Protein AF-U6D7S5-F1 (afdb_monomer)

Foldseek 3Di:
DDDDDDDDPVQPPQKDQVCPPVDPPRRDIGGHLDAQVVFAKDKDWDDDDPDIDMDIDGDGQFKDKDWDDLQADAQADQLVRQQVRQVVQQWGFAAPSRQQSHLVNVDFDQFWAAHPVQWTKTFHPQFDPSRCAPPNRDGGIHTPDRDDSRGTGITITMQGAQQFKKKKQDDPFFDFLVRLQVVQVVVQWGFHGPSNQQRVLSVPDADQFWAAHPSLWTWGFHDDDDVVGDVRDGGIDTDHPDPVRHHGDDSRDGGITMTTHHPPDDDPDDDDDDDDDDDDDRDDIPMDGDDDPPPDPPDPPDPPPPPPDVDPPDDDDDDDDDDDDDDDDDDDDDDDDDDDDDDDDDDDDDDDDDDDPPPVVVVVVVVVVVVVVVPDD

Mean predicted aligned error: 15.01 Å

Radius of gyration: 30.1 Å; Cα contacts (8 Å, |Δi|>4): 585; chains: 1; bounding box: 79×102×77 Å

Solvent-accessible surface area (backbone atoms only — not comparable to full-atom values): 23310 Å² total; per-residue (Å²): 137,78,94,78,89,84,74,59,79,96,46,58,93,28,59,45,48,81,46,54,84,86,34,89,84,52,79,57,75,46,77,48,88,73,31,60,72,71,38,45,77,49,72,52,76,49,77,60,95,91,48,74,50,73,52,76,47,81,44,77,60,74,50,45,72,44,82,50,76,89,19,84,46,75,46,72,23,26,53,69,52,32,45,52,52,19,46,76,25,62,25,37,49,21,43,68,66,52,52,49,25,38,33,78,48,68,43,63,44,91,56,60,16,38,30,64,80,53,28,35,35,31,27,35,69,75,57,47,90,100,53,38,77,81,42,85,61,48,61,47,70,31,66,72,45,74,58,68,58,79,48,59,25,30,22,29,24,29,17,55,71,46,77,24,33,47,34,44,48,44,56,93,84,40,27,27,55,67,52,32,45,48,57,19,46,78,68,73,23,41,45,22,33,59,22,44,52,50,16,38,30,75,74,60,41,63,41,95,53,59,16,38,31,63,87,52,42,32,34,28,27,27,58,78,47,34,86,92,39,58,81,63,41,58,48,75,44,70,55,49,74,38,96,84,66,20,35,47,57,62,61,80,48,66,32,27,22,31,25,29,33,59,68,88,59,80,78,90,67,82,86,83,86,86,94,85,80,80,90,73,88,74,45,71,78,54,71,48,67,51,70,76,84,68,78,77,80,82,68,82,84,71,86,68,82,71,76,84,64,89,69,82,82,75,80,82,82,81,78,79,87,76,88,80,91,80,83,93,84,86,88,85,84,87,82,90,78,91,79,90,80,84,84,84,86,80,84,83,89,81,87,84,83,91,90,84,83,66,79,72,66,59,62,68,57,63,59,63,64,64,67,66,67,76,79,76,130

pLDDT: mean 76.3, std 25.8, range [25.5, 98.81]

Structure (mmCIF, N/CA/C/O backbone):
data_AF-U6D7S5-F1
#
_entry.id   AF-U6D7S5-F1
#
loop_
_atom_site.group_PDB
_atom_site.id
_atom_site.type_symbol
_atom_site.label_atom_id
_atom_site.label_alt_id
_atom_site.label_comp_id
_atom_site.label_asym_id
_atom_site.label_entity_id
_atom_site.label_seq_id
_atom_site.pdbx_PDB_ins_code
_atom_site.Cartn_x
_atom_site.Cartn_y
_atom_site.Cartn_z
_atom_site.occupancy
_atom_site.B_iso_or_equiv
_atom_site.auth_seq_id
_atom_site.auth_comp_id
_atom_site.auth_asym_id
_atom_site.auth_atom_id
_atom_site.pdbx_PDB_model_num
ATOM 1 N N . ARG A 1 1 ? -27.436 -0.129 42.639 1.00 45.09 1 ARG A N 1
ATOM 2 C CA . ARG A 1 1 ? -26.173 -0.535 41.975 1.00 45.09 1 ARG A CA 1
ATOM 3 C C . ARG A 1 1 ? -26.475 -0.582 40.486 1.00 45.09 1 ARG A C 1
ATOM 5 O O . ARG A 1 1 ? -27.270 -1.420 40.097 1.00 45.09 1 ARG A O 1
ATOM 12 N N . GLY A 1 2 ? -26.004 0.400 39.717 1.00 57.62 2 GLY A N 1
ATOM 13 C CA . GLY A 1 2 ? -26.288 0.486 38.282 1.00 57.62 2 GLY A CA 1
ATOM 14 C C . GLY A 1 2 ? -25.325 -0.378 37.477 1.00 57.62 2 GLY A C 1
ATOM 15 O O . GLY A 1 2 ? -24.182 -0.565 37.899 1.00 57.62 2 GLY A O 1
ATOM 16 N N . LEU A 1 3 ? -25.795 -0.880 36.341 1.00 70.12 3 LEU A N 1
ATOM 17 C CA . LEU A 1 3 ? -24.955 -1.497 35.326 1.00 70.12 3 LEU A CA 1
ATOM 18 C C . LEU A 1 3 ? -24.009 -0.411 34.777 1.00 70.12 3 LEU A C 1
ATOM 20 O O . LEU A 1 3 ? -24.458 0.682 34.425 1.00 70.12 3 LEU A O 1
ATOM 24 N N . ARG A 1 4 ? -22.696 -0.650 34.805 1.00 79.88 4 ARG A N 1
ATOM 25 C CA . ARG A 1 4 ? -21.681 0.331 34.388 1.00 79.88 4 ARG A CA 1
ATOM 26 C C . ARG A 1 4 ? -20.712 -0.337 33.429 1.00 79.88 4 ARG A C 1
ATOM 28 O O . ARG A 1 4 ? -20.037 -1.281 33.820 1.00 79.88 4 ARG A O 1
ATOM 35 N N . VAL A 1 5 ? -20.605 0.213 32.225 1.00 86.50 5 VAL A N 1
ATOM 36 C CA . VAL A 1 5 ? -19.559 -0.136 31.260 1.00 86.50 5 VAL A CA 1
ATOM 37 C C . VAL A 1 5 ? -18.405 0.844 31.445 1.00 86.50 5 VAL A C 1
ATOM 39 O O . VAL A 1 5 ? -18.621 2.050 31.586 1.00 86.50 5 VAL A O 1
ATOM 42 N N . LYS A 1 6 ? -17.180 0.325 31.496 1.00 89.56 6 LYS A N 1
ATOM 43 C CA . LYS A 1 6 ? -15.955 1.126 31.502 1.00 89.56 6 LYS A CA 1
ATOM 44 C C . LYS A 1 6 ? -15.197 0.822 30.223 1.00 89.56 6 LYS A C 1
ATOM 46 O O . LYS A 1 6 ? -14.926 -0.338 29.944 1.00 89.56 6 LYS A O 1
ATOM 51 N N . VAL A 1 7 ? -14.859 1.866 29.481 1.00 91.62 7 VAL A N 1
ATOM 52 C CA . VAL A 1 7 ? -14.117 1.762 28.226 1.00 91.62 7 VAL A CA 1
ATOM 53 C C . VAL A 1 7 ? -12.774 2.446 28.423 1.00 91.62 7 VAL A C 1
ATOM 55 O O . VAL A 1 7 ? -12.724 3.557 28.956 1.00 91.62 7 VAL A O 1
ATOM 58 N N . SER A 1 8 ? -11.700 1.761 28.036 1.00 91.44 8 SER A N 1
ATOM 59 C CA . SER A 1 8 ? -10.361 2.350 28.010 1.00 91.44 8 SER A CA 1
ATOM 60 C C . SER A 1 8 ? -10.318 3.511 27.016 1.00 91.44 8 SER A C 1
ATOM 62 O O . SER A 1 8 ? -10.978 3.478 25.980 1.00 91.44 8 SER A O 1
ATOM 64 N N . GLU A 1 9 ? -9.530 4.534 27.322 1.00 90.69 9 GLU A N 1
ATOM 65 C CA . GLU A 1 9 ? -9.431 5.747 26.510 1.00 90.69 9 GLU A CA 1
ATOM 66 C C . GLU A 1 9 ? -9.043 5.457 25.052 1.00 90.69 9 GLU A C 1
ATOM 68 O O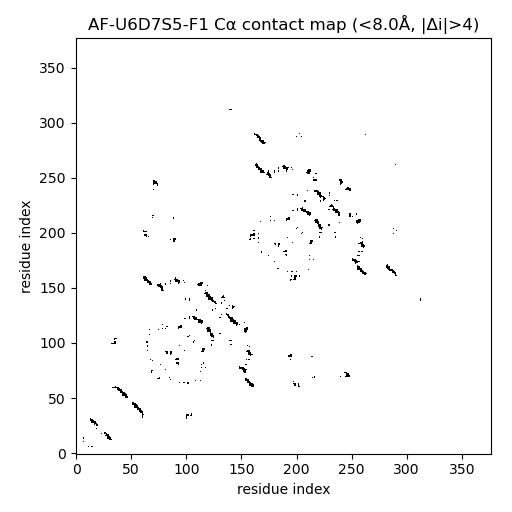 . GLU A 1 9 ? -9.662 6.000 24.141 1.00 90.69 9 GLU A O 1
ATOM 73 N N . ALA A 1 10 ? -8.128 4.509 24.821 1.00 87.75 10 ALA A N 1
ATOM 74 C CA . ALA A 1 10 ? -7.670 4.111 23.483 1.00 87.75 10 ALA A CA 1
ATOM 75 C C . ALA A 1 10 ? -8.775 3.526 22.573 1.00 87.75 10 ALA A C 1
ATOM 77 O O . ALA A 1 10 ? -8.649 3.514 21.346 1.00 87.75 10 ALA A O 1
ATOM 78 N N . TYR A 1 11 ? -9.867 3.045 23.170 1.00 90.19 11 TYR A N 1
ATOM 79 C CA . TYR A 1 11 ? -11.000 2.428 22.474 1.00 90.19 11 TYR A CA 1
ATOM 80 C C . TYR A 1 11 ? -12.278 3.259 22.584 1.00 90.19 11 TYR A C 1
ATOM 82 O O . TYR A 1 11 ? -13.340 2.852 22.113 1.00 90.19 11 TYR A O 1
ATOM 90 N N . ARG A 1 12 ? -12.204 4.431 23.221 1.00 90.19 12 ARG A N 1
ATOM 91 C CA . ARG A 1 12 ? -13.358 5.300 23.423 1.00 90.19 12 ARG A CA 1
ATOM 92 C C . ARG A 1 12 ? -14.001 5.634 22.074 1.00 90.19 12 ARG A C 1
ATOM 94 O O . ARG A 1 12 ? -13.301 5.963 21.127 1.00 90.19 12 ARG A O 1
ATOM 101 N N . PHE A 1 13 ? -15.330 5.535 22.015 1.00 89.81 13 PHE A N 1
ATOM 102 C CA . PHE A 1 13 ? -16.158 5.738 20.813 1.00 89.81 13 PHE A CA 1
ATOM 103 C C . PHE A 1 13 ? -15.993 4.706 19.688 1.00 89.81 13 PHE A C 1
ATOM 105 O O . PHE A 1 13 ? -16.801 4.716 18.771 1.00 89.81 13 PHE A O 1
ATOM 112 N N . ARG A 1 14 ? -15.034 3.780 19.798 1.00 92.81 14 ARG A N 1
ATOM 113 C CA . ARG A 1 14 ? -14.803 2.718 18.811 1.00 92.81 14 ARG A CA 1
ATOM 114 C C . ARG A 1 14 ? -15.331 1.357 19.236 1.00 92.81 14 ARG A C 1
ATOM 116 O O . ARG A 1 14 ? -15.353 0.442 18.431 1.00 92.81 14 ARG A O 1
ATOM 123 N N . VAL A 1 15 ? -15.720 1.188 20.500 1.00 92.25 15 VAL A N 1
ATOM 124 C CA . VAL A 1 15 ? -16.247 -0.088 20.998 1.00 92.25 15 VAL A CA 1
ATOM 125 C C . VAL A 1 15 ? -17.699 0.006 21.420 1.00 92.25 15 VAL A C 1
ATOM 127 O O . VAL A 1 15 ? -18.113 0.960 22.085 1.00 92.25 15 VAL A O 1
ATOM 130 N N . ALA A 1 16 ? -18.446 -1.039 21.094 1.00 90.62 16 ALA A N 1
ATOM 131 C CA . ALA A 1 16 ? -19.819 -1.237 21.517 1.00 90.62 16 ALA A CA 1
ATOM 132 C C . ALA A 1 16 ? -20.014 -2.660 22.051 1.00 90.62 16 ALA A C 1
ATOM 134 O O . ALA A 1 16 ? -19.323 -3.594 21.650 1.00 90.62 16 ALA A O 1
ATOM 135 N N . LEU A 1 17 ? -20.980 -2.812 22.957 1.00 90.12 17 LEU A N 1
ATOM 136 C CA . LEU A 1 17 ? -21.512 -4.104 23.387 1.00 90.12 17 LEU A CA 1
ATOM 137 C C . LEU A 1 17 ? -22.932 -4.207 22.816 1.00 90.12 17 LEU A C 1
ATOM 139 O O . LEU A 1 17 ? -23.859 -3.717 23.464 1.00 90.12 17 LEU A O 1
ATOM 143 N N . PRO A 1 18 ? -23.124 -4.760 21.602 1.00 89.88 18 PRO A N 1
ATOM 144 C CA . PRO A 1 18 ? -24.392 -4.654 20.874 1.00 89.88 18 PRO A CA 1
ATOM 145 C C . PRO A 1 18 ? -25.580 -5.256 21.630 1.00 89.88 18 PRO A C 1
ATOM 147 O O . PRO A 1 18 ? -26.695 -4.747 21.564 1.00 89.88 18 PRO A O 1
ATOM 150 N N . ALA A 1 19 ? -25.335 -6.319 22.398 1.00 88.19 19 ALA A N 1
ATOM 151 C CA . ALA A 1 19 ? -26.364 -6.994 23.176 1.00 88.19 19 ALA A CA 1
ATOM 152 C C . ALA A 1 19 ? -26.677 -6.304 24.517 1.00 88.19 19 ALA A C 1
ATOM 154 O O . ALA A 1 19 ? -27.662 -6.645 25.172 1.00 88.19 19 ALA A O 1
ATOM 155 N N . TYR A 1 20 ? -25.887 -5.317 24.945 1.00 84.88 20 TYR A N 1
ATOM 156 C CA . TYR A 1 20 ? -26.067 -4.636 26.224 1.00 84.88 20 TYR A CA 1
ATOM 157 C C . TYR A 1 20 ? -26.956 -3.383 26.078 1.00 84.88 20 TYR A C 1
ATOM 159 O O . TYR A 1 20 ? -26.748 -2.585 25.167 1.00 84.88 20 TYR A O 1
ATOM 167 N N . PRO A 1 21 ? -27.910 -3.121 26.999 1.00 88.12 21 PRO A N 1
ATOM 168 C CA . PRO A 1 21 ? -28.186 -3.848 28.242 1.00 88.12 21 PRO A CA 1
ATOM 169 C C . PRO A 1 21 ? -29.246 -4.956 28.107 1.00 88.12 21 PRO A C 1
ATOM 171 O O . PRO A 1 21 ? -29.700 -5.472 29.127 1.00 88.12 21 PRO A O 1
ATOM 174 N N . ALA A 1 22 ? -29.683 -5.294 26.889 1.00 88.00 22 ALA A N 1
ATOM 175 C CA . ALA A 1 22 ? -30.760 -6.261 26.651 1.00 88.00 22 ALA A CA 1
ATOM 176 C C . ALA A 1 22 ? -30.417 -7.684 27.140 1.00 88.00 22 ALA A C 1
ATOM 178 O O . ALA A 1 22 ? -31.287 -8.383 27.657 1.00 88.00 22 ALA A O 1
ATOM 179 N N . SER A 1 23 ? -29.150 -8.082 27.040 1.00 88.31 23 SER A N 1
ATOM 180 C CA . SER A 1 23 ? -28.585 -9.319 27.572 1.00 88.31 23 SER A CA 1
ATOM 181 C C . SER A 1 23 ? -27.327 -8.995 28.376 1.00 88.31 23 SER A C 1
ATOM 183 O O . SER A 1 23 ? -26.391 -8.387 27.868 1.00 88.31 23 SER A O 1
ATOM 185 N N . LEU A 1 24 ? -27.303 -9.384 29.654 1.00 82.94 24 LEU A N 1
ATOM 186 C CA . LEU A 1 24 ? -26.149 -9.162 30.542 1.00 82.94 24 LEU A CA 1
ATOM 187 C C . LEU A 1 24 ? -25.121 -10.297 30.492 1.00 82.94 24 LEU A C 1
ATOM 189 O O . LEU A 1 24 ? -24.039 -10.162 31.055 1.00 82.94 24 LEU A O 1
ATOM 193 N N . THR A 1 25 ? -25.478 -11.417 29.867 1.00 83.69 25 THR A N 1
ATOM 194 C CA . THR A 1 25 ? -24.612 -12.591 29.692 1.00 83.69 25 THR A CA 1
ATOM 195 C C . THR A 1 25 ? -23.973 -12.637 28.310 1.00 83.69 25 THR A C 1
ATOM 197 O O . THR A 1 25 ? -23.037 -13.400 28.104 1.00 83.69 25 THR A O 1
ATOM 200 N N . ASP A 1 26 ? -24.485 -11.848 27.366 1.00 86.62 26 ASP A N 1
ATOM 201 C CA . ASP A 1 26 ? -23.890 -11.683 26.047 1.00 86.62 26 ASP A CA 1
ATOM 202 C C . ASP A 1 26 ? -22.898 -10.516 26.091 1.00 86.62 26 ASP A C 1
ATOM 204 O O . ASP A 1 26 ? -23.278 -9.347 26.170 1.00 86.62 26 ASP A O 1
ATOM 208 N N . VAL A 1 27 ? -21.615 -10.868 26.103 1.00 84.81 27 VAL A N 1
ATOM 209 C CA . VAL A 1 27 ? -20.486 -9.933 26.181 1.00 84.81 27 VAL A CA 1
ATOM 210 C C . VAL A 1 27 ? -19.814 -9.730 24.822 1.00 84.81 27 VAL A C 1
ATOM 212 O O . VAL A 1 27 ? -18.635 -9.385 24.766 1.00 84.81 27 VAL A O 1
ATOM 215 N N . SER A 1 28 ? -20.554 -9.936 23.726 1.00 87.38 28 SER A N 1
ATOM 216 C CA . SER A 1 28 ? -20.062 -9.680 22.370 1.00 87.38 28 SER A CA 1
ATOM 217 C C . SER A 1 28 ? -19.567 -8.238 22.233 1.00 87.38 28 SER A C 1
ATOM 219 O O . SER A 1 28 ? -20.288 -7.288 22.548 1.00 87.38 28 SER A O 1
ATOM 221 N N . LEU A 1 29 ? -18.330 -8.082 21.760 1.00 89.00 29 LEU A N 1
ATOM 222 C CA . LEU A 1 29 ? -17.661 -6.799 21.564 1.00 89.00 29 LEU A CA 1
ATOM 223 C C . LEU A 1 29 ? -17.607 -6.478 20.069 1.00 89.00 29 LEU A C 1
ATOM 225 O O . LEU A 1 29 ? -17.068 -7.258 19.290 1.00 89.00 29 LEU A O 1
ATOM 229 N N . ALA A 1 30 ? -18.120 -5.314 19.683 1.00 91.19 30 ALA A N 1
ATOM 230 C CA . ALA A 1 30 ? -17.928 -4.757 18.350 1.00 91.19 30 ALA A CA 1
ATOM 231 C C . ALA A 1 30 ? -16.884 -3.639 18.420 1.00 91.19 30 ALA A C 1
ATOM 233 O O . ALA A 1 30 ? -17.024 -2.730 19.239 1.00 91.19 30 ALA A O 1
ATOM 234 N N . LEU A 1 31 ? -15.857 -3.710 17.571 1.00 91.69 31 LEU A N 1
ATOM 235 C CA . LEU A 1 31 ? -14.828 -2.683 17.407 1.00 91.69 31 LEU A CA 1
ATOM 236 C C . LEU A 1 31 ? -14.952 -2.070 16.003 1.00 91.69 31 LEU A C 1
ATOM 238 O O . LEU A 1 31 ? -14.870 -2.784 15.007 1.00 91.69 31 LEU A O 1
ATOM 242 N N . SER A 1 32 ? -15.163 -0.760 15.929 1.00 90.88 32 SER A N 1
ATOM 243 C CA . SER A 1 32 ? -15.224 0.035 14.701 1.00 90.88 32 SER A CA 1
ATOM 244 C C . SER A 1 32 ? -13.939 0.840 14.494 1.00 90.88 32 SER A C 1
ATOM 246 O O . SER A 1 32 ? -13.091 0.920 15.384 1.00 90.88 32 SER A O 1
ATOM 248 N N . GLU A 1 33 ? -13.798 1.459 13.315 1.00 89.12 33 GLU A N 1
ATOM 249 C CA . GLU A 1 33 ? -12.635 2.296 12.966 1.00 89.12 33 GLU A CA 1
ATOM 250 C C . GLU A 1 33 ? -11.307 1.574 13.251 1.00 89.12 33 GLU A C 1
ATOM 252 O O . GLU A 1 33 ? -10.449 2.068 13.997 1.00 89.12 33 GLU A O 1
ATOM 257 N N . LEU A 1 34 ? -11.192 0.360 12.703 1.00 91.06 34 LEU A N 1
ATOM 258 C CA . LEU A 1 34 ? -10.035 -0.507 12.886 1.00 91.06 34 LEU A CA 1
ATOM 259 C C . LEU A 1 34 ? -8.761 0.180 12.398 1.00 91.06 34 LEU A C 1
ATOM 261 O O . LEU A 1 34 ? -8.719 0.792 11.330 1.00 91.06 34 LEU A O 1
ATOM 265 N N . ARG A 1 35 ? -7.709 0.053 13.198 1.00 91.19 35 ARG A N 1
ATOM 266 C CA . ARG A 1 35 ? -6.363 0.558 12.926 1.00 91.19 35 ARG A CA 1
ATOM 267 C C . ARG A 1 35 ? -5.405 -0.627 12.846 1.00 91.19 35 ARG A C 1
ATOM 269 O O . ARG A 1 35 ? -5.629 -1.615 13.540 1.00 91.19 35 ARG A O 1
ATOM 276 N N . PRO A 1 36 ? -4.280 -0.522 12.118 1.00 88.94 36 PRO A N 1
ATOM 277 C CA . PRO A 1 36 ? -3.287 -1.602 12.066 1.00 88.94 36 PRO A CA 1
ATOM 278 C C . PRO A 1 36 ? -2.830 -2.077 13.460 1.00 88.94 36 PRO A C 1
ATOM 280 O O . PRO A 1 36 ? -2.701 -3.277 13.710 1.00 88.94 36 PRO A O 1
ATOM 283 N N . ASN A 1 37 ? -2.684 -1.131 14.396 1.00 89.81 37 ASN A N 1
ATOM 284 C CA . ASN A 1 37 ? -2.251 -1.375 15.777 1.00 89.81 37 ASN A CA 1
ATOM 285 C C . ASN A 1 37 ? -3.322 -2.014 16.678 1.00 89.81 37 ASN A C 1
ATOM 287 O O . ASN A 1 37 ? -3.017 -2.328 17.825 1.00 89.81 37 ASN A O 1
ATOM 291 N N . ASP A 1 38 ? -4.553 -2.213 16.192 1.00 92.62 38 ASP A N 1
ATOM 292 C CA . ASP A 1 38 ? -5.566 -2.992 16.911 1.00 92.62 38 ASP A CA 1
ATOM 293 C C . ASP A 1 38 ? -5.347 -4.512 16.728 1.00 92.62 38 ASP A C 1
ATOM 295 O O . ASP A 1 38 ? -6.056 -5.308 17.337 1.00 92.62 38 ASP A O 1
ATOM 299 N N . SER A 1 39 ? -4.368 -4.949 15.925 1.00 91.00 39 SER A N 1
ATOM 300 C CA . SER A 1 39 ? -3.982 -6.366 15.849 1.00 91.00 39 SER A CA 1
ATOM 301 C C . SER A 1 39 ? -3.323 -6.835 17.153 1.00 91.00 39 SER A C 1
ATOM 303 O O . SER A 1 39 ? -2.461 -6.149 17.701 1.00 91.00 39 SER A O 1
ATOM 305 N N . GLY A 1 40 ? -3.676 -8.025 17.636 1.00 91.75 40 GLY A N 1
ATOM 306 C CA . GLY A 1 40 ? -3.093 -8.610 18.841 1.00 91.75 40 GLY A CA 1
ATOM 307 C C . GLY A 1 40 ? -3.967 -9.683 19.485 1.00 91.75 40 GLY A C 1
ATOM 308 O O . GLY A 1 40 ? -4.943 -10.152 18.907 1.00 91.75 40 GLY A O 1
ATOM 309 N N . ILE A 1 41 ? -3.612 -10.069 20.711 1.00 93.25 41 ILE A N 1
ATOM 310 C CA . ILE A 1 41 ? -4.357 -11.065 21.488 1.00 93.25 41 ILE A CA 1
ATOM 311 C C . ILE A 1 41 ? -5.393 -10.352 22.360 1.00 93.25 41 ILE A C 1
ATOM 313 O O . ILE A 1 41 ? -5.044 -9.612 23.282 1.00 93.25 41 ILE A O 1
ATOM 317 N N . TYR A 1 42 ? -6.667 -10.622 22.099 1.00 92.12 42 TYR A N 1
ATOM 318 C CA . TYR A 1 42 ? -7.802 -10.118 22.859 1.00 92.12 42 TYR A CA 1
ATOM 319 C C . TYR A 1 42 ? -8.218 -11.154 23.891 1.00 92.12 42 TYR A C 1
ATOM 321 O O . TYR A 1 42 ? -8.598 -12.266 23.541 1.00 92.12 42 TYR A O 1
ATOM 329 N N . ARG A 1 43 ? -8.157 -10.790 25.175 1.00 93.25 43 ARG A N 1
ATOM 330 C CA . ARG A 1 43 ? -8.572 -11.654 26.285 1.00 93.25 43 ARG A CA 1
ATOM 331 C C . ARG A 1 43 ? -9.905 -11.181 26.851 1.00 93.25 43 ARG A C 1
ATOM 333 O O . ARG A 1 43 ? -10.022 -10.034 27.278 1.00 93.25 43 ARG A O 1
ATOM 340 N N . CYS A 1 44 ? -10.885 -12.074 26.887 1.00 90.75 44 CYS A N 1
ATOM 341 C CA . CYS A 1 44 ? -12.133 -11.879 27.611 1.00 90.75 44 CYS A CA 1
ATOM 342 C C . CYS A 1 44 ? -12.011 -12.533 28.990 1.00 90.75 44 CYS A C 1
ATOM 344 O O . CYS A 1 44 ? -11.661 -13.707 29.080 1.00 90.75 44 CYS A O 1
ATOM 346 N N . GLU A 1 45 ? -12.297 -11.789 30.058 1.00 91.75 45 GLU A N 1
ATOM 347 C CA . GLU A 1 45 ? -12.324 -12.292 31.435 1.00 91.75 45 GLU A CA 1
ATOM 348 C C . GLU A 1 45 ? -13.717 -12.062 32.024 1.00 91.75 45 GLU A C 1
ATOM 350 O O . GLU A 1 45 ? -14.242 -10.946 32.002 1.00 91.75 45 GLU A O 1
ATOM 355 N N . VAL A 1 46 ? -14.325 -13.124 32.550 1.00 89.38 46 VAL A N 1
ATOM 356 C CA . VAL A 1 46 ? -15.673 -13.115 33.118 1.00 89.38 46 VAL A CA 1
ATOM 357 C C . VAL A 1 46 ? -15.612 -13.650 34.541 1.00 89.38 46 VAL A C 1
ATOM 359 O O . VAL A 1 46 ? -15.110 -14.746 34.779 1.00 89.38 46 VAL A O 1
ATOM 362 N N . GLN A 1 47 ? -16.173 -12.886 35.476 1.00 88.19 47 GLN A N 1
ATOM 363 C CA . GLN A 1 47 ? -16.310 -13.275 36.875 1.00 88.19 47 GLN A CA 1
ATOM 364 C C . GLN A 1 47 ? -17.789 -13.407 37.241 1.00 88.19 47 GLN A C 1
ATOM 366 O O . GLN A 1 47 ? -18.561 -12.450 37.123 1.00 88.19 47 GLN A O 1
ATOM 371 N N . HIS A 1 48 ? -18.181 -14.582 37.731 1.00 83.62 48 HIS A N 1
ATOM 372 C CA . HIS A 1 48 ? -19.518 -14.846 38.247 1.00 83.62 48 HIS A CA 1
ATOM 373 C C . HIS A 1 48 ? -19.439 -15.389 39.679 1.00 83.62 48 HIS A C 1
ATOM 375 O O . HIS A 1 48 ? -19.164 -16.558 39.927 1.00 83.62 48 HIS A O 1
ATOM 381 N N . GLY A 1 49 ? -19.701 -14.518 40.658 1.00 86.62 49 GLY A N 1
ATOM 382 C CA . GLY A 1 49 ? -19.591 -14.878 42.072 1.00 86.62 49 GLY A CA 1
ATOM 383 C C . GLY A 1 49 ? -18.131 -15.035 42.499 1.00 86.62 49 GLY A C 1
ATOM 384 O O . GLY A 1 49 ? -17.447 -14.029 42.668 1.00 86.62 49 GLY A O 1
ATOM 385 N N . ILE A 1 50 ? -17.698 -16.279 42.715 1.00 89.31 50 ILE A N 1
ATOM 386 C CA . ILE A 1 50 ? -16.302 -16.652 43.022 1.00 89.31 50 ILE A CA 1
ATOM 387 C C . ILE A 1 50 ? -15.618 -17.373 41.854 1.00 89.31 50 ILE A C 1
ATOM 389 O O . ILE A 1 50 ? -14.439 -17.701 41.961 1.00 89.31 50 ILE A O 1
ATOM 393 N N . ASP A 1 51 ? -16.368 -17.653 40.788 1.00 90.56 51 ASP A N 1
ATOM 394 C CA . ASP A 1 51 ? -15.870 -18.363 39.621 1.00 90.56 51 ASP A CA 1
ATOM 395 C C . ASP A 1 51 ? -15.337 -17.350 38.607 1.00 90.56 51 ASP A C 1
ATOM 397 O O . ASP A 1 51 ? -16.049 -16.417 38.221 1.00 90.56 51 ASP A O 1
ATOM 401 N N . ASP A 1 52 ? -14.104 -17.573 38.159 1.00 90.44 52 ASP A N 1
ATOM 402 C CA . ASP A 1 52 ? -13.438 -16.786 37.128 1.00 90.44 52 ASP A CA 1
ATOM 403 C C . ASP A 1 52 ? -13.204 -17.674 35.899 1.00 90.44 52 ASP A C 1
ATOM 405 O O . ASP A 1 52 ? -12.753 -18.816 36.012 1.00 90.44 52 ASP A O 1
ATOM 409 N N . SER A 1 53 ? -13.504 -17.149 34.715 1.00 89.81 53 SER A N 1
ATOM 410 C CA . SER A 1 53 ? -13.230 -17.797 33.434 1.00 89.81 53 SER A CA 1
ATOM 411 C C . SER A 1 53 ? -12.619 -16.784 32.479 1.00 89.81 53 SER A C 1
ATOM 413 O O . SER A 1 53 ? -12.999 -15.614 32.480 1.00 89.81 53 SER A O 1
ATOM 415 N N . SER A 1 54 ? -11.689 -17.226 31.638 1.00 92.62 54 SER A N 1
ATOM 416 C CA . SER A 1 54 ? -11.101 -16.372 30.610 1.00 92.62 54 SER A CA 1
ATOM 417 C C . SER A 1 54 ? -10.883 -17.136 29.322 1.00 92.62 54 SER A C 1
ATOM 419 O O . SER A 1 54 ? -10.472 -18.294 29.375 1.00 92.62 54 SER A O 1
ATOM 421 N N . ASP A 1 55 ? -11.050 -16.454 28.202 1.00 92.06 55 ASP A N 1
ATOM 422 C CA . ASP A 1 55 ? -10.688 -16.959 26.883 1.00 92.06 55 ASP A CA 1
ATOM 423 C C . ASP A 1 55 ? -9.898 -15.895 26.116 1.00 92.06 55 ASP A C 1
ATOM 425 O O . ASP A 1 55 ? -9.956 -14.708 26.460 1.00 92.06 55 ASP A O 1
ATOM 429 N N . ALA A 1 56 ? -9.113 -16.305 25.123 1.00 92.75 56 ALA A N 1
ATOM 430 C CA . ALA A 1 56 ? -8.303 -15.395 24.328 1.00 92.75 56 ALA A CA 1
ATOM 431 C C . ALA A 1 56 ? -8.370 -15.729 22.838 1.00 92.75 56 ALA A C 1
ATOM 433 O O . ALA A 1 56 ? -8.244 -16.884 22.447 1.00 92.75 56 ALA A O 1
ATOM 434 N N . VAL A 1 57 ? -8.510 -14.690 22.019 1.00 91.38 57 VAL A N 1
ATOM 435 C CA . VAL A 1 57 ? -8.575 -14.777 20.560 1.00 91.38 57 VAL A CA 1
ATOM 436 C C . VAL A 1 57 ? -7.481 -13.900 19.968 1.00 91.38 57 VAL A C 1
ATOM 438 O O . VAL A 1 57 ? -7.289 -12.759 20.394 1.00 91.38 57 VAL A O 1
ATOM 441 N N . GLU A 1 58 ? -6.753 -14.426 18.991 1.00 90.25 58 GLU A N 1
ATOM 442 C CA . GLU A 1 58 ? -5.844 -13.630 18.174 1.00 90.25 58 GLU A CA 1
ATOM 443 C C . GLU A 1 58 ? -6.637 -12.914 17.077 1.00 90.25 58 GLU A C 1
ATOM 445 O O . GLU A 1 58 ? -7.382 -13.533 16.320 1.00 90.25 58 GLU A O 1
ATOM 450 N N . VAL A 1 59 ? -6.498 -11.592 17.014 1.00 89.44 59 VAL A N 1
ATOM 451 C CA . VAL A 1 59 ? -7.166 -10.737 16.034 1.00 89.44 59 VAL A CA 1
ATOM 452 C C . VAL A 1 59 ? -6.101 -10.071 15.181 1.00 89.44 59 VAL A C 1
ATOM 454 O O . VAL A 1 59 ? -5.218 -9.383 15.694 1.00 89.44 59 VAL A O 1
ATOM 457 N N . LYS A 1 60 ? -6.215 -10.229 13.865 1.00 87.50 60 LYS A N 1
ATOM 458 C CA . LYS A 1 60 ? -5.380 -9.542 12.883 1.00 87.50 60 LYS A CA 1
ATOM 459 C C . LYS A 1 60 ? -6.248 -8.574 12.091 1.00 87.50 60 LYS A C 1
ATOM 461 O O . LYS A 1 60 ? -7.190 -8.991 11.421 1.00 87.50 60 LYS A O 1
ATOM 466 N N . VAL A 1 61 ? -5.923 -7.285 12.156 1.00 89.88 61 VAL A N 1
ATOM 467 C CA . VAL A 1 61 ? -6.488 -6.296 11.235 1.00 89.88 61 VAL A CA 1
ATOM 468 C C . VAL A 1 61 ? -5.807 -6.498 9.891 1.00 89.88 61 VAL A C 1
ATOM 470 O O . VAL A 1 61 ? -4.581 -6.434 9.809 1.00 89.88 61 VAL A O 1
ATOM 473 N N . LYS A 1 62 ? -6.608 -6.799 8.869 1.00 88.06 62 LYS A N 1
ATOM 474 C CA . LYS A 1 62 ? -6.123 -7.087 7.523 1.00 88.06 62 LYS A CA 1
ATOM 475 C C . LYS A 1 62 ? -5.984 -5.815 6.695 1.00 88.06 62 LYS A C 1
ATOM 477 O O . LYS A 1 62 ? -6.829 -4.913 6.738 1.00 88.06 62 LYS A O 1
ATOM 482 N N . GLY A 1 63 ? -4.945 -5.812 5.878 1.00 92.44 63 GLY A N 1
ATOM 483 C CA . GLY A 1 63 ? -4.788 -4.911 4.761 1.00 92.44 63 GLY A CA 1
ATOM 484 C C . GLY A 1 63 ? -3.953 -3.681 5.067 1.00 92.44 63 GLY A C 1
ATOM 485 O O . GLY A 1 63 ? -3.877 -3.171 6.183 1.00 92.44 63 GLY A O 1
ATOM 486 N N . VAL A 1 64 ? -3.319 -3.187 4.013 1.00 95.69 64 VAL A N 1
ATOM 487 C CA . VAL A 1 64 ? -2.242 -2.208 4.082 1.00 95.69 64 VAL A CA 1
ATOM 488 C C . VAL A 1 64 ? -2.427 -1.130 3.027 1.00 95.69 64 VAL A C 1
ATOM 490 O O . VAL A 1 64 ? -2.676 -1.415 1.855 1.00 95.69 64 VAL A O 1
ATOM 493 N N . VAL A 1 65 ? -2.241 0.123 3.447 1.00 97.75 65 VAL A N 1
ATOM 494 C CA . VAL A 1 65 ? -2.100 1.271 2.547 1.00 97.75 65 VAL A CA 1
ATOM 495 C C . VAL A 1 65 ? -0.630 1.484 2.213 1.00 97.75 65 VAL A C 1
ATOM 497 O O . VAL A 1 65 ? 0.226 1.484 3.097 1.00 97.75 65 VAL A O 1
ATOM 500 N N . PHE A 1 66 ? -0.335 1.717 0.939 1.00 97.62 66 PHE A N 1
ATOM 501 C CA . PHE A 1 66 ? 1.003 2.056 0.479 1.00 97.62 66 PHE A CA 1
ATOM 502 C C . PHE A 1 66 ? 0.962 3.035 -0.693 1.00 97.62 66 PHE A C 1
ATOM 504 O O . PHE A 1 66 ? 0.075 2.980 -1.542 1.00 97.62 66 PHE A O 1
ATOM 511 N N . LEU A 1 67 ? 1.955 3.919 -0.760 1.00 97.31 67 LEU A N 1
ATOM 512 C CA . LEU A 1 67 ? 2.170 4.766 -1.926 1.00 97.31 67 LEU A CA 1
ATOM 513 C C . LEU A 1 67 ? 2.737 3.939 -3.090 1.00 97.31 67 LEU A C 1
ATOM 515 O O . LEU A 1 67 ? 3.726 3.218 -2.927 1.00 97.31 67 LEU A O 1
ATOM 519 N N . TYR A 1 68 ? 2.150 4.085 -4.272 1.00 96.88 68 TYR A N 1
ATOM 520 C CA . TYR A 1 68 ? 2.585 3.428 -5.494 1.00 96.88 68 TYR A CA 1
ATOM 521 C C . TYR A 1 68 ? 3.098 4.417 -6.547 1.00 96.88 68 TYR A C 1
ATOM 523 O O . TYR A 1 68 ? 2.544 5.498 -6.750 1.00 96.88 68 TYR A O 1
ATOM 531 N N . ARG A 1 69 ? 4.156 3.985 -7.245 1.00 93.56 69 ARG A N 1
ATOM 532 C CA . ARG A 1 69 ? 4.777 4.627 -8.408 1.00 93.56 69 ARG A CA 1
ATOM 533 C C . ARG A 1 69 ? 5.114 3.558 -9.440 1.00 93.56 69 ARG A C 1
ATOM 535 O O . ARG A 1 69 ? 5.607 2.498 -9.061 1.00 93.56 69 ARG A O 1
ATOM 542 N N . GLU A 1 70 ? 4.932 3.863 -10.723 1.00 85.88 70 GLU A N 1
ATOM 543 C CA . GLU A 1 70 ? 5.311 2.984 -11.849 1.00 85.88 70 GLU A CA 1
ATOM 544 C C . GLU A 1 70 ? 6.776 3.188 -12.292 1.00 85.88 70 GLU A C 1
ATOM 546 O O . GLU A 1 70 ? 7.262 2.554 -13.223 1.00 85.88 70 GLU A O 1
ATOM 551 N N . GLY A 1 71 ? 7.514 4.073 -11.615 1.00 81.50 71 GLY A N 1
ATOM 552 C CA . GLY A 1 71 ? 8.942 4.289 -11.845 1.00 81.50 71 GLY A CA 1
ATOM 553 C C . GLY A 1 71 ? 9.280 5.093 -13.107 1.00 81.50 71 GLY A C 1
ATOM 554 O O . GLY A 1 71 ? 10.436 5.466 -13.265 1.00 81.50 71 GLY A O 1
ATOM 555 N N . SER A 1 72 ? 8.317 5.409 -13.977 1.00 82.31 72 SER A N 1
ATOM 556 C CA . SER A 1 72 ? 8.524 6.252 -15.167 1.00 82.31 72 SER A CA 1
ATOM 557 C C . SER A 1 72 ? 8.864 7.701 -14.809 1.00 82.31 72 SER A C 1
ATOM 559 O O . SER A 1 72 ? 9.789 8.280 -15.371 1.00 82.31 72 SER A O 1
ATOM 561 N N . ALA A 1 73 ? 8.140 8.268 -13.849 1.00 84.31 73 ALA A N 1
ATOM 562 C CA . ALA A 1 73 ? 8.362 9.595 -13.298 1.00 84.31 73 ALA A CA 1
ATOM 563 C C . ALA A 1 73 ? 7.789 9.668 -11.877 1.00 84.31 73 ALA A C 1
ATOM 565 O O . ALA A 1 73 ? 7.046 8.787 -11.436 1.00 84.31 73 ALA A O 1
ATOM 566 N N . ARG A 1 74 ? 8.143 10.734 -11.160 1.00 89.31 74 ARG A N 1
ATOM 567 C CA . ARG A 1 74 ? 7.448 11.139 -9.938 1.00 89.31 74 ARG A CA 1
ATOM 568 C C . ARG A 1 74 ? 6.189 11.900 -10.340 1.00 89.31 74 ARG A C 1
ATOM 570 O O . ARG A 1 74 ? 6.286 12.722 -11.246 1.00 89.31 74 ARG A O 1
ATOM 577 N N . TYR A 1 75 ? 5.069 11.656 -9.656 1.00 89.62 75 TYR A N 1
ATOM 578 C CA . TYR A 1 75 ? 3.785 12.288 -9.962 1.00 89.62 75 TYR A CA 1
ATOM 579 C C . TYR A 1 75 ? 3.370 12.039 -11.416 1.00 89.62 75 TYR A C 1
ATOM 581 O O . TYR A 1 75 ? 3.412 12.928 -12.259 1.00 89.62 75 TYR A O 1
ATOM 589 N N . ALA A 1 76 ? 3.055 10.780 -11.719 1.00 92.56 76 ALA A N 1
ATOM 590 C CA . ALA A 1 76 ? 2.879 10.299 -13.090 1.00 92.56 76 ALA A CA 1
ATOM 591 C C . ALA A 1 76 ? 1.433 9.919 -13.445 1.00 92.56 76 ALA A C 1
ATOM 593 O O . ALA A 1 76 ? 1.173 9.547 -14.588 1.00 92.56 76 ALA A O 1
ATOM 594 N N . PHE A 1 77 ? 0.499 9.972 -12.492 1.00 96.94 77 PHE A N 1
ATOM 595 C CA . PHE A 1 77 ? -0.861 9.484 -12.694 1.00 96.94 77 PHE A CA 1
ATOM 596 C C . PHE A 1 77 ? -1.887 10.613 -12.636 1.00 96.94 77 PHE A C 1
ATOM 598 O O . PHE A 1 77 ? -1.950 11.335 -11.641 1.00 96.94 77 PHE A O 1
ATOM 605 N N . SER A 1 78 ? -2.741 10.686 -13.661 1.00 97.88 78 SER A N 1
ATOM 606 C CA . SER A 1 78 ? -4.062 11.314 -13.551 1.00 97.88 78 SER A CA 1
ATOM 607 C C . SER A 1 78 ? -4.960 10.490 -12.626 1.00 97.88 78 SER A C 1
ATOM 609 O O . SER A 1 78 ? -4.644 9.335 -12.327 1.00 97.88 78 SER A O 1
ATOM 611 N N . PHE A 1 79 ? -6.105 11.024 -12.199 1.00 98.38 79 PHE A N 1
ATOM 612 C CA . PHE A 1 79 ? -7.005 10.302 -11.293 1.00 98.38 79 PHE A CA 1
ATOM 613 C C . PHE A 1 79 ? -7.457 8.945 -11.863 1.00 98.38 79 PHE A C 1
ATOM 615 O O . PHE A 1 79 ? -7.393 7.918 -11.184 1.00 98.38 79 PHE A O 1
ATOM 622 N N . THR A 1 80 ? -7.839 8.912 -13.144 1.00 98.19 80 THR A N 1
ATOM 623 C CA . THR A 1 80 ? -8.219 7.660 -13.826 1.00 98.19 80 THR A CA 1
ATOM 624 C C . THR A 1 80 ? -7.021 6.715 -13.939 1.00 98.19 80 THR A C 1
ATOM 626 O O . THR A 1 80 ? -7.123 5.532 -13.609 1.00 98.19 80 THR A O 1
ATOM 629 N N . GLY A 1 81 ? -5.850 7.241 -14.323 1.00 97.88 81 GLY A N 1
ATOM 630 C CA . GLY A 1 81 ? -4.622 6.449 -14.408 1.00 97.88 81 GLY A CA 1
ATOM 631 C C . GLY A 1 81 ? -4.196 5.863 -13.058 1.00 97.88 81 GLY A C 1
ATOM 632 O O . GLY A 1 81 ? -3.693 4.743 -13.005 1.00 97.88 81 GLY A O 1
ATOM 633 N N . ALA A 1 82 ? -4.448 6.573 -11.957 1.00 98.12 82 ALA A N 1
ATOM 634 C CA . ALA A 1 82 ? -4.169 6.135 -10.594 1.00 98.12 82 ALA A CA 1
ATOM 635 C C . ALA A 1 82 ? -5.048 4.943 -10.178 1.00 98.12 82 ALA A C 1
ATOM 637 O O . ALA A 1 82 ? -4.545 3.969 -9.609 1.00 98.12 82 ALA A O 1
ATOM 638 N N . GLN A 1 83 ? -6.344 4.979 -10.506 1.00 98.25 83 GLN A N 1
ATOM 639 C CA . GLN A 1 83 ? -7.262 3.860 -10.267 1.00 98.25 83 GLN A CA 1
ATOM 640 C C . GLN A 1 83 ? -6.821 2.604 -11.030 1.00 98.25 83 GLN A C 1
ATOM 642 O O . GLN A 1 83 ? -6.718 1.520 -10.448 1.00 98.25 83 GLN A O 1
ATOM 647 N N . GLU A 1 84 ? -6.500 2.759 -12.316 1.00 97.75 84 GLU A N 1
ATOM 648 C CA . GLU A 1 84 ? -6.007 1.670 -13.161 1.00 97.75 84 GLU A CA 1
ATOM 649 C C . GLU A 1 84 ? -4.650 1.138 -12.683 1.00 97.75 84 GLU A C 1
ATOM 651 O O . GLU A 1 84 ? -4.417 -0.071 -12.697 1.00 97.75 84 GLU A O 1
ATOM 656 N N . ALA A 1 85 ? -3.752 2.015 -12.227 1.00 97.38 85 ALA A N 1
ATOM 657 C CA . ALA A 1 85 ? -2.449 1.633 -11.693 1.00 97.38 85 ALA A CA 1
ATOM 658 C C . ALA A 1 85 ? -2.580 0.727 -10.461 1.00 97.38 85 ALA A C 1
ATOM 660 O O . ALA A 1 85 ? -1.950 -0.331 -10.434 1.00 97.38 85 ALA A O 1
ATOM 661 N N . CYS A 1 86 ? -3.435 1.076 -9.488 1.00 98.19 86 CYS A N 1
ATOM 662 C CA . CYS A 1 86 ? -3.690 0.201 -8.340 1.00 98.19 86 CYS A CA 1
ATOM 663 C C . CYS A 1 86 ? -4.301 -1.142 -8.772 1.00 98.19 86 CYS A C 1
ATOM 665 O O . CYS A 1 86 ? -3.848 -2.191 -8.312 1.00 98.19 86 CYS A O 1
ATOM 667 N N . ALA A 1 87 ? -5.266 -1.133 -9.699 1.00 97.50 87 ALA A N 1
ATOM 668 C CA . ALA A 1 87 ? -5.893 -2.360 -10.194 1.00 97.50 87 ALA A CA 1
ATOM 669 C C . ALA A 1 87 ? -4.881 -3.303 -10.870 1.00 97.50 87 ALA A C 1
ATOM 671 O O . ALA A 1 87 ? -4.866 -4.504 -10.593 1.00 97.50 87 ALA A O 1
ATOM 672 N N . ARG A 1 88 ? -3.978 -2.766 -11.706 1.00 96.38 88 ARG A N 1
ATOM 673 C CA . ARG A 1 88 ? -2.937 -3.543 -12.409 1.00 96.38 88 ARG A CA 1
ATOM 674 C C . ARG A 1 88 ? -1.977 -4.265 -11.468 1.00 96.38 88 ARG A C 1
ATOM 676 O O . ARG A 1 88 ? -1.433 -5.302 -11.839 1.00 96.38 88 ARG A O 1
ATOM 683 N N . ILE A 1 89 ? -1.760 -3.735 -10.267 1.00 96.69 89 ILE A N 1
ATOM 684 C CA . ILE A 1 89 ? -0.871 -4.340 -9.274 1.00 96.69 89 ILE A CA 1
ATOM 685 C C . ILE A 1 89 ? -1.601 -5.206 -8.245 1.00 96.69 89 ILE A C 1
ATOM 687 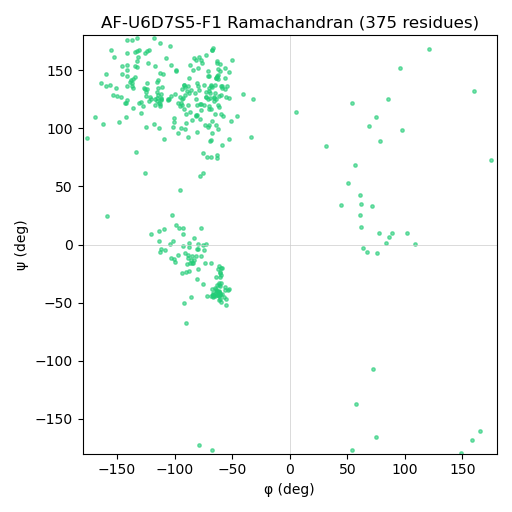O O . ILE A 1 89 ? -1.003 -5.530 -7.223 1.00 96.69 89 ILE A O 1
ATOM 691 N N . GLY A 1 90 ? -2.862 -5.577 -8.484 1.00 95.50 90 GLY A N 1
ATOM 692 C CA . GLY A 1 90 ? -3.628 -6.406 -7.551 1.00 95.50 90 GLY A CA 1
ATOM 693 C C . GLY A 1 90 ? -4.031 -5.662 -6.275 1.00 95.50 90 GLY A C 1
ATOM 694 O O . GLY A 1 90 ? -4.055 -6.253 -5.199 1.00 95.50 90 GLY A O 1
ATOM 695 N N . ALA A 1 91 ? -4.298 -4.361 -6.381 1.00 97.19 91 ALA A N 1
ATOM 696 C CA . ALA A 1 91 ? -4.756 -3.508 -5.291 1.00 97.19 91 ALA A CA 1
ATOM 697 C C . ALA A 1 91 ? -5.952 -2.650 -5.743 1.00 97.19 91 ALA A C 1
ATOM 699 O O . ALA A 1 91 ? -6.368 -2.674 -6.901 1.00 97.19 91 ALA A O 1
ATOM 700 N N . ARG A 1 92 ? -6.504 -1.851 -4.832 1.00 97.75 92 ARG A N 1
ATOM 701 C CA . ARG A 1 92 ? -7.500 -0.813 -5.146 1.00 97.75 92 ARG A CA 1
ATOM 702 C C . ARG A 1 92 ? -7.016 0.542 -4.658 1.00 97.75 92 ARG A C 1
ATOM 704 O O . ARG A 1 92 ? -6.201 0.593 -3.746 1.00 97.75 92 ARG A O 1
ATOM 711 N N . ILE A 1 93 ? -7.498 1.635 -5.241 1.00 98.44 93 ILE A N 1
ATOM 712 C CA . ILE A 1 93 ? -7.194 2.966 -4.704 1.00 98.44 93 ILE A CA 1
ATOM 713 C C . ILE A 1 93 ? -7.692 3.055 -3.250 1.00 98.44 93 ILE A C 1
ATOM 715 O O . ILE A 1 93 ? -8.781 2.568 -2.925 1.00 98.44 93 ILE A O 1
ATOM 719 N N . ALA A 1 94 ? -6.859 3.591 -2.362 1.00 98.56 94 ALA A N 1
ATOM 720 C CA . ALA A 1 94 ? -7.171 3.685 -0.943 1.00 98.56 94 ALA A CA 1
ATOM 721 C C . ALA A 1 94 ? -8.267 4.727 -0.700 1.00 98.56 94 ALA A C 1
ATOM 723 O O . ALA A 1 94 ? -8.320 5.763 -1.371 1.00 98.56 94 ALA A O 1
ATOM 724 N N . THR A 1 95 ? -9.127 4.468 0.283 1.00 98.19 95 THR A N 1
ATOM 725 C CA . THR A 1 95 ? -10.084 5.478 0.747 1.00 98.19 95 THR A CA 1
ATOM 726 C C . THR A 1 95 ? -9.418 6.458 1.717 1.00 98.19 95 THR A C 1
ATOM 728 O O . THR A 1 95 ? -8.401 6.118 2.338 1.00 98.19 95 THR A O 1
ATOM 731 N N . PRO A 1 96 ? -9.978 7.666 1.903 1.00 97.94 96 PRO A N 1
ATOM 732 C CA . PRO A 1 96 ? -9.514 8.593 2.933 1.00 97.94 96 PRO A CA 1
ATOM 733 C C . PRO A 1 96 ? -9.465 7.980 4.332 1.00 97.94 96 PRO A C 1
ATOM 735 O O . PRO A 1 96 ? -8.515 8.217 5.077 1.00 97.94 96 PRO A O 1
ATOM 738 N N . GLU A 1 97 ? -10.451 7.155 4.675 1.00 95.94 97 GLU A N 1
ATOM 739 C CA . GLU A 1 97 ? -10.550 6.485 5.971 1.00 95.94 97 GLU A CA 1
ATOM 740 C C . GLU A 1 97 ? -9.433 5.453 6.140 1.00 95.94 97 GLU A C 1
ATOM 742 O O . GLU A 1 97 ? -8.846 5.358 7.215 1.00 95.94 97 GLU A O 1
ATOM 747 N N . GLN A 1 98 ? -9.076 4.727 5.076 1.00 97.25 98 GLN A N 1
ATOM 748 C CA . GLN A 1 98 ? -7.960 3.776 5.095 1.00 97.25 98 GLN A CA 1
ATOM 749 C C . GLN A 1 98 ? -6.617 4.481 5.261 1.00 97.25 98 GLN A C 1
ATOM 751 O O . GLN A 1 98 ? -5.797 4.037 6.066 1.00 97.25 98 GLN A O 1
ATOM 756 N N . LEU A 1 99 ? -6.388 5.595 4.554 1.00 98.00 99 LEU A N 1
ATOM 757 C CA . LEU A 1 99 ? -5.169 6.385 4.743 1.00 98.00 99 LEU A CA 1
ATOM 758 C C . LEU A 1 99 ? -5.096 6.950 6.167 1.00 98.00 99 LEU A C 1
ATOM 760 O O . LEU A 1 99 ? -4.031 6.935 6.784 1.00 98.00 99 LEU A O 1
ATOM 764 N N . TYR A 1 100 ? -6.221 7.419 6.709 1.00 96.44 100 TYR A N 1
ATOM 765 C CA . TYR A 1 100 ? -6.285 7.933 8.073 1.00 96.44 100 TYR A CA 1
ATOM 766 C C . TYR A 1 100 ? -6.046 6.833 9.119 1.00 96.44 100 TYR A C 1
ATOM 768 O O . TYR A 1 100 ? -5.275 7.035 10.056 1.00 96.44 100 TYR A O 1
ATOM 776 N N . ALA A 1 101 ? -6.617 5.640 8.935 1.00 95.50 101 ALA A N 1
ATOM 777 C CA . ALA A 1 101 ? -6.351 4.481 9.785 1.00 95.50 101 ALA A CA 1
ATOM 778 C C . ALA A 1 101 ? -4.871 4.063 9.735 1.00 95.50 101 ALA A C 1
ATOM 780 O O . ALA A 1 101 ? -4.270 3.806 10.780 1.00 95.50 101 ALA A O 1
ATOM 781 N N . ALA A 1 102 ? -4.260 4.062 8.545 1.00 96.44 102 ALA A N 1
ATOM 782 C CA . ALA A 1 102 ? -2.832 3.805 8.378 1.00 96.44 102 ALA A CA 1
ATOM 783 C C . ALA A 1 102 ? -1.982 4.862 9.100 1.00 96.44 102 ALA A C 1
ATOM 785 O O . ALA A 1 102 ? -1.051 4.505 9.824 1.00 96.44 102 ALA A O 1
ATOM 786 N N . TYR A 1 103 ? -2.334 6.148 8.969 1.00 96.69 103 TYR A N 1
ATOM 787 C CA . TYR A 1 103 ? -1.703 7.235 9.717 1.00 96.69 103 TYR A CA 1
ATOM 788 C C . TYR A 1 103 ? -1.778 6.974 11.221 1.00 96.69 103 TYR A C 1
ATOM 790 O O . TYR A 1 103 ? -0.740 6.935 11.863 1.00 96.69 103 TYR A O 1
ATOM 798 N N . LEU A 1 104 ? -2.952 6.681 11.787 1.00 94.44 104 LEU A N 1
ATOM 799 C CA . LEU A 1 104 ? -3.089 6.357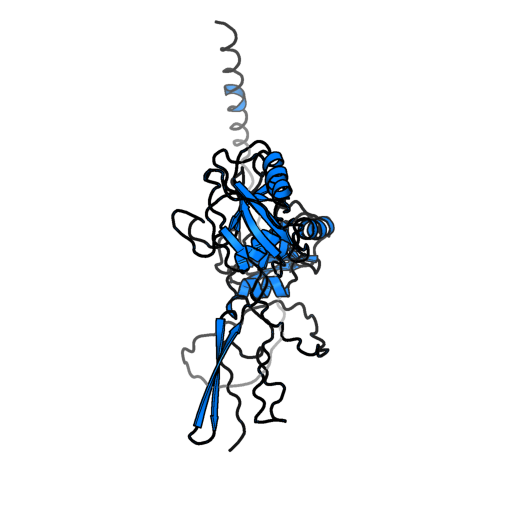 13.216 1.00 94.44 104 LEU A CA 1
ATOM 800 C C . LEU A 1 104 ? -2.281 5.116 13.642 1.00 94.44 104 LEU A C 1
ATOM 802 O O . LEU A 1 104 ? -1.932 4.985 14.815 1.00 94.44 104 LEU A O 1
ATOM 806 N N . GLY A 1 105 ? -1.965 4.224 12.700 1.00 91.94 105 GLY A N 1
ATOM 807 C CA . GLY A 1 105 ? -1.061 3.087 12.884 1.00 91.94 105 GLY A CA 1
ATOM 808 C C . GLY A 1 105 ? 0.433 3.439 12.888 1.00 91.94 105 GLY A C 1
ATOM 809 O O . GLY A 1 105 ? 1.247 2.590 13.236 1.00 91.94 105 GLY A O 1
ATOM 810 N N . GLY A 1 106 ? 0.812 4.670 12.536 1.00 93.38 106 GLY A N 1
ATOM 811 C CA . GLY A 1 106 ? 2.210 5.106 12.433 1.00 93.38 106 GLY A CA 1
ATOM 812 C C . GLY A 1 106 ? 2.699 5.341 11.002 1.00 93.38 106 GLY A C 1
ATOM 813 O O . GLY A 1 106 ? 3.862 5.692 10.820 1.00 93.38 106 GLY A O 1
ATOM 814 N N . TYR A 1 107 ? 1.849 5.154 9.986 1.00 94.88 107 TYR A N 1
ATOM 815 C CA . TYR A 1 107 ? 2.248 5.351 8.594 1.00 94.88 107 TYR A CA 1
ATOM 816 C C . TYR A 1 107 ? 2.527 6.827 8.295 1.00 94.88 107 TYR A C 1
ATOM 818 O O . TYR A 1 107 ? 1.760 7.719 8.661 1.00 94.88 107 TYR A O 1
ATOM 826 N N . GLU A 1 108 ? 3.628 7.070 7.593 1.00 94.06 108 GLU A N 1
ATOM 827 C CA . GLU A 1 108 ? 4.078 8.395 7.199 1.00 94.06 108 GLU A CA 1
ATOM 828 C C . GLU A 1 108 ? 4.665 8.342 5.790 1.00 94.06 108 GLU A C 1
ATOM 830 O O . GLU A 1 108 ? 5.455 7.451 5.469 1.00 94.06 108 GLU A O 1
ATOM 835 N N . GLN A 1 109 ? 4.312 9.329 4.968 1.00 94.50 109 GLN A N 1
ATOM 836 C CA . GLN A 1 109 ? 4.876 9.515 3.643 1.00 94.50 109 GLN A CA 1
ATOM 837 C C . GLN A 1 109 ? 4.797 10.991 3.231 1.00 94.50 109 GLN A C 1
ATOM 839 O O . GLN A 1 109 ? 3.731 11.593 3.283 1.00 94.50 109 GLN A O 1
ATOM 844 N N . CYS A 1 110 ? 5.914 11.575 2.789 1.00 94.25 110 CYS A N 1
ATOM 845 C CA . CYS A 1 110 ? 5.986 12.981 2.359 1.00 94.25 110 CYS A CA 1
ATOM 846 C C . CYS A 1 110 ? 5.815 13.125 0.843 1.00 94.25 110 CYS A C 1
ATOM 848 O O . CYS A 1 110 ? 6.586 13.790 0.157 1.00 94.25 110 CYS A O 1
ATOM 850 N N . ASP A 1 111 ? 4.806 12.448 0.310 1.00 94.88 111 ASP A N 1
ATOM 851 C CA . ASP A 1 111 ? 4.513 12.439 -1.113 1.00 94.88 111 ASP A CA 1
ATOM 852 C C . ASP A 1 111 ? 2.999 12.468 -1.316 1.00 94.88 111 ASP A C 1
ATOM 854 O O . ASP A 1 111 ? 2.272 11.621 -0.788 1.00 94.88 111 ASP A O 1
ATOM 858 N N . ALA A 1 112 ? 2.536 13.461 -2.071 1.00 96.38 112 ALA A N 1
ATOM 859 C CA . ALA A 1 112 ? 1.128 13.655 -2.378 1.00 96.38 112 ALA A CA 1
ATOM 860 C C . ALA A 1 112 ? 0.628 12.559 -3.330 1.00 96.38 112 ALA A C 1
ATOM 862 O O . ALA A 1 112 ? 1.259 12.282 -4.353 1.00 96.38 112 ALA A O 1
ATOM 863 N N . GLY A 1 113 ? -0.511 11.950 -3.001 1.00 97.88 113 GLY A N 1
ATOM 864 C CA . GLY A 1 113 ? -1.101 10.906 -3.829 1.00 97.88 113 GLY A CA 1
ATOM 865 C C . GLY A 1 113 ? -2.623 10.912 -3.826 1.00 97.88 113 GLY A C 1
ATOM 866 O O . GLY A 1 113 ? -3.254 11.353 -2.862 1.00 97.88 113 GLY A O 1
ATOM 867 N N . TRP A 1 114 ? -3.187 10.402 -4.919 1.00 98.69 114 TRP A N 1
ATOM 868 C CA . TRP A 1 114 ? -4.621 10.233 -5.124 1.00 98.69 114 TRP A CA 1
ATOM 869 C C . TRP A 1 114 ? -5.257 9.258 -4.127 1.00 98.69 114 TRP A C 1
ATOM 871 O O . TRP A 1 114 ? -4.667 8.229 -3.778 1.00 98.69 114 TRP A O 1
ATOM 881 N N . LEU A 1 115 ? -6.498 9.566 -3.747 1.00 98.81 115 LEU A N 1
ATOM 882 C CA . LEU A 1 115 ? -7.416 8.719 -2.982 1.00 98.81 115 LEU A CA 1
ATOM 883 C C . LEU A 1 115 ? -8.742 8.526 -3.722 1.00 98.81 115 LEU A C 1
ATOM 885 O O . LEU A 1 115 ? -9.051 9.242 -4.669 1.00 98.81 115 LEU A O 1
ATOM 889 N N . SER A 1 116 ? -9.548 7.560 -3.278 1.00 98.31 116 SER A N 1
ATOM 890 C CA . SER A 1 116 ? -10.783 7.142 -3.957 1.00 98.31 116 SER A CA 1
ATOM 891 C C . SER A 1 116 ? -11.844 8.239 -4.119 1.00 98.31 116 SER A C 1
ATOM 893 O O . SER A 1 116 ? -12.728 8.095 -4.958 1.00 98.31 116 SER A O 1
ATOM 895 N N . ASP A 1 117 ? -11.784 9.303 -3.315 1.00 97.75 117 ASP A N 1
ATOM 896 C CA . ASP A 1 117 ? -12.696 10.456 -3.337 1.00 97.75 117 ASP A CA 1
ATOM 897 C C . ASP A 1 117 ? -12.196 11.609 -4.230 1.00 97.75 117 ASP A C 1
ATOM 899 O O . ASP A 1 117 ? -12.699 12.725 -4.119 1.00 97.75 117 ASP A O 1
ATOM 903 N N . GLN A 1 118 ? -11.197 11.354 -5.089 1.00 97.81 118 GLN A N 1
ATOM 904 C CA . GLN A 1 118 ? -10.522 12.353 -5.930 1.00 97.81 118 GLN A CA 1
ATOM 905 C C . GLN A 1 118 ? -9.794 13.441 -5.120 1.00 97.81 118 GLN A C 1
ATOM 907 O O . GLN A 1 118 ? -9.411 14.481 -5.653 1.00 97.81 118 GLN A O 1
ATOM 912 N N . THR A 1 119 ? -9.569 13.226 -3.823 1.00 98.25 119 THR A N 1
ATOM 913 C CA . THR A 1 119 ? -8.678 14.104 -3.068 1.00 98.25 119 THR A CA 1
ATOM 914 C C . THR A 1 119 ? -7.232 13.657 -3.186 1.00 98.25 119 THR A C 1
ATOM 916 O O . THR A 1 119 ? -6.931 12.480 -3.405 1.00 98.25 119 THR A O 1
ATOM 919 N N . VAL A 1 120 ? -6.325 14.615 -3.012 1.00 98.12 120 VAL A N 1
ATOM 920 C CA . VAL A 1 120 ? -4.888 14.361 -2.923 1.00 98.12 120 VAL A CA 1
ATOM 921 C C . VAL A 1 120 ? -4.420 14.656 -1.509 1.00 98.12 120 VAL A C 1
ATOM 923 O O . VAL A 1 120 ? -4.644 15.745 -0.976 1.00 98.12 120 VAL A O 1
ATOM 926 N N . ARG A 1 121 ? -3.791 13.665 -0.874 1.00 98.12 121 ARG A N 1
ATOM 927 C CA . ARG A 1 121 ? -3.404 13.735 0.542 1.00 98.12 121 ARG A CA 1
ATOM 928 C C . ARG A 1 121 ? -2.046 13.103 0.788 1.00 98.12 121 ARG A C 1
ATOM 930 O O . ARG A 1 121 ? -1.550 12.368 -0.060 1.00 98.12 121 ARG A O 1
ATOM 937 N N . TYR A 1 122 ? -1.451 13.369 1.950 1.00 97.62 122 TYR A N 1
ATOM 938 C CA . TYR A 1 122 ? -0.286 12.622 2.436 1.00 97.62 122 TYR A CA 1
ATOM 939 C C . TYR A 1 122 ? -0.148 12.685 3.973 1.00 97.62 122 TYR A C 1
ATOM 941 O O . TYR A 1 122 ? -0.372 13.745 4.567 1.00 97.62 122 TYR A O 1
ATOM 949 N N . PRO A 1 123 ? 0.174 11.569 4.656 1.00 97.19 123 PRO A N 1
ATOM 950 C CA . PRO A 1 123 ? 0.242 11.507 6.117 1.00 97.19 123 PRO A CA 1
ATOM 951 C C . PRO A 1 123 ? 1.634 11.865 6.657 1.00 97.19 123 PRO A C 1
ATOM 953 O O . PRO A 1 123 ? 2.630 11.296 6.217 1.00 97.19 123 PRO A O 1
ATOM 956 N N . ILE A 1 124 ? 1.712 12.746 7.661 1.00 96.75 124 ILE A N 1
ATOM 957 C CA . ILE A 1 124 ? 2.965 13.090 8.357 1.00 96.75 124 ILE A CA 1
ATOM 958 C C . ILE A 1 124 ? 2.805 12.929 9.864 1.00 96.75 124 ILE A C 1
ATOM 960 O O . ILE A 1 124 ? 2.002 13.629 10.481 1.00 96.75 124 ILE A O 1
ATOM 964 N N . GLN A 1 125 ? 3.608 12.043 10.451 1.00 94.81 125 GLN A N 1
ATOM 965 C CA . GLN A 1 125 ? 3.669 11.808 11.891 1.00 94.81 125 GLN A CA 1
ATOM 966 C C . GLN A 1 125 ? 4.628 12.773 12.581 1.00 94.81 125 GLN A C 1
ATOM 968 O O . GLN A 1 125 ? 4.295 13.362 13.605 1.00 94.81 125 GLN A O 1
ATOM 973 N N . THR A 1 126 ? 5.813 12.957 12.000 1.00 94.44 126 THR A N 1
ATOM 974 C CA . THR A 1 126 ? 6.862 13.838 12.516 1.00 94.44 126 THR A CA 1
ATOM 975 C C . THR A 1 126 ? 7.068 15.000 11.542 1.00 94.44 126 THR A C 1
ATOM 977 O O . THR A 1 126 ? 7.730 14.828 10.510 1.00 94.44 126 THR A O 1
ATOM 980 N N . PRO A 1 127 ? 6.493 16.183 11.834 1.00 93.50 127 PRO A N 1
ATOM 981 C CA . PRO A 1 127 ? 6.615 17.366 10.992 1.00 93.50 127 PRO A CA 1
ATOM 982 C C . PRO A 1 127 ? 8.074 17.725 10.718 1.00 93.50 127 PRO A C 1
ATOM 984 O O . PRO A 1 127 ? 8.914 17.699 11.616 1.00 93.50 127 PRO A O 1
ATOM 987 N N . ARG A 1 128 ? 8.368 18.059 9.462 1.00 93.94 128 ARG A N 1
ATOM 988 C CA . ARG A 1 128 ? 9.706 18.425 8.991 1.00 93.94 128 ARG A CA 1
ATOM 989 C C . ARG A 1 128 ? 9.620 19.358 7.791 1.00 93.94 128 ARG A C 1
ATOM 991 O O . ARG A 1 128 ? 8.592 19.405 7.107 1.00 93.94 128 ARG A O 1
ATOM 998 N N . GLU A 1 129 ? 10.721 20.054 7.528 1.00 89.62 129 GLU A N 1
ATOM 999 C CA . GLU A 1 129 ? 10.874 20.918 6.358 1.00 89.62 129 GLU A CA 1
ATOM 1000 C C . GLU A 1 129 ? 10.540 20.171 5.057 1.00 89.62 129 GLU A C 1
ATOM 1002 O O . GLU A 1 129 ? 10.699 18.953 4.962 1.00 89.62 129 GLU A O 1
ATOM 1007 N N . ALA A 1 130 ? 10.018 20.910 4.0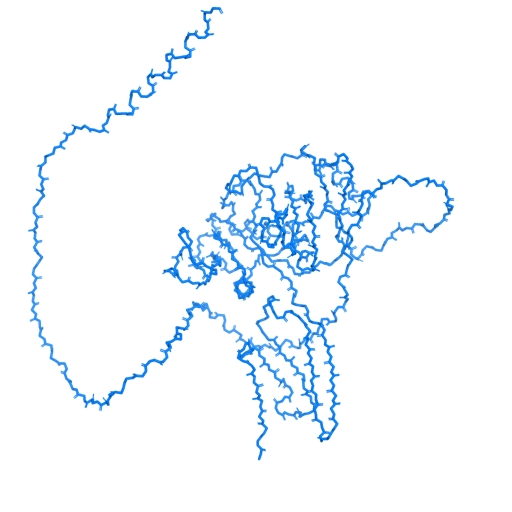74 1.00 89.06 130 ALA A N 1
ATOM 1008 C CA . ALA A 1 130 ? 9.459 20.405 2.813 1.00 89.06 130 ALA A CA 1
ATOM 1009 C C . ALA A 1 130 ? 8.199 19.511 2.924 1.00 89.06 130 ALA A C 1
ATOM 1011 O O . ALA A 1 130 ? 7.619 19.177 1.896 1.00 89.06 130 ALA A O 1
ATOM 1012 N N . CYS A 1 131 ? 7.718 19.183 4.134 1.00 91.69 131 CYS A N 1
ATOM 1013 C CA . CYS A 1 131 ? 6.563 18.295 4.349 1.00 91.69 131 CYS A CA 1
ATOM 1014 C C . CYS A 1 131 ? 5.384 18.943 5.104 1.00 91.69 131 CYS A C 1
ATOM 1016 O O . CYS A 1 131 ? 4.440 18.248 5.495 1.00 91.69 131 CYS A O 1
ATOM 1018 N N . TYR A 1 132 ? 5.401 20.259 5.333 1.00 84.81 132 TYR A N 1
ATOM 1019 C CA . TYR A 1 132 ? 4.402 20.926 6.179 1.00 84.81 132 TYR A CA 1
ATOM 1020 C C . TYR A 1 132 ? 2.984 20.909 5.601 1.00 84.81 132 TYR A C 1
ATOM 1022 O O . TYR A 1 132 ? 2.063 20.536 6.329 1.00 84.81 132 TYR A O 1
ATOM 1030 N N . GLY A 1 133 ? 2.828 21.212 4.310 1.00 85.94 133 GLY A N 1
ATOM 1031 C CA . GLY A 1 133 ? 1.518 21.284 3.656 1.00 85.94 133 GLY A CA 1
ATOM 1032 C C . GLY A 1 133 ? 0.589 22.294 4.331 1.00 85.94 133 GLY A C 1
ATOM 1033 O O . GLY A 1 133 ? 1.027 23.374 4.707 1.00 85.94 133 GLY A O 1
ATOM 1034 N N . ASP A 1 134 ? -0.674 21.915 4.501 1.00 87.50 134 ASP A N 1
ATOM 1035 C CA . ASP A 1 134 ? -1.765 22.682 5.122 1.00 87.50 134 ASP A CA 1
ATOM 1036 C C . ASP A 1 134 ? -1.807 22.594 6.660 1.00 87.50 134 ASP A C 1
ATOM 1038 O O . ASP A 1 134 ? -2.738 23.095 7.282 1.00 87.50 134 ASP A O 1
ATOM 1042 N N . MET A 1 135 ? -0.821 21.945 7.287 1.00 88.38 135 MET A N 1
ATOM 1043 C CA . MET A 1 135 ? -0.841 21.639 8.722 1.00 88.38 135 MET A CA 1
ATOM 1044 C C . MET A 1 135 ? 0.163 22.462 9.542 1.00 88.38 135 MET A C 1
ATOM 1046 O O . MET A 1 135 ? 0.432 22.084 10.673 1.00 88.38 135 MET A O 1
ATOM 1050 N N . ASP A 1 136 ? 0.756 23.535 9.000 1.00 84.88 136 ASP A N 1
ATOM 1051 C CA . ASP A 1 136 ? 1.595 24.526 9.717 1.00 84.88 136 ASP A CA 1
ATOM 1052 C C . ASP A 1 136 ? 2.641 23.950 10.703 1.00 84.88 136 ASP A C 1
ATOM 1054 O O . ASP A 1 136 ? 2.934 24.529 11.748 1.00 84.88 136 ASP A O 1
ATOM 1058 N N . GLY A 1 137 ? 3.222 22.784 10.398 1.00 88.25 137 GLY A N 1
ATOM 1059 C CA . GLY A 1 137 ? 4.196 22.135 11.287 1.00 88.25 137 GLY A CA 1
ATOM 1060 C C . GLY A 1 137 ? 3.614 21.190 12.342 1.00 88.25 137 GLY A C 1
ATOM 1061 O O . GLY A 1 137 ? 4.364 20.712 13.186 1.00 88.25 137 GLY A O 1
ATOM 1062 N N . PHE A 1 138 ? 2.327 20.853 12.272 1.00 93.19 138 PHE A N 1
ATOM 1063 C CA . PHE A 1 138 ? 1.662 19.883 13.145 1.00 93.19 138 PHE A CA 1
ATOM 1064 C C . PHE A 1 138 ? 1.514 18.494 12.487 1.00 93.19 138 PHE A C 1
ATOM 1066 O O . PHE A 1 138 ? 1.419 18.393 11.255 1.00 93.19 138 PHE A O 1
ATOM 1073 N N . PRO A 1 139 ? 1.507 17.392 13.268 1.00 95.88 139 PRO A N 1
ATOM 1074 C CA . PRO A 1 139 ? 1.207 16.052 12.758 1.00 95.88 139 PRO A CA 1
ATOM 1075 C C . PRO A 1 139 ? -0.200 15.955 12.160 1.00 95.88 139 PRO A C 1
ATOM 1077 O O . PRO A 1 139 ? -1.121 16.636 12.606 1.00 95.88 139 PRO A O 1
ATOM 1080 N N . GLY A 1 140 ? -0.375 15.096 11.157 1.00 95.75 140 GLY A N 1
ATOM 1081 C CA . GLY A 1 140 ? -1.679 14.820 10.556 1.00 95.75 140 GLY A CA 1
ATOM 1082 C C . GLY A 1 140 ? -1.621 14.456 9.078 1.00 95.75 140 GLY A C 1
ATOM 1083 O O . GLY A 1 140 ? -0.55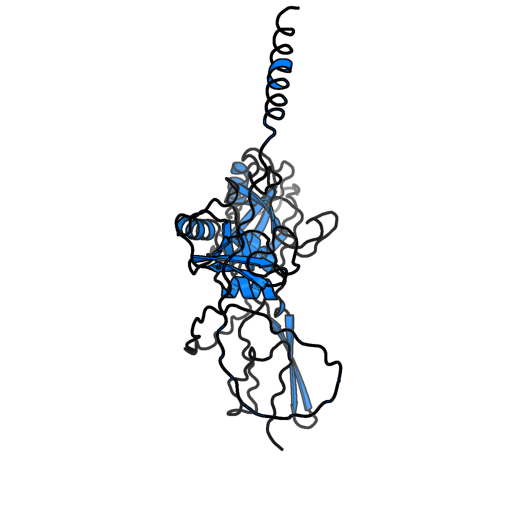6 14.430 8.455 1.00 95.75 140 GLY A O 1
ATOM 1084 N N . VAL A 1 141 ? -2.794 14.207 8.503 1.00 97.12 141 VAL A N 1
ATOM 1085 C CA . VAL A 1 141 ? -2.954 13.944 7.070 1.00 97.12 141 VAL A CA 1
ATOM 1086 C C . VAL A 1 141 ? -3.195 15.262 6.351 1.00 97.12 141 VAL A C 1
ATOM 1088 O O . VAL A 1 141 ? -4.237 15.881 6.548 1.00 97.12 141 VAL A O 1
ATOM 1091 N N . ARG A 1 142 ? -2.227 15.674 5.532 1.00 96.56 142 ARG A N 1
ATOM 1092 C CA . ARG A 1 142 ? -2.318 16.887 4.721 1.00 96.56 142 ARG A CA 1
ATOM 1093 C C . ARG A 1 142 ? -3.328 16.695 3.609 1.00 96.56 142 ARG A C 1
ATOM 1095 O O . ARG A 1 142 ? -3.422 15.586 3.076 1.00 96.56 142 ARG A O 1
ATOM 1102 N N . ASN A 1 143 ? -4.056 17.746 3.251 1.00 95.88 143 ASN A N 1
ATOM 1103 C CA . ASN A 1 143 ? -5.150 17.651 2.295 1.00 95.88 143 ASN A CA 1
ATOM 1104 C C . ASN A 1 143 ? -5.138 18.794 1.277 1.00 95.88 143 ASN A C 1
ATOM 1106 O O . ASN A 1 143 ? -5.321 19.956 1.622 1.00 95.88 143 ASN A O 1
ATOM 1110 N N . TYR A 1 144 ? -4.976 18.453 -0.002 1.00 94.81 144 TYR A N 1
ATOM 1111 C CA . TYR A 1 144 ? -5.069 19.415 -1.106 1.00 94.81 144 TYR A CA 1
ATOM 1112 C C . TYR A 1 144 ? -6.505 19.582 -1.623 1.00 94.81 144 TYR A C 1
ATOM 1114 O O . TYR A 1 144 ? -6.762 20.414 -2.488 1.00 94.81 144 TYR A O 1
ATOM 1122 N N . GLY A 1 145 ? -7.458 18.834 -1.063 1.00 95.12 145 GLY A N 1
ATOM 1123 C CA . GLY A 1 145 ? -8.849 18.832 -1.490 1.00 95.12 145 GLY A CA 1
ATOM 1124 C C . GLY A 1 145 ? -9.046 18.073 -2.797 1.00 95.12 145 GLY A C 1
ATOM 1125 O O . GLY A 1 145 ? -8.189 17.294 -3.217 1.00 95.12 145 GLY A O 1
ATOM 1126 N N . VAL A 1 146 ? -10.214 18.276 -3.404 1.00 97.31 146 VAL A N 1
ATOM 1127 C CA . VAL A 1 146 ? -10.520 17.758 -4.741 1.00 97.31 146 VAL A CA 1
ATOM 1128 C C . VAL A 1 146 ? -9.812 18.646 -5.758 1.00 97.31 146 VAL A C 1
ATOM 1130 O O . VAL A 1 146 ? -10.062 19.851 -5.798 1.00 97.31 146 VAL A O 1
ATOM 1133 N N . VAL A 1 147 ? -8.935 18.045 -6.555 1.00 96.06 147 VAL A N 1
ATOM 1134 C CA . VAL A 1 147 ? -8.127 18.720 -7.584 1.00 96.06 147 VAL A CA 1
ATOM 1135 C C . VAL A 1 147 ? -8.548 18.267 -8.988 1.00 96.06 147 VAL A C 1
ATOM 1137 O O . VAL A 1 147 ? -9.415 17.393 -9.128 1.00 96.06 147 VAL A O 1
ATOM 1140 N N . ASP A 1 148 ? -7.993 18.891 -10.031 1.00 97.62 148 ASP A N 1
ATOM 1141 C CA . ASP A 1 148 ? -8.340 18.566 -11.418 1.00 97.62 148 ASP A CA 1
ATOM 1142 C C . ASP A 1 148 ? -7.986 17.093 -11.705 1.00 97.62 148 ASP A C 1
ATOM 1144 O O . ASP A 1 148 ? -6.871 16.669 -11.400 1.00 97.62 148 ASP A O 1
ATOM 1148 N N . PRO A 1 149 ? -8.910 16.266 -12.233 1.00 97.62 149 PRO A N 1
ATOM 1149 C CA . PRO A 1 149 ? -8.642 14.847 -12.470 1.00 97.62 149 PRO A CA 1
ATOM 1150 C C . PRO A 1 149 ? -7.501 14.584 -13.465 1.00 97.62 149 PRO A C 1
ATOM 1152 O O . PRO A 1 149 ? -6.975 13.467 -13.467 1.00 97.62 149 PRO A O 1
ATOM 1155 N N . ASP A 1 150 ? -7.129 15.570 -14.286 1.00 98.00 150 ASP A N 1
ATOM 1156 C CA . ASP A 1 150 ? -6.013 15.487 -15.229 1.00 98.00 150 ASP A CA 1
ATOM 1157 C C . ASP A 1 150 ? -4.666 15.915 -14.612 1.00 98.00 150 ASP A C 1
ATOM 1159 O O . ASP A 1 150 ? -3.618 15.688 -15.227 1.00 98.00 150 ASP A O 1
ATOM 1163 N N . ASP A 1 151 ? -4.661 16.470 -13.391 1.00 97.44 151 ASP A N 1
ATOM 1164 C CA . ASP A 1 151 ? -3.428 16.748 -12.651 1.00 97.44 151 ASP A CA 1
ATOM 1165 C C . ASP A 1 151 ? -2.668 15.452 -12.346 1.00 97.44 151 ASP A C 1
ATOM 1167 O O . ASP A 1 151 ? -3.237 14.369 -12.186 1.00 97.44 151 ASP A O 1
ATOM 1171 N N . LEU A 1 152 ? -1.345 15.557 -12.242 1.00 97.19 152 LEU A N 1
ATOM 1172 C CA . LEU A 1 152 ? -0.489 14.395 -12.053 1.00 97.19 152 LEU A CA 1
ATOM 1173 C C . LEU A 1 152 ? 0.004 14.300 -10.612 1.00 97.19 152 LEU A C 1
ATOM 1175 O O . LEU A 1 152 ? 0.641 15.216 -10.095 1.00 97.19 152 LEU A O 1
ATOM 1179 N N . TYR A 1 153 ? -0.241 13.147 -9.994 1.00 96.94 153 TYR A N 1
ATOM 1180 C CA . TYR A 1 153 ? 0.225 12.801 -8.652 1.00 96.94 153 TYR A CA 1
ATOM 1181 C C . TYR A 1 153 ? 0.654 11.332 -8.593 1.00 96.94 153 TYR A C 1
ATOM 1183 O O . TYR A 1 153 ? 0.582 10.591 -9.578 1.00 96.94 153 TYR A O 1
ATOM 1191 N N . ASP A 1 154 ? 1.170 10.909 -7.440 1.00 97.19 154 ASP A N 1
ATOM 1192 C CA . ASP A 1 154 ? 1.306 9.487 -7.135 1.00 97.19 154 ASP A CA 1
ATOM 1193 C C . ASP A 1 154 ? -0.065 8.938 -6.686 1.00 97.19 154 ASP A C 1
ATOM 1195 O O . ASP A 1 154 ? -1.083 9.629 -6.750 1.00 97.19 154 ASP A O 1
ATOM 1199 N N . VAL A 1 155 ? -0.138 7.693 -6.217 1.00 98.38 155 VAL A N 1
ATOM 1200 C CA . VAL A 1 155 ? -1.401 7.113 -5.734 1.00 98.38 155 VAL A CA 1
ATOM 1201 C C . VAL A 1 155 ? -1.188 6.300 -4.470 1.00 98.38 155 VAL A C 1
ATOM 1203 O O . VAL A 1 155 ? -0.205 5.569 -4.360 1.00 98.38 155 VAL A O 1
ATOM 1206 N N . TYR A 1 156 ? -2.111 6.404 -3.514 1.00 98.75 156 TYR A N 1
ATOM 1207 C CA . TYR A 1 156 ? -2.178 5.457 -2.407 1.00 98.75 156 TYR A CA 1
ATOM 1208 C C . TYR A 1 156 ? -3.059 4.279 -2.809 1.00 98.75 156 TYR A C 1
ATOM 1210 O O . TYR A 1 156 ? -4.243 4.442 -3.102 1.00 98.75 156 TYR A O 1
ATOM 1218 N N . CYS A 1 157 ? -2.482 3.084 -2.808 1.00 98.56 157 CYS A N 1
ATOM 1219 C CA . CYS A 1 157 ? -3.206 1.844 -3.030 1.00 98.56 157 CYS A CA 1
ATOM 1220 C C . CYS A 1 157 ? -3.428 1.118 -1.699 1.00 98.56 157 CYS A C 1
ATOM 1222 O O . CYS A 1 157 ? -2.667 1.280 -0.746 1.00 98.56 157 CYS A O 1
ATOM 1224 N N . TYR A 1 158 ? -4.469 0.299 -1.655 1.00 98.19 158 TYR A N 1
ATOM 1225 C CA . TYR A 1 158 ? -4.814 -0.588 -0.559 1.00 98.19 158 TYR A CA 1
ATOM 1226 C C . TYR A 1 158 ? -4.836 -2.031 -1.064 1.00 98.19 158 TYR A C 1
ATOM 1228 O O . TYR A 1 158 ? -5.533 -2.341 -2.037 1.00 98.19 158 TYR A O 1
ATOM 1236 N N . ALA A 1 159 ? -4.076 -2.898 -0.401 1.00 96.50 159 ALA A N 1
ATOM 1237 C CA . ALA A 1 159 ? -4.118 -4.345 -0.591 1.00 96.50 159 ALA A CA 1
ATOM 1238 C C . ALA A 1 159 ? -4.697 -4.980 0.675 1.00 96.50 159 ALA A C 1
ATOM 1240 O O . ALA A 1 159 ? -4.254 -4.643 1.767 1.00 96.50 159 ALA A O 1
ATOM 1241 N N . GLU A 1 160 ? -5.699 -5.844 0.529 1.00 87.75 160 GLU A N 1
ATOM 1242 C CA . GLU A 1 160 ? -6.496 -6.357 1.650 1.00 87.75 160 GLU A CA 1
ATOM 1243 C C . GLU A 1 160 ? -5.926 -7.642 2.247 1.00 87.75 160 GLU A C 1
ATOM 1245 O O . GLU A 1 160 ? -5.434 -7.632 3.369 1.00 87.75 160 GLU A O 1
ATOM 1250 N N . ASP A 1 161 ? -5.957 -8.740 1.494 1.00 84.31 161 ASP A N 1
ATOM 1251 C CA . ASP A 1 161 ? -5.450 -10.034 1.944 1.00 84.31 161 ASP A CA 1
ATOM 1252 C C . ASP A 1 161 ? -4.733 -10.764 0.805 1.00 84.31 161 ASP A C 1
ATOM 1254 O O . ASP A 1 161 ? -4.988 -10.539 -0.385 1.00 84.31 161 ASP A O 1
ATOM 1258 N N . LEU A 1 162 ? -3.815 -11.647 1.187 1.00 84.81 162 LEU A N 1
ATOM 1259 C CA . LEU A 1 162 ? -3.128 -12.546 0.282 1.00 84.81 162 LEU A CA 1
ATOM 1260 C C . LEU A 1 162 ? -3.952 -13.832 0.150 1.00 84.81 162 LEU A C 1
ATOM 1262 O O . LEU A 1 162 ? -3.775 -14.784 0.905 1.00 84.81 162 LEU A O 1
ATOM 1266 N N . ASN A 1 163 ? -4.828 -13.882 -0.852 1.00 86.00 163 ASN A N 1
ATOM 1267 C CA . ASN A 1 163 ? -5.643 -15.066 -1.148 1.00 86.00 163 ASN A CA 1
ATOM 1268 C C . ASN A 1 163 ? -4.838 -16.147 -1.892 1.00 86.00 163 ASN A C 1
ATOM 1270 O O . ASN A 1 163 ? -5.148 -16.506 -3.024 1.00 86.00 163 ASN A O 1
ATOM 1274 N N . GLY A 1 164 ? -3.758 -16.636 -1.288 1.00 89.31 164 GLY A N 1
ATOM 1275 C CA . GLY A 1 164 ? -2.891 -17.631 -1.906 1.00 89.31 164 GLY A CA 1
ATOM 1276 C C . GLY A 1 164 ? -1.552 -17.782 -1.201 1.00 89.31 164 GLY A C 1
ATOM 1277 O O . GLY A 1 164 ? -1.384 -17.425 -0.038 1.00 89.31 164 GLY A O 1
ATOM 1278 N N . GLU A 1 165 ? -0.596 -18.338 -1.928 1.00 90.62 165 GLU A N 1
ATOM 1279 C CA . GLU A 1 165 ? 0.756 -18.617 -1.466 1.00 90.62 165 GLU A CA 1
ATOM 1280 C C . GLU A 1 165 ? 1.737 -17.697 -2.193 1.00 90.62 165 GLU A C 1
ATOM 1282 O O . GLU A 1 165 ? 1.780 -17.680 -3.425 1.00 90.62 165 GLU A O 1
ATOM 1287 N N . LEU A 1 166 ? 2.543 -16.946 -1.440 1.00 94.56 166 LEU A N 1
ATOM 1288 C CA . LEU A 1 166 ? 3.651 -16.168 -1.991 1.00 94.56 166 LEU A CA 1
ATOM 1289 C C . LEU A 1 166 ? 4.974 -16.765 -1.514 1.00 94.56 166 LEU A C 1
ATOM 1291 O O . LEU A 1 166 ? 5.207 -16.925 -0.314 1.00 94.56 166 LEU A O 1
ATOM 1295 N N . PHE A 1 167 ? 5.850 -17.074 -2.467 1.00 94.56 167 PHE A N 1
ATOM 1296 C CA . PHE A 1 167 ? 7.161 -17.657 -2.205 1.00 94.56 167 PHE A CA 1
ATOM 1297 C C . PHE A 1 167 ? 8.263 -16.963 -3.010 1.00 94.56 167 PHE A C 1
ATOM 1299 O O . PHE A 1 167 ? 8.034 -16.380 -4.073 1.00 94.56 167 PHE A O 1
ATOM 1306 N N . LEU A 1 168 ? 9.484 -17.006 -2.481 1.00 96.19 168 LEU A N 1
ATOM 1307 C CA . LEU A 1 168 ? 10.674 -16.448 -3.122 1.00 96.19 168 LEU A CA 1
ATOM 1308 C C . LEU A 1 168 ? 11.393 -17.531 -3.937 1.00 96.19 168 LEU A C 1
ATOM 1310 O O . LEU A 1 168 ? 11.880 -18.503 -3.372 1.00 96.19 168 LEU A O 1
ATOM 1314 N N . GLY A 1 169 ? 11.533 -17.320 -5.243 1.00 95.62 169 GLY A N 1
ATOM 1315 C CA . GLY A 1 169 ? 12.455 -18.059 -6.101 1.00 95.62 169 GLY A CA 1
ATOM 1316 C C . GLY A 1 169 ? 13.841 -17.416 -6.093 1.00 95.62 169 GLY A C 1
ATOM 1317 O O . GLY A 1 169 ? 14.006 -16.294 -6.581 1.00 95.62 169 GLY A O 1
ATOM 1318 N N . ALA A 1 170 ? 14.847 -18.111 -5.555 1.00 95.06 170 ALA A N 1
ATOM 1319 C CA . ALA A 1 170 ? 16.198 -17.573 -5.372 1.00 95.06 170 ALA A CA 1
ATOM 1320 C C . ALA A 1 170 ? 17.310 -18.437 -6.008 1.00 95.06 170 ALA A C 1
ATOM 1322 O O . ALA A 1 170 ? 18.219 -18.881 -5.299 1.00 95.06 170 ALA A O 1
ATOM 1323 N N . PRO A 1 171 ? 17.308 -18.641 -7.341 1.00 94.88 171 PRO A N 1
ATOM 1324 C CA . PRO A 1 171 ? 18.362 -19.401 -8.007 1.00 94.88 171 PRO A CA 1
ATOM 1325 C C . PRO A 1 171 ? 19.735 -18.721 -7.871 1.00 94.88 171 PRO A C 1
ATOM 1327 O O . PRO A 1 171 ? 19.841 -17.506 -7.641 1.00 94.88 171 PRO A O 1
ATOM 1330 N N . ALA A 1 172 ? 20.798 -19.516 -8.026 1.00 93.81 172 ALA A N 1
ATOM 1331 C CA . ALA A 1 172 ? 22.182 -19.066 -7.872 1.00 93.81 172 ALA A CA 1
ATOM 1332 C C . ALA A 1 172 ? 22.532 -17.935 -8.852 1.00 93.81 172 ALA A C 1
ATOM 1334 O O . ALA A 1 172 ? 22.985 -16.873 -8.427 1.00 93.81 172 ALA A O 1
ATOM 1335 N N . ASP A 1 173 ? 22.212 -18.124 -10.133 1.00 93.81 173 ASP A N 1
ATOM 1336 C CA . ASP A 1 173 ? 22.535 -17.166 -11.197 1.00 93.81 173 ASP A CA 1
ATOM 1337 C C . ASP A 1 173 ? 21.575 -15.973 -11.263 1.00 93.81 173 ASP A C 1
ATOM 1339 O O . ASP A 1 173 ? 21.732 -15.105 -12.126 1.00 93.81 173 ASP A O 1
ATOM 1343 N N . LYS A 1 174 ? 20.576 -15.907 -10.365 1.00 97.06 174 LYS A N 1
ATOM 1344 C CA . LYS A 1 174 ? 19.470 -14.934 -10.427 1.00 97.06 174 LYS A CA 1
ATOM 1345 C C . LYS A 1 174 ? 18.758 -14.993 -11.786 1.00 97.06 174 LYS A C 1
ATOM 1347 O O . LYS A 1 174 ? 19.048 -15.866 -12.596 1.00 97.06 174 LYS A O 1
ATOM 1352 N N . LEU A 1 175 ? 17.773 -14.138 -12.027 1.00 98.00 175 LEU A N 1
ATOM 1353 C CA . LEU A 1 175 ? 16.915 -14.202 -13.213 1.00 98.00 175 LEU A CA 1
ATOM 1354 C C . LEU A 1 175 ? 16.720 -12.811 -13.806 1.00 98.00 175 LEU A C 1
ATOM 1356 O O . LEU A 1 175 ? 16.574 -11.841 -13.059 1.00 98.00 175 LEU A O 1
ATOM 1360 N N . THR A 1 176 ? 16.681 -12.708 -15.133 1.00 98.44 176 THR A N 1
ATOM 1361 C CA . THR A 1 176 ? 16.093 -11.537 -15.811 1.00 98.44 176 THR A CA 1
ATOM 1362 C C . THR A 1 176 ? 14.581 -11.486 -15.588 1.00 98.44 176 THR A C 1
ATOM 1364 O O . THR A 1 176 ? 13.991 -12.469 -15.144 1.00 98.44 176 THR A O 1
ATOM 1367 N N . LEU A 1 177 ? 13.912 -10.372 -15.903 1.00 98.25 177 LEU A N 1
ATOM 1368 C CA . LEU A 1 177 ? 12.455 -10.278 -15.717 1.00 98.25 177 LEU A CA 1
ATOM 1369 C C . LEU A 1 177 ? 11.687 -11.324 -16.551 1.00 98.25 177 LEU A C 1
ATOM 1371 O O . LEU A 1 177 ? 10.663 -11.852 -16.116 1.00 98.25 177 LEU A O 1
ATOM 1375 N N . GLU A 1 178 ? 12.167 -11.634 -17.756 1.00 98.25 178 GLU A N 1
ATOM 1376 C CA . GLU A 1 178 ? 11.544 -12.645 -18.616 1.00 98.25 178 GLU A CA 1
ATOM 1377 C C . GLU A 1 178 ? 11.772 -14.065 -18.080 1.00 98.25 178 GLU A C 1
ATOM 1379 O O . GLU A 1 178 ? 10.818 -14.841 -17.972 1.00 98.25 178 GLU A O 1
ATOM 1384 N N . GLU A 1 179 ? 13.001 -14.370 -17.655 1.00 98.19 179 GLU A N 1
ATOM 1385 C CA . GLU A 1 179 ? 13.344 -15.635 -16.994 1.00 98.19 179 GLU A CA 1
ATOM 1386 C C . GLU A 1 179 ? 12.562 -15.814 -15.685 1.00 98.19 179 GLU A C 1
ATOM 1388 O O . GLU A 1 179 ? 12.050 -16.894 -15.418 1.00 98.19 179 GLU A O 1
ATOM 1393 N N . ALA A 1 180 ? 12.390 -14.749 -14.898 1.00 98.38 180 ALA A N 1
ATOM 1394 C CA . ALA A 1 180 ? 11.603 -14.736 -13.666 1.00 98.38 180 ALA A CA 1
ATOM 1395 C C . ALA A 1 180 ? 10.141 -15.138 -13.912 1.00 98.38 180 ALA A C 1
ATOM 1397 O O . ALA A 1 180 ? 9.581 -15.960 -13.187 1.00 98.38 180 ALA A O 1
ATOM 1398 N N . ARG A 1 181 ? 9.531 -14.625 -14.988 1.00 98.31 181 ARG A N 1
ATOM 1399 C CA . ARG A 1 181 ? 8.176 -15.026 -15.394 1.00 98.31 181 ARG A CA 1
ATOM 1400 C C . ARG A 1 181 ? 8.104 -16.486 -15.819 1.00 98.31 181 ARG A C 1
ATOM 1402 O O . ARG A 1 181 ? 7.071 -17.115 -15.608 1.00 98.31 181 ARG A O 1
ATOM 1409 N N . ALA A 1 182 ? 9.125 -17.000 -16.501 1.00 98.06 182 ALA A N 1
ATOM 1410 C CA . ALA A 1 182 ? 9.180 -18.411 -16.881 1.00 98.06 182 ALA A CA 1
ATOM 1411 C C . ALA A 1 182 ? 9.355 -19.306 -15.643 1.00 98.06 182 ALA A C 1
ATOM 1413 O O . ALA A 1 182 ? 8.596 -20.254 -15.475 1.00 98.06 182 ALA A O 1
ATOM 1414 N N . TYR A 1 183 ? 10.246 -18.921 -14.725 1.00 97.62 183 TYR A N 1
ATOM 1415 C CA . TYR A 1 183 ? 10.529 -19.631 -13.479 1.00 97.62 183 TYR A CA 1
ATOM 1416 C C . TYR A 1 183 ? 9.273 -19.858 -12.627 1.00 97.62 183 TYR A C 1
ATOM 1418 O O . TYR A 1 183 ? 9.040 -20.979 -12.170 1.00 97.62 183 TYR A O 1
ATOM 1426 N N . CYS A 1 184 ? 8.437 -18.826 -12.439 1.00 97.75 184 CYS A N 1
ATOM 1427 C CA . CYS A 1 184 ? 7.174 -18.990 -11.710 1.00 97.75 184 CYS A CA 1
ATOM 1428 C C . CYS A 1 184 ? 6.197 -19.901 -12.472 1.00 97.75 184 CYS A C 1
ATOM 1430 O O . CYS A 1 184 ? 5.615 -20.806 -11.873 1.00 97.75 184 CYS A O 1
ATOM 1432 N N . ARG A 1 185 ? 6.063 -19.723 -13.797 1.00 97.62 185 ARG A N 1
ATOM 1433 C CA . ARG A 1 185 ? 5.143 -20.517 -14.636 1.00 97.62 185 ARG A CA 1
ATOM 1434 C C . ARG A 1 185 ? 5.476 -22.005 -14.637 1.00 97.62 185 ARG A C 1
ATOM 1436 O O . ARG A 1 185 ? 4.570 -22.826 -14.537 1.00 97.62 185 ARG A O 1
ATOM 1443 N N . GLU A 1 186 ? 6.756 -22.358 -14.699 1.00 96.62 186 GLU A N 1
ATOM 1444 C CA . GLU A 1 186 ? 7.224 -23.749 -14.610 1.00 96.62 186 GLU A CA 1
ATOM 1445 C C . GLU A 1 186 ? 6.853 -24.415 -13.277 1.00 96.62 186 GLU A C 1
ATOM 1447 O O . GLU A 1 186 ? 6.707 -25.633 -13.211 1.00 96.62 186 GLU A O 1
ATOM 1452 N N . ARG A 1 187 ? 6.645 -23.616 -12.227 1.00 95.06 187 ARG A N 1
ATOM 1453 C CA . ARG A 1 187 ? 6.217 -24.056 -10.893 1.00 95.06 187 ARG A CA 1
ATOM 1454 C C . ARG A 1 187 ? 4.713 -23.886 -10.668 1.00 95.06 187 ARG A C 1
ATOM 1456 O O . ARG A 1 187 ? 4.267 -23.907 -9.524 1.00 95.06 187 ARG A O 1
ATOM 1463 N N . GLY A 1 188 ? 3.918 -23.704 -11.725 1.00 95.31 188 GLY A N 1
ATOM 1464 C CA . GLY A 1 188 ? 2.466 -23.533 -11.604 1.00 95.31 188 GLY A CA 1
ATOM 1465 C C . GLY A 1 188 ? 2.077 -22.296 -10.788 1.00 95.31 188 GLY A C 1
ATOM 1466 O O . GLY A 1 188 ? 1.130 -22.345 -10.009 1.00 95.31 188 GLY A O 1
ATOM 1467 N N . ALA A 1 189 ? 2.857 -21.225 -10.908 1.00 96.56 189 ALA A N 1
ATOM 1468 C CA . ALA A 1 189 ? 2.641 -19.943 -10.255 1.00 96.56 189 ALA A CA 1
ATOM 1469 C C . ALA A 1 189 ? 2.790 -18.803 -11.274 1.00 96.56 189 ALA A C 1
ATOM 1471 O O . ALA A 1 189 ? 3.324 -18.977 -12.373 1.00 96.56 189 ALA A O 1
ATOM 1472 N N . GLU A 1 190 ? 2.359 -17.608 -10.900 1.00 97.06 190 GLU A N 1
ATOM 1473 C CA . GLU A 1 190 ? 2.614 -16.386 -11.658 1.00 97.06 190 GLU A CA 1
ATOM 1474 C C . GLU A 1 190 ? 3.649 -15.528 -10.936 1.00 97.06 190 GLU A C 1
ATOM 1476 O O . GLU A 1 190 ? 3.911 -15.712 -9.748 1.00 97.06 190 GLU A O 1
ATOM 1481 N N . ILE A 1 191 ? 4.284 -14.599 -11.651 1.00 97.69 191 ILE A N 1
ATOM 1482 C CA . ILE A 1 191 ? 5.114 -13.597 -10.978 1.00 97.69 191 ILE A CA 1
ATOM 1483 C C . ILE A 1 191 ? 4.206 -12.730 -10.099 1.00 97.69 191 ILE A C 1
ATOM 1485 O O . ILE A 1 191 ? 3.171 -12.251 -10.559 1.00 97.69 191 ILE A O 1
ATOM 1489 N N . ALA A 1 192 ? 4.581 -12.542 -8.836 1.00 97.81 192 ALA A N 1
ATOM 1490 C CA . ALA A 1 192 ? 3.755 -11.829 -7.877 1.00 97.81 192 ALA A CA 1
ATOM 1491 C C . ALA A 1 192 ? 3.567 -10.364 -8.290 1.00 97.81 192 ALA A C 1
ATOM 1493 O O . ALA A 1 192 ? 4.476 -9.699 -8.803 1.00 97.81 192 ALA A O 1
ATOM 1494 N N . THR A 1 193 ? 2.373 -9.847 -8.040 1.00 97.62 193 THR A N 1
ATOM 1495 C CA . THR A 1 193 ? 2.070 -8.423 -8.172 1.00 97.62 193 THR A CA 1
ATOM 1496 C C . THR A 1 193 ? 2.586 -7.641 -6.964 1.00 97.62 193 THR A C 1
ATOM 1498 O O . THR A 1 193 ? 2.846 -8.193 -5.892 1.00 97.62 193 THR A O 1
ATOM 1501 N N . THR A 1 194 ? 2.716 -6.322 -7.119 1.00 97.44 194 THR A N 1
ATOM 1502 C CA . THR A 1 194 ? 3.116 -5.441 -6.014 1.00 97.44 194 THR A CA 1
ATOM 1503 C C . THR A 1 194 ? 2.119 -5.490 -4.854 1.00 97.44 194 THR A C 1
ATOM 1505 O O . THR A 1 194 ? 2.549 -5.600 -3.709 1.00 97.44 194 THR A O 1
ATOM 1508 N N . GLY A 1 195 ? 0.811 -5.478 -5.122 1.00 97.06 195 GLY A N 1
ATOM 1509 C CA . GLY A 1 195 ? -0.230 -5.591 -4.098 1.00 97.06 195 GLY A CA 1
ATOM 1510 C C . GLY A 1 195 ? -0.145 -6.902 -3.316 1.00 97.06 195 GLY A C 1
ATOM 1511 O O . GLY A 1 195 ? -0.186 -6.871 -2.090 1.00 97.06 195 GLY A O 1
ATOM 1512 N N . GLN A 1 196 ? 0.095 -8.031 -3.994 1.00 96.88 196 GLN A N 1
ATOM 1513 C CA . GLN A 1 196 ? 0.318 -9.323 -3.328 1.00 96.88 196 GLN A CA 1
ATOM 1514 C C . GLN A 1 196 ? 1.548 -9.301 -2.411 1.00 96.88 196 GLN A C 1
ATOM 1516 O O . GLN A 1 196 ? 1.483 -9.816 -1.299 1.00 96.88 196 GLN A O 1
ATOM 1521 N N . LEU A 1 197 ? 2.657 -8.672 -2.820 1.00 97.25 197 LEU A N 1
ATOM 1522 C CA . LEU A 1 197 ? 3.825 -8.548 -1.942 1.00 97.25 197 LEU A CA 1
ATOM 1523 C C . LEU A 1 197 ? 3.526 -7.694 -0.698 1.00 97.25 197 LEU A C 1
ATOM 1525 O O . LEU A 1 197 ? 3.982 -8.037 0.392 1.00 97.25 197 LEU A O 1
ATOM 1529 N N . TYR A 1 198 ? 2.765 -6.603 -0.842 1.00 97.25 198 TYR A N 1
ATOM 1530 C CA . TYR A 1 198 ? 2.335 -5.783 0.297 1.00 97.25 198 TYR A CA 1
ATOM 1531 C C . TYR A 1 198 ? 1.392 -6.541 1.234 1.00 97.25 198 TYR A C 1
ATOM 1533 O O . TYR A 1 198 ? 1.595 -6.483 2.443 1.00 97.25 198 TYR A O 1
ATOM 1541 N N . ALA A 1 199 ? 0.424 -7.289 0.700 1.00 95.25 199 ALA A N 1
ATOM 1542 C CA . ALA A 1 199 ? -0.455 -8.136 1.505 1.00 95.25 199 ALA A CA 1
ATOM 1543 C C . ALA A 1 199 ? 0.338 -9.222 2.254 1.00 95.25 199 ALA A C 1
ATOM 1545 O O . ALA A 1 199 ? 0.146 -9.423 3.449 1.00 95.25 199 ALA A O 1
ATOM 1546 N N . ALA A 1 200 ? 1.306 -9.865 1.592 1.00 94.50 200 ALA A N 1
ATOM 1547 C CA . ALA A 1 200 ? 2.184 -10.839 2.237 1.00 94.50 200 ALA A CA 1
ATOM 1548 C C . ALA A 1 200 ? 3.052 -10.207 3.339 1.00 94.50 200 ALA A C 1
ATOM 1550 O O . ALA A 1 200 ? 3.255 -10.809 4.392 1.00 94.50 200 ALA A O 1
ATOM 1551 N N . TRP A 1 201 ? 3.564 -8.993 3.112 1.00 94.31 201 TRP A N 1
ATOM 1552 C CA . TRP A 1 201 ? 4.304 -8.226 4.116 1.00 94.31 201 TRP A CA 1
ATOM 1553 C C . TRP A 1 201 ? 3.433 -7.874 5.328 1.00 94.31 201 TRP A C 1
ATOM 1555 O O . TRP A 1 201 ? 3.881 -8.060 6.458 1.00 94.31 201 TRP A O 1
ATOM 1565 N N . ASP A 1 202 ? 2.190 -7.436 5.109 1.00 92.44 202 ASP A N 1
ATOM 1566 C CA . ASP A 1 202 ? 1.222 -7.195 6.186 1.00 92.44 202 ASP A CA 1
ATOM 1567 C C . ASP A 1 202 ? 0.904 -8.485 6.964 1.00 92.44 202 ASP A C 1
ATOM 1569 O O . ASP A 1 202 ? 0.786 -8.469 8.192 1.00 92.44 202 ASP A O 1
ATOM 1573 N N . GLY A 1 203 ? 0.887 -9.625 6.267 1.00 89.75 203 GLY A N 1
ATOM 1574 C CA . GLY A 1 203 ? 0.810 -10.973 6.834 1.00 89.75 203 GLY A CA 1
ATOM 1575 C C . GLY A 1 203 ? 2.086 -11.470 7.530 1.00 89.75 203 GLY A C 1
ATOM 1576 O O . GLY A 1 203 ? 2.097 -12.585 8.043 1.00 89.75 203 GLY A O 1
ATOM 1577 N N . GLY A 1 204 ? 3.159 -10.673 7.583 1.00 90.31 204 GLY A N 1
ATOM 1578 C CA . GLY A 1 204 ? 4.381 -11.000 8.325 1.00 90.31 204 GLY A CA 1
ATOM 1579 C C . GLY A 1 204 ? 5.558 -11.512 7.484 1.00 90.31 204 GLY A C 1
ATOM 1580 O O . GLY A 1 204 ? 6.559 -11.954 8.051 1.00 90.31 204 GLY A O 1
ATOM 1581 N N . LEU A 1 205 ? 5.494 -11.448 6.149 1.00 92.06 205 LEU A N 1
ATOM 1582 C CA . LEU A 1 205 ? 6.618 -11.830 5.288 1.00 92.06 205 LEU A CA 1
ATOM 1583 C C . LEU A 1 205 ? 7.819 -10.890 5.484 1.00 92.06 205 LEU A C 1
ATOM 1585 O O . LEU A 1 205 ? 7.799 -9.735 5.060 1.00 92.06 205 LEU A O 1
ATOM 1589 N N . ASP A 1 206 ? 8.905 -11.421 6.046 1.00 92.50 206 ASP A N 1
ATOM 1590 C CA . ASP A 1 206 ? 10.158 -10.693 6.270 1.00 92.50 206 ASP A CA 1
ATOM 1591 C C . ASP A 1 206 ? 11.315 -11.331 5.492 1.00 92.50 206 ASP A C 1
ATOM 1593 O O . ASP A 1 206 ? 11.821 -12.403 5.847 1.00 92.50 206 ASP A O 1
ATOM 1597 N N . ARG A 1 207 ? 11.719 -10.706 4.379 1.00 92.38 207 ARG A N 1
ATOM 1598 C CA . ARG A 1 207 ? 12.762 -11.230 3.490 1.00 92.38 207 ARG A CA 1
ATOM 1599 C C . ARG A 1 207 ? 13.652 -10.126 2.944 1.00 92.38 207 ARG A C 1
ATOM 1601 O O . ARG A 1 207 ? 13.304 -9.401 2.021 1.00 92.38 207 ARG A O 1
ATOM 1608 N N . CYS A 1 208 ? 14.893 -10.111 3.423 1.00 92.25 208 CYS A N 1
ATOM 1609 C CA . CYS A 1 208 ? 15.966 -9.279 2.889 1.00 92.25 208 CYS A CA 1
ATOM 1610 C C . CYS A 1 208 ? 16.521 -9.809 1.555 1.00 92.25 208 CYS A C 1
ATOM 1612 O O . CYS A 1 208 ? 17.670 -10.243 1.458 1.00 92.25 208 CYS A O 1
ATOM 1614 N N . SER A 1 209 ? 15.692 -9.882 0.521 1.00 93.56 209 SER A N 1
ATOM 1615 C CA . SER A 1 209 ? 16.095 -10.419 -0.779 1.00 93.56 209 SER A CA 1
ATOM 1616 C C . SER A 1 209 ? 15.334 -9.716 -1.898 1.00 93.56 209 SER A C 1
ATOM 1618 O O . SER A 1 209 ? 14.147 -9.987 -2.076 1.00 93.56 209 SER A O 1
ATOM 1620 N N . PRO A 1 210 ? 15.995 -8.817 -2.651 1.00 96.06 210 PRO A N 1
ATOM 1621 C CA . PRO A 1 210 ? 15.391 -8.152 -3.799 1.00 96.06 210 PRO A CA 1
ATOM 1622 C C . PRO A 1 210 ? 14.940 -9.170 -4.845 1.00 96.06 210 PRO A C 1
ATOM 1624 O O . PRO A 1 210 ? 15.725 -10.035 -5.250 1.00 96.06 210 PRO A O 1
ATOM 1627 N N . GLY A 1 211 ? 13.685 -9.063 -5.273 1.00 97.69 211 GLY A N 1
ATOM 1628 C CA . GLY A 1 211 ? 13.103 -9.935 -6.284 1.00 97.69 211 GLY A CA 1
ATOM 1629 C C . GLY A 1 211 ? 12.186 -9.189 -7.244 1.00 97.69 211 GLY A C 1
ATOM 1630 O O . GLY A 1 211 ? 11.588 -8.176 -6.880 1.00 97.69 211 GLY A O 1
ATOM 1631 N N . TRP A 1 212 ? 12.111 -9.693 -8.474 1.00 98.56 212 TRP A N 1
ATOM 1632 C CA . TRP A 1 212 ? 11.225 -9.196 -9.518 1.00 98.56 212 TRP A CA 1
ATOM 1633 C C . TRP A 1 212 ? 9.752 -9.348 -9.145 1.00 98.56 212 TRP A C 1
ATOM 1635 O O . TRP A 1 212 ? 9.352 -10.365 -8.572 1.00 98.56 212 TRP A O 1
ATOM 1645 N N . LEU A 1 213 ? 8.966 -8.356 -9.562 1.00 98.31 213 LEU A N 1
ATOM 1646 C CA . LEU A 1 213 ? 7.508 -8.348 -9.538 1.00 98.31 213 LEU A CA 1
ATOM 1647 C C . LEU A 1 213 ? 6.930 -8.129 -10.942 1.00 98.31 213 LEU A C 1
ATOM 1649 O O . LEU A 1 213 ? 7.635 -7.753 -11.883 1.00 98.31 213 LEU A O 1
ATOM 1653 N N . ALA A 1 214 ? 5.627 -8.368 -11.085 1.00 97.31 214 ALA A N 1
ATOM 1654 C CA . ALA A 1 214 ? 4.916 -8.341 -12.363 1.00 97.31 214 ALA A CA 1
ATOM 1655 C C . ALA A 1 214 ? 5.048 -7.007 -13.123 1.00 97.31 214 ALA A C 1
ATOM 1657 O O . ALA A 1 214 ? 5.184 -7.014 -14.354 1.00 97.31 214 ALA A O 1
ATOM 1658 N N . ASP A 1 215 ? 5.062 -5.889 -12.387 1.00 96.12 215 ASP A N 1
ATOM 1659 C CA . ASP A 1 215 ? 5.192 -4.516 -12.899 1.00 96.12 215 ASP A CA 1
ATOM 1660 C C . ASP A 1 215 ? 6.625 -4.157 -13.335 1.00 96.12 215 ASP A C 1
ATOM 1662 O O . ASP A 1 215 ? 6.876 -3.057 -13.823 1.00 96.12 215 ASP A O 1
ATOM 1666 N N . GLY A 1 216 ? 7.571 -5.090 -13.200 1.00 96.19 216 GLY A N 1
ATOM 1667 C CA . GLY A 1 216 ? 8.978 -4.867 -13.513 1.00 96.19 216 GLY A CA 1
ATOM 1668 C C . GLY A 1 216 ? 9.720 -4.074 -12.442 1.00 96.19 216 GLY A C 1
ATOM 1669 O O . GLY A 1 216 ? 10.862 -3.689 -12.668 1.00 96.19 216 GLY A O 1
ATOM 1670 N N . SER A 1 217 ? 9.114 -3.840 -11.278 1.00 97.19 217 SER A N 1
ATOM 1671 C CA . SER A 1 217 ? 9.852 -3.369 -10.113 1.00 97.19 217 SER A CA 1
ATOM 1672 C C . SER A 1 217 ? 10.623 -4.516 -9.457 1.00 97.19 217 SER A C 1
ATOM 1674 O O . SER A 1 217 ? 10.310 -5.699 -9.626 1.00 97.19 217 SER A O 1
ATOM 1676 N N . VAL A 1 218 ? 11.653 -4.156 -8.691 1.00 97.56 218 VAL A N 1
ATOM 1677 C CA . VAL A 1 218 ? 12.379 -5.086 -7.824 1.00 97.56 218 VAL A CA 1
ATOM 1678 C C . VAL A 1 218 ? 12.189 -4.623 -6.394 1.00 97.56 218 VAL A C 1
ATOM 1680 O O . VAL A 1 218 ? 12.555 -3.494 -6.051 1.00 97.56 218 VAL A O 1
ATOM 1683 N N . ARG A 1 219 ? 11.609 -5.485 -5.559 1.00 97.19 219 ARG A N 1
ATOM 1684 C CA . ARG A 1 219 ? 11.247 -5.137 -4.182 1.00 97.19 219 ARG A CA 1
ATOM 1685 C C . ARG A 1 219 ? 11.659 -6.207 -3.187 1.00 97.19 219 ARG A C 1
ATOM 1687 O O . ARG A 1 219 ? 12.000 -7.320 -3.578 1.00 97.19 219 ARG A O 1
ATOM 1694 N N . TYR A 1 220 ? 11.649 -5.864 -1.904 1.00 95.81 220 TYR A N 1
ATOM 1695 C CA . TYR A 1 220 ? 11.817 -6.822 -0.814 1.00 95.81 220 TYR A CA 1
ATOM 1696 C C . TYR A 1 220 ? 11.085 -6.359 0.462 1.00 95.81 220 TYR A C 1
ATOM 1698 O O . TYR A 1 220 ? 11.163 -5.175 0.805 1.00 95.81 220 TYR A O 1
ATOM 1706 N N . PRO A 1 221 ? 10.346 -7.247 1.150 1.00 95.56 221 PRO A N 1
ATOM 1707 C CA . PRO A 1 221 ? 9.546 -6.905 2.323 1.00 95.56 221 PRO A CA 1
ATOM 1708 C C . PRO A 1 221 ? 10.365 -7.010 3.619 1.00 95.56 221 PRO A C 1
ATOM 1710 O O . PRO A 1 221 ? 11.107 -7.974 3.801 1.00 95.56 221 PRO A O 1
ATOM 1713 N N . ILE A 1 222 ? 10.232 -6.029 4.520 1.00 94.06 222 ILE A N 1
ATOM 1714 C CA . ILE A 1 222 ? 10.916 -6.013 5.825 1.00 94.06 222 ILE A CA 1
ATOM 1715 C C . ILE A 1 222 ? 9.915 -5.743 6.942 1.00 94.06 222 ILE A C 1
ATOM 1717 O O . ILE A 1 222 ? 9.366 -4.644 7.029 1.00 94.06 222 ILE A O 1
ATOM 1721 N N . VAL A 1 223 ? 9.689 -6.724 7.812 1.00 91.31 223 VAL A N 1
ATOM 1722 C CA . VAL A 1 223 ? 8.835 -6.562 9.004 1.00 91.31 223 VAL A CA 1
ATOM 1723 C C . VAL A 1 223 ? 9.688 -6.142 10.193 1.00 91.31 223 VAL A C 1
ATOM 1725 O O . VAL A 1 223 ? 9.396 -5.132 10.829 1.00 91.31 223 VAL A O 1
ATOM 1728 N N . THR A 1 224 ? 10.788 -6.855 10.450 1.00 89.12 224 THR A N 1
ATOM 1729 C CA . THR A 1 224 ? 11.731 -6.531 11.523 1.00 89.12 224 THR A CA 1
ATOM 1730 C C . THR A 1 224 ? 12.954 -5.828 10.930 1.00 89.12 224 THR A C 1
ATOM 1732 O O . THR A 1 224 ? 13.834 -6.480 10.360 1.00 89.12 224 THR A O 1
ATOM 1735 N N . PRO A 1 225 ? 13.056 -4.490 11.030 1.00 86.25 225 PRO A N 1
ATOM 1736 C CA . PRO A 1 225 ? 14.170 -3.766 10.437 1.00 86.25 225 PRO A CA 1
ATOM 1737 C C . PRO A 1 225 ? 15.504 -4.157 11.076 1.00 86.25 225 PRO A C 1
ATOM 1739 O O . PRO A 1 225 ? 15.618 -4.342 12.286 1.00 86.25 225 PRO A O 1
ATOM 1742 N N . SER A 1 226 ? 16.554 -4.217 10.257 1.00 83.12 226 SER A N 1
ATOM 1743 C CA . SER A 1 226 ? 17.927 -4.417 10.724 1.00 83.12 226 SER A CA 1
ATOM 1744 C C . SER A 1 226 ? 18.864 -3.397 10.083 1.00 83.12 226 SER A C 1
ATOM 1746 O O . SER A 1 226 ? 18.565 -2.818 9.040 1.00 83.12 226 SER A O 1
ATOM 1748 N N . GLN A 1 227 ? 20.045 -3.178 10.665 1.00 79.62 227 GLN A 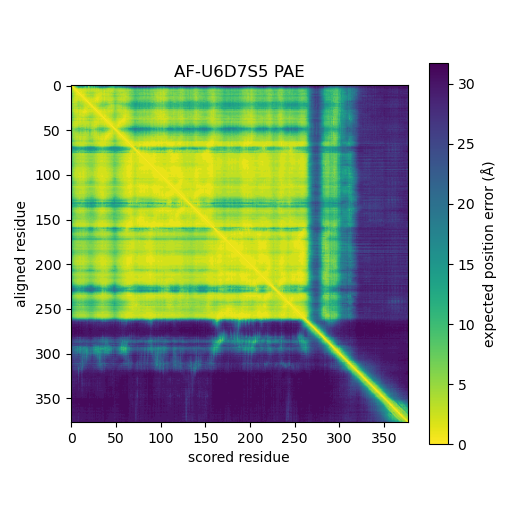N 1
ATOM 1749 C CA . GLN A 1 227 ? 21.019 -2.258 10.060 1.00 79.62 227 GLN A CA 1
ATOM 1750 C C . GLN A 1 227 ? 21.531 -2.743 8.697 1.00 79.62 227 GLN A C 1
ATOM 1752 O O . GLN A 1 227 ? 21.904 -1.936 7.854 1.00 79.62 227 GLN A O 1
ATOM 1757 N N . ARG A 1 228 ? 21.541 -4.062 8.469 1.00 83.19 228 ARG A N 1
ATOM 1758 C CA . ARG A 1 228 ? 21.982 -4.651 7.197 1.00 83.19 228 ARG A CA 1
ATOM 1759 C C . ARG A 1 228 ? 20.868 -4.717 6.157 1.00 83.19 228 ARG A C 1
ATOM 1761 O O . ARG A 1 228 ? 21.165 -4.968 4.995 1.00 83.19 228 ARG A O 1
ATOM 1768 N N . CYS A 1 229 ? 19.610 -4.519 6.558 1.00 82.12 229 CYS A N 1
ATOM 1769 C CA . CYS A 1 229 ? 18.482 -4.619 5.651 1.00 82.12 229 CYS A CA 1
ATOM 1770 C C . CYS A 1 229 ? 17.303 -3.727 6.021 1.00 82.12 229 CYS A C 1
ATOM 1772 O O . CYS A 1 229 ? 16.779 -3.790 7.130 1.00 82.12 229 CYS A O 1
ATOM 1774 N N . GLY A 1 230 ? 16.849 -2.939 5.047 1.00 71.31 230 GLY A N 1
ATOM 1775 C CA . GLY A 1 230 ? 15.694 -2.055 5.208 1.00 71.31 230 GLY A CA 1
ATOM 1776 C C . GLY A 1 230 ? 16.022 -0.683 5.798 1.00 71.31 230 GLY A C 1
ATOM 1777 O O . GLY A 1 230 ? 15.103 0.085 6.061 1.00 71.31 230 GLY A O 1
ATOM 1778 N N . GLY A 1 231 ? 17.306 -0.353 5.993 1.00 77.19 231 GLY A N 1
ATOM 1779 C CA . GLY A 1 231 ? 17.730 0.989 6.413 1.00 77.19 231 GLY A CA 1
ATOM 1780 C C . GLY A 1 231 ? 17.163 1.423 7.768 1.00 77.19 231 GLY A C 1
ATOM 1781 O O . GLY A 1 231 ? 16.997 2.613 8.002 1.00 77.19 231 GLY A O 1
ATOM 1782 N N . GLY A 1 232 ? 16.823 0.466 8.638 1.00 81.38 232 GLY A N 1
ATOM 1783 C CA . GLY A 1 232 ? 16.260 0.737 9.963 1.00 81.38 232 GLY A CA 1
ATOM 1784 C C . GLY A 1 232 ? 14.747 0.976 10.012 1.00 81.38 232 GLY A C 1
ATOM 1785 O O . GLY A 1 232 ? 14.234 1.190 11.105 1.00 81.38 232 GLY A O 1
ATOM 1786 N N . LEU A 1 233 ? 14.021 0.896 8.888 1.00 85.88 233 LEU A N 1
ATOM 1787 C CA . LEU A 1 233 ? 12.564 1.083 8.855 1.00 85.88 233 LEU A CA 1
ATOM 1788 C C . LEU A 1 233 ? 11.846 -0.126 8.237 1.00 85.88 233 LEU A C 1
ATOM 1790 O O . LEU A 1 233 ? 12.302 -0.619 7.199 1.00 85.88 233 LEU A O 1
ATOM 1794 N N . PRO A 1 234 ? 10.701 -0.564 8.792 1.00 91.25 234 PRO A N 1
ATOM 1795 C CA . PRO A 1 234 ? 9.882 -1.605 8.180 1.00 91.25 234 PRO A CA 1
ATOM 1796 C C . PRO A 1 234 ? 9.268 -1.138 6.846 1.00 91.25 234 PRO A C 1
ATOM 1798 O O . PRO A 1 234 ? 9.359 0.035 6.461 1.00 91.25 234 PRO A O 1
ATOM 1801 N N . GLY A 1 235 ? 8.687 -2.074 6.103 1.00 93.00 235 GLY A N 1
ATOM 1802 C CA . GLY A 1 235 ? 7.997 -1.837 4.837 1.00 93.00 235 GLY A CA 1
ATOM 1803 C C . GLY A 1 235 ? 8.589 -2.605 3.662 1.00 93.00 235 GLY A C 1
ATOM 1804 O O . GLY A 1 235 ? 9.700 -3.138 3.718 1.00 93.00 235 GLY A O 1
ATOM 1805 N N . VAL A 1 236 ? 7.850 -2.607 2.557 1.00 95.50 236 VAL A N 1
ATOM 1806 C CA . VAL A 1 236 ? 8.329 -3.102 1.265 1.00 95.50 236 VAL A CA 1
ATOM 1807 C C . VAL A 1 236 ? 9.256 -2.062 0.642 1.00 95.50 236 VAL A C 1
ATOM 1809 O O . VAL A 1 236 ? 8.846 -0.944 0.330 1.00 95.50 236 VAL A O 1
ATOM 1812 N N . LYS A 1 237 ? 10.529 -2.418 0.471 1.00 94.31 237 LYS A N 1
ATOM 1813 C CA . LYS A 1 237 ? 11.547 -1.547 -0.123 1.00 94.31 237 LYS A CA 1
ATOM 1814 C C . LYS A 1 237 ? 11.624 -1.788 -1.621 1.00 94.31 237 LYS A C 1
ATOM 1816 O O . LYS A 1 237 ? 11.620 -2.936 -2.052 1.00 94.31 237 LYS A O 1
ATOM 1821 N N . THR A 1 238 ? 11.724 -0.712 -2.395 1.00 94.88 238 THR A N 1
ATOM 1822 C CA . THR A 1 238 ? 11.841 -0.761 -3.859 1.00 94.88 238 THR A CA 1
ATOM 1823 C C . THR A 1 238 ? 13.231 -0.304 -4.277 1.00 94.88 238 THR A C 1
ATOM 1825 O O . THR A 1 238 ? 13.734 0.692 -3.757 1.00 94.88 238 THR A O 1
ATOM 1828 N N . LEU A 1 239 ? 13.854 -1.028 -5.205 1.00 94.25 239 LEU A N 1
ATOM 1829 C CA . LEU A 1 239 ? 15.124 -0.630 -5.805 1.00 94.25 239 LEU A CA 1
ATOM 1830 C C . LEU A 1 239 ? 14.835 0.327 -6.961 1.00 94.25 239 LEU A C 1
ATOM 1832 O O . LEU A 1 239 ? 14.363 -0.097 -8.014 1.00 94.25 239 LEU A O 1
ATOM 1836 N N . PHE A 1 240 ? 15.128 1.606 -6.749 1.00 93.12 240 PHE A N 1
ATOM 1837 C CA . PHE A 1 240 ? 15.088 2.635 -7.783 1.00 93.12 240 PHE A CA 1
ATOM 1838 C C . PHE A 1 240 ? 16.490 2.902 -8.331 1.00 93.12 240 PHE A C 1
ATOM 1840 O O . PHE A 1 240 ? 17.478 2.774 -7.607 1.00 93.12 240 PHE A O 1
ATOM 1847 N N . LEU A 1 241 ? 16.573 3.281 -9.604 1.00 92.75 241 LEU A N 1
ATOM 1848 C CA . LEU A 1 241 ? 17.822 3.681 -10.251 1.00 92.75 241 LEU A CA 1
ATOM 1849 C C . LEU A 1 241 ? 18.260 5.081 -9.816 1.00 92.75 241 LEU A C 1
ATOM 1851 O O . LEU A 1 241 ? 19.456 5.338 -9.699 1.00 92.75 241 LEU A O 1
ATOM 1855 N N . PHE A 1 242 ? 17.300 5.975 -9.566 1.00 90.94 242 PHE A N 1
ATOM 1856 C CA . PHE A 1 242 ? 17.567 7.378 -9.273 1.00 90.94 242 PHE A CA 1
ATOM 1857 C C . PHE A 1 242 ? 17.201 7.755 -7.825 1.00 90.94 242 PHE A C 1
ATOM 1859 O O . PHE A 1 242 ? 16.220 7.234 -7.280 1.00 90.94 242 PHE A O 1
ATOM 1866 N N . PRO A 1 243 ? 17.926 8.707 -7.194 1.00 87.38 243 PRO A N 1
ATOM 1867 C CA . PRO A 1 243 ? 17.678 9.126 -5.807 1.00 87.38 243 PRO A CA 1
ATOM 1868 C C . PRO A 1 243 ? 16.274 9.683 -5.540 1.00 87.38 243 PRO A C 1
ATOM 1870 O O . PRO A 1 243 ? 15.766 9.587 -4.427 1.00 87.38 243 PRO A O 1
ATOM 1873 N N . ASN A 1 244 ? 15.620 10.234 -6.561 1.00 85.38 244 ASN A N 1
ATOM 1874 C CA . ASN A 1 244 ? 14.254 10.760 -6.494 1.00 85.38 244 ASN A CA 1
ATOM 1875 C C . ASN A 1 244 ? 13.164 9.663 -6.504 1.00 85.38 244 ASN A C 1
ATOM 1877 O O . ASN A 1 244 ? 11.996 9.977 -6.723 1.00 85.38 244 ASN A O 1
ATOM 1881 N N . GLN A 1 245 ? 13.536 8.396 -6.277 1.00 88.50 245 GLN A N 1
ATOM 1882 C CA . GLN A 1 245 ? 12.642 7.234 -6.295 1.00 88.50 245 GLN A CA 1
ATOM 1883 C C . GLN A 1 245 ? 11.969 7.014 -7.661 1.00 88.50 245 GLN A C 1
ATOM 1885 O O . GLN A 1 245 ? 10.777 6.715 -7.748 1.00 88.50 245 GLN A O 1
ATOM 1890 N N . THR A 1 246 ? 12.744 7.167 -8.738 1.00 90.06 246 THR A N 1
ATOM 1891 C CA . THR A 1 246 ? 12.309 6.877 -10.112 1.00 90.06 246 THR A CA 1
ATOM 1892 C C . THR A 1 246 ? 13.270 5.909 -10.802 1.00 90.06 246 THR A C 1
ATOM 1894 O O . THR A 1 246 ? 14.384 5.663 -10.336 1.00 90.06 246 THR A O 1
ATOM 1897 N N . GLY A 1 247 ? 12.816 5.331 -11.911 1.00 92.31 247 GLY A N 1
ATOM 1898 C CA . GLY A 1 247 ? 13.521 4.334 -12.704 1.00 92.31 247 GLY A CA 1
ATOM 1899 C C . GLY A 1 247 ? 13.525 2.963 -12.037 1.00 92.31 247 GLY A C 1
ATOM 1900 O O . GLY A 1 247 ? 14.219 2.750 -11.047 1.00 92.31 247 GLY A O 1
ATOM 1901 N N . PHE A 1 248 ? 12.783 2.004 -12.589 1.00 95.00 248 PHE A N 1
ATOM 1902 C CA . PHE A 1 248 ? 12.966 0.599 -12.218 1.00 95.00 248 PHE A CA 1
ATOM 1903 C C . PHE A 1 248 ? 14.217 0.006 -12.879 1.00 95.00 248 PHE A C 1
ATOM 1905 O O . PHE A 1 248 ? 14.649 0.507 -13.922 1.00 95.00 248 PHE A O 1
ATOM 1912 N N . PRO A 1 249 ? 14.807 -1.061 -12.306 1.00 95.00 249 PRO A N 1
ATOM 1913 C CA . PRO A 1 249 ? 15.966 -1.721 -12.891 1.00 95.00 249 PRO A CA 1
ATOM 1914 C C . PRO A 1 249 ? 15.717 -2.190 -14.328 1.00 95.00 249 PRO A C 1
ATOM 1916 O O . PRO A 1 249 ? 14.595 -2.518 -14.717 1.00 95.00 249 PRO A O 1
ATOM 1919 N N . ASN A 1 250 ? 16.788 -2.263 -15.122 1.00 95.31 250 ASN A N 1
ATOM 1920 C CA . ASN A 1 250 ? 16.704 -2.769 -16.488 1.00 95.31 250 ASN A CA 1
ATOM 1921 C C . ASN A 1 250 ? 16.177 -4.216 -16.481 1.00 95.31 250 ASN A C 1
ATOM 1923 O O . ASN A 1 250 ? 16.629 -5.041 -15.692 1.00 95.31 250 ASN A O 1
ATOM 1927 N N . LYS A 1 251 ? 15.256 -4.552 -17.393 1.00 96.25 251 LYS A N 1
ATOM 1928 C CA . LYS A 1 251 ? 14.624 -5.884 -17.480 1.00 96.25 251 LYS A CA 1
ATOM 1929 C C . LYS A 1 251 ? 15.624 -7.036 -17.688 1.00 96.25 251 LYS A C 1
ATOM 1931 O O . LYS A 1 251 ? 15.286 -8.182 -17.399 1.00 96.25 251 LYS A O 1
ATOM 1936 N N . HIS A 1 252 ? 16.833 -6.737 -18.168 1.00 96.94 252 HIS A N 1
ATOM 1937 C CA . HIS A 1 252 ? 17.940 -7.683 -18.346 1.00 96.94 252 HIS A CA 1
ATOM 1938 C C . HIS A 1 252 ? 18.873 -7.794 -17.127 1.00 96.94 252 HIS A C 1
ATOM 1940 O O . HIS A 1 252 ? 19.748 -8.659 -17.107 1.00 96.94 252 HIS A O 1
ATOM 1946 N N . SER A 1 253 ? 18.711 -6.946 -16.106 1.00 97.44 253 SER A N 1
ATOM 1947 C CA . SER A 1 253 ? 19.381 -7.125 -14.814 1.00 97.44 253 SER A CA 1
ATOM 1948 C C . SER A 1 253 ? 18.922 -8.427 -14.153 1.00 97.44 253 SER A C 1
ATOM 1950 O O . SER A 1 253 ? 17.843 -8.933 -14.451 1.00 97.44 253 SER A O 1
ATOM 1952 N N . ARG A 1 254 ? 19.737 -8.995 -13.258 1.00 97.75 254 ARG A N 1
ATOM 1953 C CA . ARG A 1 254 ? 19.449 -10.305 -12.660 1.00 97.75 254 ARG A CA 1
ATOM 1954 C C . ARG A 1 254 ? 19.140 -10.184 -11.167 1.00 97.75 254 ARG A C 1
ATOM 1956 O O . ARG A 1 254 ? 19.986 -9.728 -10.403 1.00 97.75 254 ARG A O 1
ATOM 1963 N N . PHE A 1 255 ? 17.951 -10.624 -10.752 1.00 98.00 255 PHE A N 1
ATOM 1964 C CA . PHE A 1 255 ? 17.485 -10.631 -9.355 1.00 98.00 255 PHE A CA 1
ATOM 1965 C C . PHE A 1 255 ? 16.777 -11.948 -9.004 1.00 98.00 255 PHE A C 1
ATOM 1967 O O . PHE A 1 255 ? 16.612 -12.817 -9.858 1.00 98.00 255 PHE A O 1
ATOM 1974 N N . ASN A 1 256 ? 16.374 -12.128 -7.743 1.00 97.94 256 ASN A N 1
ATOM 1975 C CA . ASN A 1 256 ? 15.435 -13.201 -7.394 1.00 97.94 256 ASN A CA 1
ATOM 1976 C C . ASN A 1 256 ? 14.050 -12.913 -8.006 1.00 97.94 256 ASN A C 1
ATOM 1978 O O . ASN A 1 256 ? 13.858 -11.903 -8.685 1.00 97.94 256 ASN A O 1
ATOM 1982 N N . VAL A 1 257 ? 13.057 -13.751 -7.730 1.00 98.38 257 VAL A N 1
ATOM 1983 C CA . VAL A 1 257 ? 11.665 -13.516 -8.138 1.00 98.38 257 VAL A CA 1
ATOM 1984 C C . VAL A 1 257 ? 10.712 -13.856 -7.003 1.00 98.38 257 VAL A C 1
ATOM 1986 O O . VAL A 1 257 ? 10.908 -14.856 -6.324 1.00 98.38 257 VAL A O 1
ATOM 1989 N N . TYR A 1 258 ? 9.678 -13.044 -6.796 1.00 98.19 258 TYR A N 1
ATOM 1990 C CA . TYR A 1 258 ? 8.546 -13.456 -5.970 1.00 98.19 258 TYR A CA 1
ATOM 1991 C C . TYR A 1 258 ? 7.486 -14.076 -6.871 1.00 98.19 258 TYR A C 1
ATOM 1993 O O . TYR A 1 258 ? 7.070 -13.464 -7.855 1.00 98.19 258 TYR A O 1
ATOM 2001 N N . CYS A 1 259 ? 7.069 -15.293 -6.547 1.00 97.88 259 CYS A N 1
ATOM 2002 C CA . CYS A 1 259 ? 6.021 -16.010 -7.252 1.00 97.88 259 CYS A CA 1
ATOM 2003 C C . CYS A 1 259 ? 4.780 -16.100 -6.366 1.00 97.88 259 CYS A C 1
ATOM 2005 O O . CYS A 1 259 ? 4.888 -16.196 -5.143 1.00 97.88 259 CYS A O 1
ATOM 2007 N N . PHE A 1 260 ? 3.612 -16.079 -6.994 1.00 96.62 260 PHE A N 1
ATOM 2008 C CA . PHE A 1 260 ? 2.323 -16.198 -6.337 1.00 96.62 260 PHE A CA 1
ATOM 2009 C C . PHE A 1 260 ? 1.514 -17.337 -6.953 1.00 96.62 260 PHE A C 1
ATOM 2011 O O . PHE A 1 260 ? 1.417 -17.453 -8.178 1.00 96.62 260 PHE A O 1
ATOM 2018 N N . ARG A 1 261 ? 0.915 -18.165 -6.100 1.00 94.62 261 ARG A N 1
ATOM 2019 C CA . ARG A 1 261 ? 0.001 -19.238 -6.484 1.00 94.62 261 ARG A CA 1
ATOM 2020 C C . ARG A 1 261 ? -1.340 -19.026 -5.794 1.00 94.62 261 ARG A C 1
ATOM 2022 O O . ARG A 1 261 ? -1.405 -18.947 -4.571 1.00 94.62 261 ARG A O 1
ATOM 2029 N N . ASP A 1 262 ? -2.398 -18.945 -6.590 1.00 88.44 262 ASP A N 1
ATOM 2030 C CA . ASP A 1 262 ? -3.766 -18.823 -6.088 1.00 88.44 262 ASP A CA 1
ATOM 2031 C C . ASP A 1 262 ? -4.193 -20.124 -5.385 1.00 88.44 262 ASP A C 1
ATOM 2033 O O . ASP A 1 262 ? -3.942 -21.225 -5.886 1.00 88.44 262 ASP A O 1
ATOM 2037 N N . SER A 1 263 ? -4.846 -20.003 -4.230 1.00 74.94 263 SER A N 1
ATOM 2038 C CA . SER A 1 263 ? -5.374 -21.140 -3.469 1.00 74.94 263 SER A CA 1
ATOM 2039 C C . SER A 1 263 ? -6.551 -21.836 -4.172 1.00 74.94 263 SER A C 1
ATOM 2041 O O . SER A 1 263 ? -6.869 -22.980 -3.844 1.00 74.94 263 SER A O 1
ATOM 2043 N N . ALA A 1 264 ? -7.170 -21.196 -5.172 1.00 60.81 264 ALA A N 1
ATOM 2044 C CA . ALA A 1 264 ? -8.272 -21.754 -5.958 1.00 60.81 264 ALA A CA 1
ATOM 2045 C C . ALA A 1 264 ? -7.845 -22.721 -7.086 1.00 60.81 264 ALA A C 1
ATOM 2047 O O . ALA A 1 264 ? -8.709 -23.305 -7.745 1.00 60.81 264 ALA A O 1
ATOM 2048 N N . GLN A 1 265 ? -6.543 -22.917 -7.328 1.00 46.59 265 GLN A N 1
ATOM 2049 C CA . GLN A 1 265 ? -6.038 -23.903 -8.291 1.00 46.59 265 GLN A CA 1
ATOM 2050 C C . GLN A 1 265 ? -5.706 -25.217 -7.561 1.00 46.59 265 GLN A C 1
ATOM 2052 O O . GLN A 1 265 ? -4.640 -25.316 -6.952 1.00 46.59 265 GLN A O 1
ATOM 2057 N N . PRO A 1 266 ? -6.569 -26.254 -7.601 1.00 42.25 266 PRO A N 1
ATOM 2058 C CA . PRO A 1 266 ? -6.177 -27.573 -7.129 1.00 42.25 266 PRO A CA 1
ATOM 2059 C C . PRO A 1 266 ? -5.010 -28.062 -7.985 1.00 42.25 266 PRO A C 1
ATOM 2061 O O . PRO A 1 266 ? -5.132 -28.211 -9.201 1.00 42.25 266 PRO A O 1
ATOM 2064 N N . SER A 1 267 ? -3.873 -28.295 -7.335 1.00 41.50 267 SER A N 1
ATOM 2065 C CA . SER A 1 267 ? -2.664 -28.843 -7.934 1.00 41.50 267 SER A CA 1
ATOM 2066 C C . SER A 1 267 ? -3.005 -30.048 -8.810 1.00 41.50 267 SER A C 1
ATOM 2068 O O . SER A 1 267 ? -3.366 -31.113 -8.309 1.00 41.50 267 SER A O 1
ATOM 2070 N N . ALA A 1 268 ? -2.862 -29.908 -10.127 1.00 37.41 268 ALA A N 1
ATOM 2071 C CA . ALA A 1 268 ? -2.797 -31.048 -11.028 1.00 37.41 268 ALA A CA 1
ATOM 2072 C C . ALA A 1 268 ? -1.437 -31.738 -10.829 1.00 37.41 268 ALA A C 1
ATOM 2074 O O . ALA A 1 268 ? -0.516 -31.582 -11.625 1.00 37.41 268 ALA A O 1
ATOM 2075 N N . MET A 1 269 ? -1.295 -32.472 -9.728 1.00 41.38 269 MET A N 1
ATOM 2076 C CA . MET A 1 269 ? -0.229 -33.453 -9.560 1.00 41.38 269 MET A CA 1
ATOM 2077 C C . MET A 1 269 ? -0.767 -34.819 -9.997 1.00 41.38 269 MET A C 1
ATOM 2079 O O . MET A 1 269 ? -1.788 -35.258 -9.466 1.00 41.38 269 MET A O 1
ATOM 2083 N N . PRO A 1 270 ? -0.109 -35.528 -10.929 1.00 40.56 270 PRO A N 1
ATOM 2084 C CA . PRO A 1 270 ? -0.297 -36.962 -11.063 1.00 40.56 270 PRO A CA 1
ATOM 2085 C C . PRO A 1 270 ? 0.396 -37.653 -9.881 1.00 40.56 270 PRO A C 1
ATOM 2087 O O . PRO A 1 270 ? 1.581 -37.425 -9.631 1.00 40.56 270 PRO A O 1
ATOM 2090 N N . GLU A 1 271 ? -0.331 -38.504 -9.159 1.00 35.97 271 GLU A N 1
ATOM 2091 C CA . GLU A 1 271 ? 0.246 -39.391 -8.150 1.00 35.97 271 GLU A CA 1
ATOM 2092 C C . GLU A 1 271 ? 1.250 -40.380 -8.779 1.00 35.97 271 GLU A C 1
ATOM 2094 O O . GLU A 1 271 ? 0.898 -41.192 -9.630 1.00 35.97 271 GLU A O 1
ATOM 2099 N N . ALA A 1 272 ? 2.488 -40.283 -8.283 1.00 41.16 272 ALA A N 1
ATOM 2100 C CA . ALA A 1 272 ? 3.482 -41.323 -7.991 1.00 41.16 272 ALA A CA 1
ATOM 2101 C C . ALA A 1 272 ? 3.915 -42.338 -9.074 1.00 41.16 272 ALA A C 1
ATOM 2103 O O . ALA A 1 272 ? 3.155 -43.219 -9.459 1.00 41.16 272 ALA A O 1
ATOM 2104 N N . SER A 1 273 ? 5.226 -42.370 -9.376 1.00 34.72 273 SER A N 1
ATOM 2105 C CA . SER A 1 273 ? 6.107 -43.521 -9.058 1.00 34.72 273 SER A CA 1
ATOM 2106 C C . SER A 1 273 ? 7.601 -43.128 -9.033 1.00 34.72 273 SER A C 1
ATOM 2108 O O . SER A 1 273 ? 8.087 -42.479 -9.952 1.00 34.72 273 SER A O 1
ATOM 2110 N N . ASP A 1 274 ? 8.285 -43.636 -8.004 1.00 30.41 274 ASP A N 1
ATOM 2111 C CA . ASP A 1 274 ? 9.724 -43.904 -7.810 1.00 30.41 274 ASP A CA 1
ATOM 2112 C C . ASP A 1 274 ? 10.735 -42.831 -7.316 1.00 30.41 274 ASP A C 1
ATOM 2114 O O . ASP A 1 274 ? 10.908 -41.780 -7.934 1.00 30.41 274 ASP A O 1
ATOM 2118 N N . PRO A 1 275 ? 11.488 -43.128 -6.220 1.00 46.47 275 PRO A N 1
ATOM 2119 C CA . PRO A 1 275 ? 12.519 -42.262 -5.660 1.00 46.47 275 PRO A CA 1
ATOM 2120 C C . PRO A 1 275 ? 13.924 -42.724 -6.077 1.00 46.47 275 PRO A C 1
ATOM 2122 O O . PRO A 1 275 ? 14.414 -43.732 -5.574 1.00 46.47 275 PRO A O 1
ATOM 2125 N N . ALA A 1 276 ? 14.601 -41.978 -6.951 1.00 37.50 276 ALA A N 1
ATOM 2126 C CA . ALA A 1 276 ? 16.068 -41.948 -7.028 1.00 37.50 276 ALA A CA 1
ATOM 2127 C C . ALA A 1 276 ? 16.545 -40.923 -8.067 1.00 37.50 276 ALA A C 1
ATOM 2129 O O . ALA A 1 276 ? 16.752 -41.263 -9.229 1.00 37.50 276 ALA A O 1
ATOM 2130 N N . SER A 1 277 ? 16.794 -39.689 -7.630 1.00 31.78 277 SER A N 1
ATOM 2131 C CA . SER A 1 277 ? 17.831 -38.836 -8.223 1.00 31.78 277 SER A CA 1
ATOM 2132 C C . SER A 1 277 ? 18.150 -37.663 -7.293 1.00 31.78 277 SER A C 1
ATOM 2134 O O . SER A 1 277 ? 17.265 -37.116 -6.643 1.00 31.78 277 SER A O 1
ATOM 2136 N N . ASP A 1 278 ? 19.446 -37.377 -7.212 1.00 31.59 278 ASP A N 1
ATOM 2137 C CA . ASP A 1 278 ? 20.197 -36.579 -6.239 1.00 31.59 278 ASP A CA 1
ATOM 2138 C C . ASP A 1 278 ? 19.690 -35.161 -5.893 1.00 31.59 278 ASP A C 1
ATOM 2140 O O . ASP A 1 278 ? 19.002 -34.520 -6.690 1.00 31.59 278 ASP A O 1
ATOM 2144 N N . PRO A 1 279 ? 20.103 -34.613 -4.727 1.00 42.25 279 PRO A N 1
ATOM 2145 C CA . PRO A 1 279 ? 19.716 -33.284 -4.280 1.00 42.25 279 PRO A CA 1
ATOM 2146 C C . PRO A 1 279 ? 20.583 -32.224 -4.968 1.00 42.25 279 PRO A C 1
ATOM 2148 O O . PRO A 1 279 ? 21.684 -31.900 -4.521 1.00 42.25 279 PRO A O 1
ATOM 2151 N N . ALA A 1 280 ? 20.081 -31.642 -6.053 1.00 33.69 280 ALA A N 1
ATOM 2152 C CA . ALA A 1 280 ? 20.566 -30.348 -6.510 1.00 33.69 280 ALA A CA 1
ATOM 2153 C C . ALA A 1 280 ? 19.868 -29.259 -5.683 1.00 33.69 280 ALA A C 1
ATOM 2155 O O . ALA A 1 280 ? 18.664 -29.062 -5.781 1.00 33.69 280 ALA A O 1
ATOM 2156 N N . SER A 1 281 ? 20.656 -28.607 -4.832 1.00 46.62 281 SER A N 1
ATOM 2157 C CA . SER A 1 281 ? 20.372 -27.377 -4.089 1.00 46.62 281 SER A CA 1
ATOM 2158 C C . SER A 1 281 ? 19.479 -26.387 -4.866 1.00 46.62 281 SER A C 1
ATOM 2160 O O . SER A 1 281 ? 20.010 -25.539 -5.585 1.00 46.62 281 SER A O 1
ATOM 2162 N N . ASP A 1 282 ? 18.153 -26.443 -4.695 1.00 47.19 282 ASP A N 1
ATOM 2163 C CA . ASP A 1 282 ? 17.257 -25.350 -5.099 1.00 47.19 282 ASP A CA 1
ATOM 2164 C C . ASP A 1 282 ? 17.012 -24.439 -3.889 1.00 47.19 282 ASP A C 1
ATOM 2166 O O . ASP A 1 282 ? 16.680 -24.881 -2.787 1.00 47.19 282 ASP A O 1
ATOM 2170 N N . GLY A 1 283 ? 17.357 -23.168 -4.065 1.00 50.25 283 GLY A N 1
ATOM 2171 C CA . GLY A 1 283 ? 17.623 -22.224 -2.988 1.00 50.25 283 GLY A CA 1
ATOM 2172 C C . GLY A 1 283 ? 16.372 -21.827 -2.207 1.00 50.25 283 GLY A C 1
ATOM 2173 O O . GLY A 1 283 ? 15.483 -21.201 -2.764 1.00 50.25 283 GLY A O 1
ATOM 2174 N N . LEU A 1 284 ? 16.379 -22.129 -0.903 1.00 47.53 284 LEU A N 1
ATOM 2175 C CA . LEU A 1 284 ? 15.556 -21.553 0.174 1.00 47.53 284 LEU A CA 1
ATOM 2176 C C . LEU A 1 284 ? 14.142 -21.089 -0.235 1.00 47.53 284 LEU A C 1
ATOM 2178 O O . LEU A 1 284 ? 13.894 -19.895 -0.409 1.00 47.53 284 LEU A O 1
ATOM 2182 N N . GLU A 1 285 ? 13.196 -22.028 -0.244 1.00 56.34 285 GLU A N 1
ATOM 2183 C CA . GLU A 1 285 ? 11.762 -21.733 -0.241 1.00 56.34 285 GLU A CA 1
ATOM 2184 C C . GLU A 1 285 ? 11.344 -21.157 1.118 1.00 56.34 285 GLU A C 1
ATOM 2186 O O . GLU A 1 285 ? 11.210 -21.839 2.134 1.00 56.34 285 GLU A O 1
ATOM 2191 N N . ALA A 1 286 ? 11.170 -19.844 1.138 1.00 54.62 286 ALA A N 1
ATOM 2192 C CA . ALA A 1 286 ? 10.455 -19.144 2.182 1.00 54.62 286 ALA A CA 1
ATOM 2193 C C . ALA A 1 286 ? 8.991 -19.050 1.781 1.00 54.62 286 ALA A C 1
ATOM 2195 O O . ALA A 1 286 ? 8.637 -18.197 0.968 1.00 54.62 286 ALA A O 1
ATOM 2196 N N . ILE A 1 287 ? 8.172 -19.936 2.326 1.00 54.69 287 ILE A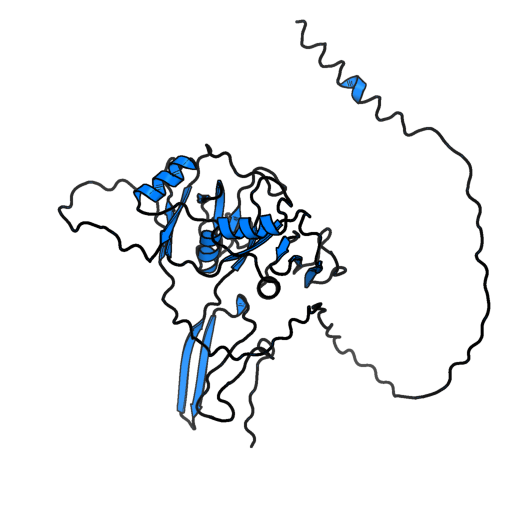 N 1
ATOM 2197 C CA . ILE A 1 287 ? 6.769 -20.034 1.958 1.00 54.69 287 ILE A CA 1
ATOM 2198 C C . ILE A 1 287 ? 5.946 -19.258 2.983 1.00 54.69 287 ILE A C 1
ATOM 2200 O O . ILE A 1 287 ? 6.014 -19.553 4.176 1.00 54.69 287 ILE A O 1
ATOM 2204 N N . VAL A 1 288 ? 5.176 -18.269 2.529 1.00 54.59 288 VAL A N 1
ATOM 2205 C CA . VAL A 1 288 ? 4.011 -17.795 3.283 1.00 54.59 288 VAL A CA 1
ATOM 2206 C C . VAL A 1 288 ? 2.811 -18.508 2.686 1.00 54.59 288 VAL A C 1
ATOM 2208 O O . VAL A 1 288 ? 2.300 -18.131 1.632 1.00 54.59 288 VAL A O 1
ATOM 2211 N N . THR A 1 289 ? 2.434 -19.612 3.328 1.00 46.34 289 THR A N 1
ATOM 2212 C CA . THR A 1 289 ? 1.197 -20.333 3.038 1.00 46.34 289 THR A CA 1
ATOM 2213 C C . THR A 1 289 ? 0.042 -19.603 3.699 1.00 46.34 289 THR A C 1
ATOM 2215 O O . THR A 1 289 ? 0.161 -19.257 4.873 1.00 46.34 289 THR A O 1
ATOM 2218 N N . VAL A 1 290 ? -1.027 -19.405 2.920 1.00 47.88 290 VAL A N 1
ATOM 2219 C CA . VAL A 1 290 ? -2.420 -19.103 3.288 1.00 47.88 290 VAL A CA 1
ATOM 2220 C C . VAL A 1 290 ? -2.619 -18.873 4.784 1.00 47.88 290 VAL A C 1
ATOM 2222 O O . VAL A 1 290 ? -2.470 -19.801 5.583 1.00 47.88 290 VAL A O 1
ATOM 2225 N N . THR A 1 291 ? -2.970 -17.626 5.112 1.00 46.19 291 THR A N 1
ATOM 2226 C CA . THR A 1 291 ? -3.549 -17.213 6.391 1.00 46.19 291 THR A CA 1
ATOM 2227 C C . THR A 1 291 ? -4.392 -18.356 6.943 1.00 46.19 291 THR A C 1
ATOM 2229 O O . THR A 1 291 ? -5.275 -18.862 6.247 1.00 46.19 291 THR A O 1
ATOM 2232 N N . GLU A 1 292 ? -4.117 -18.802 8.177 1.00 44.12 292 GLU A N 1
ATOM 2233 C CA . GLU A 1 292 ? -5.119 -19.568 8.918 1.00 44.12 292 GLU A CA 1
ATOM 2234 C C . GLU A 1 292 ? -6.459 -18.888 8.653 1.00 44.12 292 GLU A C 1
ATOM 2236 O O . GLU A 1 292 ? -6.534 -17.655 8.692 1.00 44.12 292 GLU A O 1
ATOM 2241 N N . THR A 1 293 ? -7.469 -19.663 8.261 1.00 43.88 293 THR A N 1
ATOM 2242 C CA . THR A 1 293 ? -8.814 -19.160 8.004 1.00 43.88 293 THR A CA 1
ATOM 2243 C C . THR A 1 293 ? -9.359 -18.617 9.322 1.00 43.88 293 THR A C 1
ATOM 2245 O O . THR A 1 293 ? -10.115 -19.298 10.011 1.00 43.88 293 THR A O 1
ATOM 2248 N N . LEU A 1 294 ? -8.912 -17.426 9.719 1.00 52.19 294 LEU A N 1
ATOM 2249 C CA . LEU A 1 294 ? -9.517 -16.641 10.769 1.00 52.19 294 LEU A CA 1
ATOM 2250 C C . LEU A 1 294 ? -10.928 -16.414 10.262 1.00 52.19 294 LEU A C 1
ATOM 2252 O O . LEU A 1 294 ? -11.122 -15.815 9.201 1.00 52.19 294 LEU A O 1
ATOM 2256 N N . GLU A 1 295 ? -11.884 -17.018 10.958 1.00 50.22 295 GLU A N 1
ATOM 2257 C CA . GLU A 1 295 ? -13.287 -16.921 10.606 1.00 50.22 295 GLU A CA 1
ATOM 2258 C C . GLU A 1 295 ? -13.649 -15.438 10.614 1.00 50.22 295 GLU A C 1
ATOM 2260 O O . GLU A 1 295 ? -13.607 -14.771 11.650 1.00 50.22 295 GLU A O 1
ATOM 2265 N N . GLU A 1 296 ? -13.908 -14.896 9.427 1.00 50.09 296 GLU A N 1
ATOM 2266 C CA . GLU A 1 296 ? -14.307 -13.509 9.293 1.00 50.09 296 GLU A CA 1
ATOM 2267 C C . GLU A 1 296 ? -15.689 -13.393 9.936 1.00 50.09 296 GLU A C 1
ATOM 2269 O O . GLU A 1 296 ? -16.682 -13.913 9.420 1.00 50.09 296 GLU A O 1
ATOM 2274 N N . LEU A 1 297 ? -15.744 -12.781 11.120 1.00 47.03 297 LEU A N 1
ATOM 2275 C CA . LEU A 1 297 ? -16.990 -12.538 11.832 1.00 47.03 297 LEU A CA 1
ATOM 2276 C C . LEU A 1 297 ? -17.863 -11.621 10.973 1.00 47.03 297 LEU A C 1
ATOM 2278 O O . LEU A 1 297 ? -17.688 -10.403 10.954 1.00 47.03 297 LEU A O 1
ATOM 2282 N N . GLN A 1 298 ? -18.814 -12.218 10.256 1.00 40.38 298 GLN A N 1
ATOM 2283 C CA . GLN A 1 298 ? -19.817 -11.496 9.484 1.00 40.38 298 GLN A CA 1
ATOM 2284 C C . GLN A 1 298 ? -20.777 -10.802 10.451 1.00 40.38 298 GLN A C 1
ATOM 2286 O O . GLN A 1 298 ? -21.793 -11.356 10.874 1.00 40.38 298 GLN A O 1
ATOM 2291 N N . LEU A 1 299 ? -20.435 -9.574 10.833 1.00 42.97 299 LEU A N 1
ATOM 2292 C CA . LEU A 1 299 ? -21.342 -8.701 11.561 1.00 42.97 299 LEU A CA 1
ATOM 2293 C C . LEU A 1 299 ? -22.466 -8.258 10.608 1.00 42.97 299 LEU A C 1
ATOM 2295 O O . LEU A 1 299 ? -22.181 -7.883 9.467 1.00 42.97 299 LEU A O 1
ATOM 2299 N N . PRO A 1 300 ? -23.741 -8.280 11.039 1.00 36.28 300 PRO A N 1
ATOM 2300 C CA . PRO A 1 300 ? -24.824 -7.688 10.271 1.00 36.28 300 PRO A CA 1
ATOM 2301 C C . PRO A 1 300 ? -24.469 -6.242 9.926 1.00 36.28 300 PRO A C 1
ATOM 2303 O O . PRO A 1 300 ? -24.143 -5.452 10.812 1.00 36.28 300 PRO A O 1
ATOM 2306 N N . GLN A 1 301 ? -24.522 -5.904 8.639 1.00 38.25 301 GLN A N 1
ATOM 2307 C CA . GLN A 1 301 ? -24.320 -4.539 8.176 1.00 38.25 301 GLN A CA 1
ATOM 2308 C C . GLN A 1 301 ? -25.510 -3.700 8.650 1.00 38.25 301 GLN A C 1
ATOM 2310 O O . GLN A 1 301 ? -26.538 -3.614 7.978 1.00 38.25 301 GLN A O 1
ATOM 2315 N N . GLU A 1 302 ? -25.404 -3.114 9.841 1.00 37.16 302 GLU A N 1
ATOM 2316 C CA . GLU A 1 302 ? -26.323 -2.055 10.226 1.00 37.16 302 GLU A CA 1
ATOM 2317 C C . GLU A 1 302 ? -26.063 -0.874 9.295 1.00 37.16 302 GLU A C 1
ATOM 2319 O O . GLU A 1 302 ? -24.928 -0.419 9.137 1.00 37.16 302 GLU A O 1
ATOM 2324 N N . ALA A 1 303 ? -27.122 -0.399 8.639 1.00 32.59 303 ALA A N 1
ATOM 2325 C CA . ALA A 1 303 ? -27.105 0.844 7.890 1.00 32.59 303 ALA A CA 1
ATOM 2326 C C . ALA A 1 303 ? -26.969 2.001 8.886 1.00 32.59 303 ALA A C 1
ATOM 2328 O O . ALA A 1 303 ? -27.934 2.688 9.211 1.00 32.59 303 ALA A O 1
ATOM 2329 N N . VAL A 1 304 ? -25.764 2.189 9.411 1.00 37.75 304 VAL A N 1
ATOM 2330 C CA . VAL A 1 304 ? -25.389 3.452 10.017 1.00 37.75 304 VAL A CA 1
ATOM 2331 C C . VAL A 1 304 ? -25.090 4.357 8.833 1.00 37.75 304 VAL A C 1
ATOM 2333 O O . VAL A 1 304 ? -24.107 4.149 8.121 1.00 37.75 304 VAL A O 1
ATOM 2336 N N . GLU A 1 305 ? -25.973 5.323 8.576 1.00 33.50 305 GLU A N 1
ATOM 2337 C CA . GLU A 1 305 ? -25.631 6.500 7.781 1.00 33.50 305 GLU A CA 1
ATOM 2338 C C . GLU A 1 305 ? -24.467 7.186 8.501 1.00 33.50 305 GLU A C 1
ATOM 2340 O O . GLU A 1 305 ? -24.644 8.057 9.351 1.00 33.50 305 GLU A O 1
ATOM 2345 N N . SER A 1 306 ? -23.247 6.733 8.218 1.00 37.84 306 SER A N 1
ATOM 2346 C CA . SER A 1 306 ? -22.066 7.531 8.468 1.00 37.84 306 SER A CA 1
ATOM 2347 C C . SER A 1 306 ? -22.188 8.682 7.489 1.00 37.84 306 SER A C 1
ATOM 2349 O O . SER A 1 306 ? -21.905 8.527 6.301 1.00 37.84 306 SER A O 1
ATOM 2351 N N . GLU A 1 307 ? -22.728 9.809 7.959 1.00 32.19 307 GLU A N 1
ATOM 2352 C CA . GLU A 1 307 ? -22.585 11.065 7.248 1.00 32.19 307 GLU A CA 1
ATOM 2353 C C . GLU A 1 307 ? -21.089 11.210 6.972 1.00 32.19 307 GLU A C 1
ATOM 2355 O O . GLU A 1 307 ? -20.295 11.465 7.878 1.00 32.19 307 GLU A O 1
ATOM 2360 N N . SER A 1 308 ? -20.706 11.010 5.714 1.00 37.19 308 SER A N 1
ATOM 2361 C CA . SER A 1 308 ? -19.408 11.360 5.169 1.00 37.19 308 SER A CA 1
ATOM 2362 C C . SER A 1 308 ? -19.272 12.876 5.256 1.00 37.19 308 SER A C 1
ATOM 2364 O O . SER A 1 308 ? -19.434 13.613 4.285 1.00 37.19 308 SER A O 1
ATOM 2366 N N . ARG A 1 309 ? -19.043 13.370 6.469 1.00 37.84 309 ARG A N 1
ATOM 2367 C CA . ARG A 1 309 ? -18.568 14.715 6.715 1.00 37.84 309 ARG A CA 1
ATOM 2368 C C . ARG A 1 309 ? -17.084 14.608 6.461 1.00 37.84 309 ARG A C 1
ATOM 2370 O O . ARG A 1 309 ? -16.388 13.933 7.212 1.00 37.84 309 ARG A O 1
ATOM 2377 N N . GLY A 1 310 ? -16.618 15.241 5.386 1.00 37.97 310 GLY A N 1
ATOM 2378 C CA . GLY A 1 310 ? -15.204 15.538 5.206 1.00 37.97 310 GLY A CA 1
ATOM 2379 C C . GLY A 1 310 ? -14.713 16.262 6.455 1.00 37.97 310 GLY A C 1
ATOM 2380 O O . GLY A 1 310 ? -14.871 17.473 6.589 1.00 37.97 310 GLY A O 1
ATOM 2381 N N . ALA A 1 311 ? -14.225 15.497 7.424 1.00 34.22 311 ALA A N 1
ATOM 2382 C CA . ALA A 1 311 ? -13.719 16.020 8.666 1.00 34.22 311 ALA A CA 1
ATOM 2383 C C . ALA A 1 311 ? -12.299 16.487 8.375 1.00 34.22 311 ALA A C 1
ATOM 2385 O O . ALA A 1 311 ? -11.405 15.689 8.090 1.00 34.22 311 ALA A O 1
ATOM 2386 N N . ILE A 1 312 ? -12.098 17.801 8.420 1.00 37.56 312 ILE A N 1
ATOM 2387 C CA . ILE A 1 312 ? -10.775 18.352 8.679 1.00 37.56 312 ILE A CA 1
ATOM 2388 C C . ILE A 1 312 ? -10.434 17.887 10.097 1.00 37.56 312 ILE A C 1
ATOM 2390 O O . ILE A 1 312 ? -11.010 18.371 11.071 1.00 37.56 312 ILE A O 1
ATOM 2394 N N . TYR A 1 313 ? -9.581 16.870 10.212 1.00 37.31 313 TYR A N 1
ATOM 2395 C CA . TYR A 1 313 ? -9.158 16.327 11.499 1.00 37.31 313 TYR A CA 1
ATOM 2396 C C . TYR A 1 313 ? -8.144 17.280 12.140 1.00 37.31 313 TYR A C 1
ATOM 2398 O O . TYR A 1 313 ? -6.937 17.058 12.088 1.00 37.31 313 TYR A O 1
ATOM 2406 N N . SER A 1 314 ? -8.636 18.361 12.741 1.00 36.09 314 SER A N 1
ATOM 2407 C CA . SER A 1 314 ? -7.855 19.178 13.668 1.00 36.09 314 SER A CA 1
ATOM 2408 C C . SER A 1 314 ? -7.795 18.459 15.018 1.00 36.09 314 SER A C 1
ATOM 2410 O O . SER A 1 314 ? -8.826 18.171 15.626 1.00 36.09 314 SER A O 1
ATOM 2412 N N . ILE A 1 315 ? -6.590 18.144 15.490 1.00 37.72 315 ILE A N 1
ATOM 2413 C CA . ILE A 1 315 ? -6.361 17.542 16.810 1.00 37.72 315 ILE A CA 1
ATOM 2414 C C . ILE A 1 315 ? -6.683 18.596 17.891 1.00 37.72 315 ILE A C 1
ATOM 2416 O O . ILE A 1 315 ? -6.163 19.710 17.799 1.00 37.72 315 ILE A O 1
ATOM 2420 N N . PRO A 1 316 ? -7.489 18.299 18.929 1.00 34.38 316 PRO A N 1
ATOM 2421 C CA . PRO A 1 316 ? -7.628 19.201 20.066 1.00 34.38 316 PRO A CA 1
ATOM 2422 C C . PRO A 1 316 ? -6.338 19.203 20.895 1.00 34.38 316 PRO A C 1
ATOM 2424 O O . PRO A 1 316 ? -5.859 18.158 21.337 1.00 34.38 316 PRO A O 1
ATOM 2427 N N . ILE A 1 317 ? -5.783 20.395 21.109 1.00 36.34 317 ILE A N 1
ATOM 2428 C CA . ILE A 1 317 ? -4.646 20.626 22.002 1.00 36.34 317 ILE A CA 1
ATOM 2429 C C . ILE A 1 317 ? -5.128 20.390 23.438 1.00 36.34 317 ILE A C 1
ATOM 2431 O O . ILE A 1 317 ? -6.010 21.092 23.931 1.00 36.34 317 ILE A O 1
ATOM 2435 N N . VAL A 1 318 ? -4.557 19.394 24.110 1.00 37.50 318 VAL A N 1
ATOM 2436 C CA . VAL A 1 318 ? -4.640 19.267 25.568 1.00 37.50 318 VAL A CA 1
ATOM 2437 C C . VAL A 1 318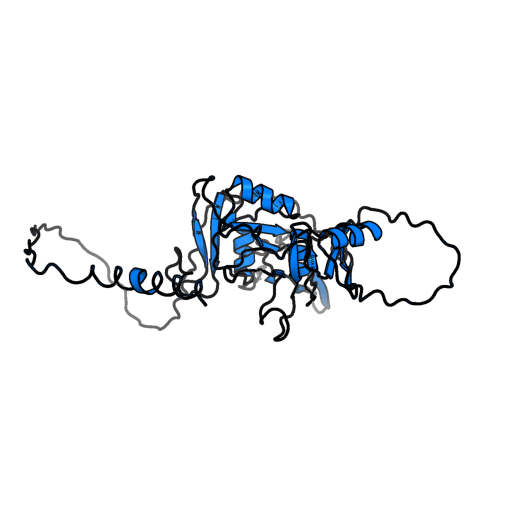 ? -3.721 20.321 26.183 1.00 37.50 318 VAL A C 1
ATOM 2439 O O . VAL A 1 318 ? -2.502 20.172 26.167 1.00 37.50 318 VAL A O 1
ATOM 2442 N N . GLU A 1 319 ? -4.300 21.410 26.691 1.00 39.25 319 GLU A N 1
ATOM 2443 C CA . GLU A 1 319 ? -3.583 22.322 27.582 1.00 39.25 319 GLU A CA 1
ATOM 2444 C C . GLU A 1 319 ? -3.349 21.615 28.922 1.00 39.25 319 GLU A C 1
ATOM 2446 O O . GLU A 1 319 ? -4.290 21.243 29.628 1.00 39.25 319 GLU A O 1
ATOM 2451 N N . ASP A 1 320 ? -2.076 21.403 29.251 1.00 35.66 320 ASP A N 1
ATOM 2452 C CA . ASP A 1 320 ? -1.653 20.921 30.559 1.00 35.66 320 ASP A CA 1
ATOM 2453 C C . ASP A 1 320 ? -1.969 21.992 31.614 1.00 35.66 320 ASP A C 1
ATOM 2455 O O . ASP A 1 320 ? -1.595 23.163 31.495 1.00 35.66 320 ASP A O 1
ATOM 2459 N N . GLY A 1 321 ? -2.734 21.598 32.629 1.00 34.72 321 GLY A N 1
ATOM 2460 C CA . GLY A 1 321 ? -3.297 22.498 33.624 1.00 34.72 321 GLY A CA 1
ATOM 2461 C C . GLY A 1 321 ? -2.238 23.063 34.568 1.00 34.72 321 GLY A C 1
ATOM 2462 O O . GLY A 1 321 ? -1.880 22.431 35.560 1.00 34.72 321 GLY A O 1
ATOM 2463 N N . GLY A 1 322 ? -1.823 24.306 34.328 1.00 30.70 322 GLY A N 1
ATOM 2464 C CA . GLY A 1 322 ? -1.141 25.161 35.301 1.00 30.70 322 GLY A CA 1
ATOM 2465 C C . GLY A 1 322 ? -2.116 26.169 35.912 1.00 30.70 322 GLY A C 1
ATOM 2466 O O . GLY A 1 322 ? -2.521 27.124 35.259 1.00 30.70 322 GLY A O 1
ATOM 2467 N N . GLY A 1 323 ? -2.520 25.945 37.165 1.00 32.12 323 GLY A N 1
ATOM 2468 C CA . GLY A 1 323 ? -3.542 26.734 37.853 1.00 32.12 323 GLY A CA 1
ATOM 2469 C C . GLY A 1 323 ? -3.212 28.220 38.048 1.00 32.12 323 GLY A C 1
ATOM 2470 O O . GLY A 1 323 ? -2.099 28.596 38.408 1.00 32.12 323 GLY A O 1
ATOM 2471 N N . GLY A 1 324 ? -4.245 29.053 37.915 1.00 28.52 324 GLY A N 1
ATOM 2472 C CA . GLY A 1 324 ? -4.237 30.468 38.274 1.00 28.52 324 GLY A CA 1
ATOM 2473 C C . GLY A 1 324 ? -5.665 30.990 38.402 1.00 28.52 324 GLY A C 1
ATOM 2474 O O . GLY A 1 324 ? -6.357 31.187 37.415 1.00 28.52 324 GLY A O 1
ATOM 2475 N N . SER A 1 325 ? -6.114 31.157 39.642 1.00 32.81 325 SER A N 1
ATOM 2476 C CA . SER A 1 325 ? -7.435 31.656 40.030 1.00 32.81 325 SER A CA 1
ATOM 2477 C C . SER A 1 325 ? -7.617 33.144 39.705 1.00 32.81 325 SER A C 1
ATOM 2479 O O . SER A 1 325 ? -6.896 33.963 40.271 1.00 32.81 325 SER A O 1
ATOM 2481 N N . SER A 1 326 ? -8.678 33.503 38.978 1.00 30.14 326 SER A N 1
ATOM 2482 C CA . SER A 1 326 ? -9.422 34.753 39.202 1.00 30.14 326 SER A CA 1
ATOM 2483 C C . SER A 1 326 ? -10.835 34.702 38.600 1.00 30.14 326 SER A C 1
ATOM 2485 O O . SER A 1 326 ? -11.117 34.010 37.630 1.00 30.14 326 SER A O 1
ATOM 2487 N N . THR A 1 327 ? -11.734 35.381 39.303 1.00 30.61 327 THR A N 1
ATOM 2488 C CA . THR A 1 327 ? -13.204 35.369 39.275 1.00 30.61 327 THR A CA 1
ATOM 2489 C C . THR A 1 327 ? -13.853 36.029 38.047 1.00 30.61 327 THR A C 1
ATOM 2491 O O . THR A 1 327 ? -13.204 36.839 37.392 1.00 30.61 327 THR A O 1
ATOM 2494 N N . PRO A 1 328 ? -15.150 35.759 37.775 1.00 33.38 328 PRO A N 1
ATOM 2495 C CA . PRO A 1 328 ? -15.888 36.361 36.667 1.00 33.38 328 PRO A CA 1
ATOM 2496 C C . PRO A 1 328 ? -16.529 37.703 37.062 1.00 33.38 328 PRO A C 1
ATOM 2498 O O . PRO A 1 328 ? -17.255 37.774 38.053 1.00 33.38 328 PRO A O 1
ATOM 2501 N N . GLU A 1 329 ? -16.326 38.736 36.246 1.00 28.20 329 GLU A N 1
ATOM 2502 C CA . GLU A 1 329 ? -17.200 39.912 36.170 1.00 28.20 329 GLU A CA 1
ATOM 2503 C C . GLU A 1 329 ? -17.625 40.120 34.707 1.00 28.20 329 GLU A C 1
ATOM 2505 O O . GLU A 1 329 ? -16.819 40.029 33.784 1.00 28.20 329 GLU A O 1
ATOM 2510 N N . ASP A 1 330 ? -18.916 40.373 34.528 1.00 26.31 330 ASP A N 1
ATOM 2511 C CA . ASP A 1 330 ? -19.650 40.735 33.307 1.00 26.31 330 ASP A CA 1
ATOM 2512 C C . ASP A 1 330 ? -20.505 41.969 33.682 1.00 26.31 330 ASP A C 1
ATOM 2514 O O . ASP A 1 330 ? -20.720 42.168 34.887 1.00 26.31 330 ASP A O 1
ATOM 2518 N N . PRO A 1 331 ? -21.139 42.747 32.780 1.00 45.09 331 PRO A N 1
ATOM 2519 C CA . PRO A 1 331 ? -20.906 43.087 31.365 1.00 45.09 331 PRO A CA 1
ATOM 2520 C C . PRO A 1 331 ? -20.655 44.611 31.207 1.00 45.09 331 PRO A C 1
ATOM 2522 O O . PRO A 1 331 ? -20.790 45.356 32.172 1.00 45.09 331 PRO A O 1
ATOM 2525 N N . THR A 1 332 ? -20.375 45.119 29.994 1.00 25.50 332 THR A N 1
ATOM 2526 C CA . THR A 1 332 ? -21.136 46.215 29.320 1.00 25.50 332 THR A CA 1
ATOM 2527 C C . THR A 1 332 ? -20.367 46.936 28.197 1.00 25.50 332 THR A C 1
ATOM 2529 O O . THR A 1 332 ? -19.240 47.386 28.353 1.00 25.50 332 THR A O 1
ATOM 2532 N N . GLU A 1 333 ? -21.084 47.076 27.076 1.00 28.45 333 GLU A N 1
ATOM 2533 C CA . GLU A 1 333 ? -21.190 48.279 26.234 1.00 28.45 333 GLU A CA 1
ATOM 2534 C C . GLU A 1 333 ? -19.965 48.747 25.418 1.00 28.45 333 GLU A C 1
ATOM 2536 O O . GLU A 1 333 ? -19.056 49.433 25.876 1.00 28.45 333 GLU A O 1
ATOM 2541 N N . ALA A 1 334 ? -20.015 48.440 24.119 1.00 30.66 334 ALA A N 1
ATOM 2542 C CA . ALA A 1 334 ? -19.168 49.040 23.096 1.00 30.66 334 ALA A CA 1
ATOM 2543 C C . ALA A 1 334 ? -19.604 50.483 22.773 1.00 30.66 334 ALA A C 1
ATOM 2545 O O . ALA A 1 334 ? -20.786 50.701 22.493 1.00 30.66 334 ALA A O 1
ATOM 2546 N N . PRO A 1 335 ? -18.672 51.442 22.628 1.00 30.97 335 PRO A N 1
ATOM 2547 C CA . PRO A 1 335 ? -18.906 52.636 21.839 1.00 30.97 335 PRO A CA 1
ATOM 2548 C C . PRO A 1 335 ? -18.265 52.503 20.453 1.00 30.97 335 PRO A C 1
ATOM 2550 O O . PRO A 1 335 ? -17.083 52.203 20.293 1.00 30.97 335 PRO A O 1
ATOM 2553 N N . ARG A 1 336 ? -19.075 52.780 19.429 1.00 32.38 336 ARG A N 1
ATOM 2554 C CA . ARG A 1 336 ? -18.616 53.115 18.080 1.00 32.38 336 ARG A CA 1
ATOM 2555 C C . ARG A 1 336 ? -18.037 54.528 18.090 1.00 32.38 336 ARG A C 1
ATOM 2557 O O . ARG A 1 336 ? -18.787 55.455 18.384 1.00 32.38 336 ARG A O 1
ATOM 2564 N N . THR A 1 337 ? -16.807 54.700 17.607 1.00 26.52 337 THR A N 1
ATOM 2565 C CA . THR A 1 337 ? -16.409 55.959 16.961 1.00 26.52 337 THR A CA 1
ATOM 2566 C C . THR A 1 337 ? -15.398 55.708 15.845 1.00 26.52 337 THR A C 1
ATOM 2568 O O . THR A 1 337 ? -14.375 55.060 16.042 1.00 26.52 337 THR A O 1
ATOM 2571 N N . LEU A 1 338 ? -15.743 56.231 14.670 1.00 31.28 338 LEU A N 1
ATOM 2572 C CA . LEU A 1 338 ? -14.922 56.379 13.474 1.00 31.28 338 LEU A CA 1
ATOM 2573 C C . LEU A 1 338 ? -13.765 57.346 13.734 1.00 31.28 338 LEU A C 1
ATOM 2575 O O . LEU A 1 338 ? -14.020 58.429 14.255 1.00 31.28 338 LEU A O 1
ATOM 2579 N N . LEU A 1 339 ? -12.561 57.016 13.264 1.00 27.39 339 LEU A N 1
ATOM 2580 C CA . LEU A 1 339 ? -11.602 58.003 12.765 1.00 27.39 339 LEU A CA 1
ATOM 2581 C C . LEU A 1 339 ? -10.844 57.415 11.569 1.00 27.39 339 LEU A C 1
ATOM 2583 O O . LEU A 1 339 ? -10.233 56.352 11.657 1.00 27.39 339 LEU A O 1
ATOM 2587 N N . GLU A 1 340 ? -10.959 58.126 10.452 1.00 29.77 340 GLU A N 1
ATOM 2588 C CA . GLU A 1 340 ? -10.211 57.968 9.208 1.00 29.77 340 GLU A CA 1
ATOM 2589 C C . GLU A 1 340 ? -8.701 58.069 9.454 1.00 29.77 340 GLU A C 1
ATOM 2591 O O . GLU A 1 340 ? -8.267 58.919 10.228 1.00 29.77 340 GLU A O 1
ATOM 2596 N N . PHE A 1 341 ? -7.905 57.272 8.735 1.00 28.17 341 PHE A N 1
ATOM 2597 C CA . PHE A 1 341 ? -6.518 57.618 8.425 1.00 28.17 341 PHE A CA 1
ATOM 2598 C C . PHE A 1 341 ? -6.161 57.166 7.003 1.00 28.17 341 PHE A C 1
ATOM 2600 O O . PHE A 1 341 ? -6.284 55.995 6.645 1.00 28.17 341 PHE A O 1
ATOM 2607 N N . GLU A 1 342 ? -5.755 58.152 6.205 1.00 29.14 342 GLU A N 1
ATOM 2608 C CA . GLU A 1 342 ? -5.178 58.056 4.864 1.00 29.14 342 GLU A CA 1
ATOM 2609 C C . GLU A 1 342 ? -3.862 57.247 4.844 1.00 29.14 342 GLU A C 1
ATOM 2611 O O . GLU A 1 342 ? -3.153 57.189 5.854 1.00 29.14 342 GLU A O 1
ATOM 2616 N N . PRO A 1 343 ? -3.481 56.655 3.695 1.00 33.09 343 PRO A N 1
ATOM 2617 C CA . PRO A 1 343 ? -2.229 55.915 3.563 1.00 33.09 343 PRO A CA 1
ATOM 2618 C C . PRO A 1 343 ? -1.030 56.864 3.368 1.00 33.09 343 PRO A C 1
ATOM 2620 O O . PRO A 1 343 ? -1.103 57.771 2.534 1.00 33.09 343 PRO A O 1
ATOM 2623 N N . PRO A 1 344 ? 0.120 56.654 4.038 1.00 30.92 344 PRO A N 1
ATOM 2624 C CA . PRO A 1 344 ? 1.329 57.376 3.683 1.00 30.92 344 PRO A CA 1
ATOM 2625 C C . PRO A 1 344 ? 2.009 56.740 2.463 1.00 30.92 344 PRO A C 1
ATOM 2627 O O . PRO A 1 344 ? 2.448 55.591 2.475 1.00 30.92 344 PRO A O 1
ATOM 2630 N N . SER A 1 345 ? 2.127 57.557 1.420 1.00 28.58 345 SER A N 1
ATOM 2631 C CA . SER A 1 345 ? 3.077 57.434 0.316 1.00 28.58 345 SER A CA 1
ATOM 2632 C C . SER A 1 345 ? 4.510 57.630 0.823 1.00 28.58 345 SER A C 1
ATOM 2634 O O . SER A 1 345 ? 4.816 58.679 1.392 1.00 28.58 345 SER A O 1
ATOM 2636 N N . ILE A 1 346 ? 5.408 56.685 0.530 1.00 29.33 346 ILE A N 1
ATOM 2637 C CA . ILE A 1 346 ? 6.863 56.892 0.562 1.00 29.33 346 ILE A CA 1
ATOM 2638 C C . ILE A 1 346 ? 7.457 56.501 -0.799 1.00 29.33 346 ILE A C 1
ATOM 2640 O O . ILE A 1 346 ? 7.142 55.467 -1.380 1.00 29.33 346 ILE A O 1
ATOM 2644 N N . VAL A 1 347 ? 8.277 57.427 -1.290 1.00 34.94 347 VAL A N 1
ATOM 2645 C CA . VAL A 1 347 ? 8.917 57.573 -2.604 1.00 34.94 347 VAL A CA 1
ATOM 2646 C C . VAL A 1 347 ? 10.033 56.529 -2.819 1.00 34.94 347 VAL A C 1
ATOM 2648 O O . VAL A 1 347 ? 10.684 56.148 -1.845 1.00 34.94 347 VAL A O 1
ATOM 2651 N N . PRO A 1 348 ? 10.297 56.085 -4.067 1.00 32.66 348 PRO A N 1
ATOM 2652 C CA . PRO A 1 348 ? 11.310 55.073 -4.372 1.00 32.66 348 PRO A CA 1
ATOM 2653 C C . PRO A 1 348 ? 12.731 55.663 -4.404 1.00 32.66 348 PRO A C 1
ATOM 2655 O O . PRO A 1 348 ? 12.894 56.829 -4.779 1.00 32.66 348 PRO A O 1
ATOM 2658 N N . PRO A 1 349 ? 13.783 54.881 -4.100 1.00 31.34 349 PRO A N 1
ATOM 2659 C CA . PRO A 1 349 ? 15.136 55.287 -4.425 1.00 31.34 349 PRO A CA 1
ATOM 2660 C C . PRO A 1 349 ? 15.449 54.963 -5.891 1.00 31.34 349 PRO A C 1
ATOM 2662 O O . PRO A 1 349 ? 15.222 53.862 -6.390 1.00 31.34 349 PRO A O 1
ATOM 2665 N N . LEU A 1 350 ? 15.972 55.980 -6.567 1.00 30.55 350 LEU A N 1
ATOM 2666 C CA . LEU A 1 350 ? 16.532 55.946 -7.907 1.00 30.55 350 LEU A CA 1
ATOM 2667 C C . LEU A 1 350 ? 18.012 55.528 -7.821 1.00 30.55 350 LEU A C 1
ATOM 2669 O O . LEU A 1 350 ? 18.762 56.139 -7.063 1.00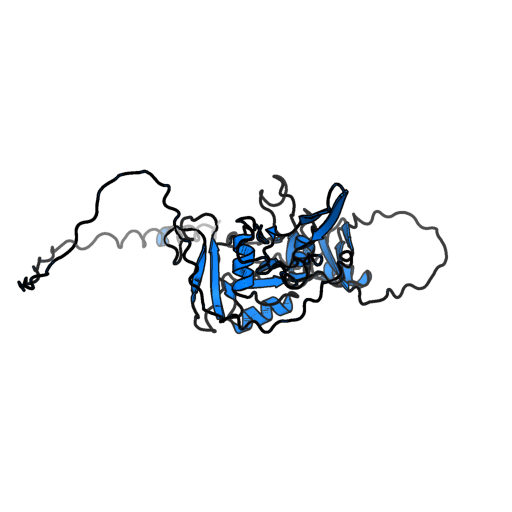 30.55 350 LEU A O 1
ATOM 2673 N N . GLY A 1 351 ? 18.424 54.587 -8.674 1.00 29.75 351 GLY A N 1
ATOM 2674 C CA . GLY A 1 351 ? 19.768 54.542 -9.263 1.00 29.75 351 GLY A CA 1
ATOM 2675 C C . GLY A 1 351 ? 20.812 53.624 -8.617 1.00 29.75 351 GLY A C 1
ATOM 2676 O O . GLY A 1 351 ? 21.536 54.049 -7.728 1.00 29.75 351 GLY A O 1
ATOM 2677 N N . SER A 1 352 ? 20.995 52.437 -9.198 1.00 27.70 352 SER A N 1
ATOM 2678 C CA . SER A 1 352 ? 22.249 52.071 -9.882 1.00 27.70 352 SER A CA 1
ATOM 2679 C C . SER A 1 352 ? 22.026 50.777 -10.665 1.00 27.70 352 SER A C 1
ATOM 2681 O O . SER A 1 352 ? 21.806 49.715 -10.089 1.00 27.70 352 SER A O 1
ATOM 2683 N N . SER A 1 353 ? 22.007 50.911 -11.985 1.00 36.22 353 SER A N 1
ATOM 2684 C CA . SER A 1 353 ? 22.028 49.836 -12.967 1.00 36.22 353 SER A CA 1
ATOM 2685 C C . SER A 1 353 ? 23.464 49.372 -13.220 1.00 36.22 353 SER A C 1
ATOM 2687 O O . SER A 1 353 ? 24.390 50.155 -13.030 1.00 36.22 353 SER A O 1
ATOM 2689 N N . GLU A 1 354 ? 23.570 48.154 -13.760 1.00 42.84 354 GLU A N 1
ATOM 2690 C CA . GLU A 1 354 ? 24.739 47.569 -14.439 1.00 42.84 354 GLU A CA 1
ATOM 2691 C C . GLU A 1 354 ? 25.851 47.049 -13.519 1.00 42.84 354 GLU A C 1
ATOM 2693 O O . GLU A 1 354 ? 26.770 47.787 -13.211 1.00 42.84 354 GLU A O 1
ATOM 2698 N N . GLU A 1 355 ? 25.766 45.775 -13.112 1.00 41.31 355 GLU A N 1
ATOM 2699 C CA . GLU A 1 355 ? 26.885 44.807 -13.008 1.00 41.31 355 GLU A CA 1
ATOM 2700 C C . GLU A 1 355 ? 26.367 43.504 -12.370 1.00 41.31 355 GLU A C 1
ATOM 2702 O O . GLU A 1 355 ? 26.625 43.232 -11.209 1.00 41.31 355 GLU A O 1
ATOM 2707 N N . GLU A 1 356 ? 25.589 42.699 -13.102 1.00 37.97 356 GLU A N 1
ATOM 2708 C CA . GLU A 1 356 ? 25.373 41.279 -12.732 1.00 37.97 356 GLU A CA 1
ATOM 2709 C C . GLU A 1 356 ? 24.899 40.421 -13.923 1.00 37.97 356 GLU A C 1
ATOM 2711 O O . GLU A 1 356 ? 24.266 39.384 -13.770 1.00 37.97 356 GLU A O 1
ATOM 2716 N N . GLY A 1 357 ? 25.215 40.865 -15.147 1.00 37.94 357 GLY A N 1
ATOM 2717 C CA . GLY A 1 357 ? 24.919 40.158 -16.401 1.00 37.94 357 GLY A CA 1
ATOM 2718 C C . GLY A 1 357 ? 26.160 39.660 -17.148 1.00 37.94 357 GLY A C 1
ATOM 2719 O O . GLY A 1 357 ? 26.045 39.297 -18.307 1.00 37.94 357 GLY A O 1
ATOM 2720 N N . LYS A 1 358 ? 27.347 39.683 -16.524 1.00 36.66 358 LYS A N 1
ATOM 2721 C CA . LYS A 1 358 ? 28.624 39.317 -17.171 1.00 36.66 358 LYS A CA 1
ATOM 2722 C C . LYS A 1 358 ? 29.282 38.038 -16.652 1.00 36.66 358 LYS A C 1
ATOM 2724 O O . LYS A 1 358 ? 30.252 37.596 -17.247 1.00 36.66 358 LYS A O 1
ATOM 2729 N N . ALA A 1 359 ? 28.757 37.428 -15.592 1.00 36.62 359 ALA A N 1
ATOM 2730 C CA . ALA A 1 359 ? 29.336 36.204 -15.032 1.00 36.62 359 ALA A CA 1
ATOM 2731 C C . ALA A 1 359 ? 28.850 34.916 -15.724 1.00 36.62 359 ALA A C 1
ATOM 2733 O O . ALA A 1 359 ? 29.408 33.858 -15.476 1.00 36.62 359 ALA A O 1
ATOM 2734 N N . LEU A 1 360 ? 27.828 34.997 -16.588 1.00 39.44 360 LEU A N 1
ATOM 2735 C CA . LEU A 1 360 ? 27.253 33.833 -17.276 1.00 39.44 360 LEU A CA 1
ATOM 2736 C C . LEU A 1 360 ? 27.733 33.670 -18.730 1.00 39.44 360 LEU A C 1
ATOM 2738 O O . LEU A 1 360 ? 27.541 32.604 -19.294 1.00 39.44 360 LEU A O 1
ATOM 2742 N N . GLU A 1 361 ? 28.388 34.676 -19.324 1.00 39.38 361 GLU A N 1
ATOM 2743 C CA . GLU A 1 361 ? 28.944 34.586 -20.692 1.00 39.38 361 GLU A CA 1
ATOM 2744 C C . GLU A 1 361 ? 30.447 34.222 -20.724 1.00 39.38 361 GLU A C 1
ATOM 2746 O O . GLU A 1 361 ? 30.982 33.943 -21.794 1.00 39.38 361 GLU A O 1
ATOM 2751 N N . GLU A 1 362 ? 31.151 34.203 -19.581 1.00 41.53 362 GLU A N 1
ATOM 2752 C CA . GLU A 1 362 ? 32.573 33.799 -19.524 1.00 41.53 362 GLU A CA 1
ATOM 2753 C C . GLU A 1 362 ? 32.785 32.294 -19.272 1.00 41.53 362 GLU A C 1
ATOM 2755 O O . GLU A 1 362 ? 33.818 31.770 -19.686 1.00 41.53 362 GLU A O 1
ATOM 2760 N N . GLU A 1 363 ? 31.826 31.570 -18.678 1.00 40.56 363 GLU A N 1
ATOM 2761 C CA . GLU A 1 363 ? 31.958 30.112 -18.479 1.00 40.56 363 GLU A CA 1
ATOM 2762 C C . GLU A 1 363 ? 31.630 29.297 -19.742 1.00 40.56 363 GLU A C 1
ATOM 2764 O O . GLU A 1 363 ? 32.258 28.263 -19.963 1.00 40.56 363 GLU A O 1
ATOM 2769 N N . GLU A 1 364 ? 30.749 29.788 -20.625 1.00 41.84 364 GLU A N 1
ATOM 2770 C CA . GLU A 1 364 ? 30.457 29.126 -21.912 1.00 41.84 364 GLU A CA 1
ATOM 2771 C C . GLU A 1 364 ? 31.595 29.281 -22.939 1.00 41.84 364 GLU A C 1
ATOM 2773 O O . GLU A 1 364 ? 31.665 28.524 -23.899 1.00 41.84 364 GLU A O 1
ATOM 2778 N N . LYS A 1 365 ? 32.535 30.217 -22.732 1.00 38.09 365 LYS A N 1
ATOM 2779 C CA . LYS A 1 365 ? 33.685 30.407 -23.632 1.00 38.09 365 LYS A CA 1
ATOM 2780 C C . LYS A 1 365 ? 34.893 29.525 -23.281 1.00 38.09 365 LYS A C 1
ATOM 2782 O O . LYS A 1 365 ? 35.713 29.255 -24.150 1.00 38.09 365 LYS A O 1
ATOM 2787 N N . TYR A 1 366 ? 35.011 29.063 -22.035 1.00 37.66 366 TYR A N 1
ATOM 2788 C CA . TYR A 1 366 ? 36.131 28.207 -21.613 1.00 37.66 366 TYR A CA 1
ATOM 2789 C C . TYR A 1 366 ? 35.932 26.721 -21.940 1.00 37.66 366 TYR A C 1
ATOM 2791 O O . TYR A 1 366 ? 36.894 25.967 -21.868 1.00 37.66 366 TYR A O 1
ATOM 2799 N N . THR A 1 367 ? 34.717 26.292 -22.295 1.00 41.66 367 THR A N 1
ATOM 2800 C CA . THR A 1 367 ? 34.427 24.881 -22.617 1.00 41.66 367 THR A CA 1
ATOM 2801 C C . THR A 1 367 ? 34.538 24.557 -24.109 1.00 41.66 367 THR A C 1
ATOM 2803 O O . THR A 1 367 ? 34.861 23.422 -24.436 1.00 41.66 367 THR A O 1
ATOM 2806 N N . ASP A 1 368 ? 34.376 25.540 -25.004 1.00 40.72 368 ASP A N 1
ATOM 2807 C CA . ASP A 1 368 ? 34.561 25.343 -26.455 1.00 40.72 368 ASP A CA 1
ATOM 2808 C C . ASP A 1 368 ? 36.047 25.357 -26.889 1.00 40.72 368 ASP A C 1
ATOM 2810 O O . ASP A 1 368 ? 36.376 24.816 -27.939 1.00 40.72 368 ASP A O 1
ATOM 2814 N N . GLU A 1 369 ? 36.966 25.936 -26.099 1.00 44.97 369 GLU A N 1
ATOM 2815 C CA . GLU A 1 369 ? 38.410 25.954 -26.427 1.00 44.97 369 GLU A CA 1
ATOM 2816 C C . GLU A 1 369 ? 39.151 24.665 -25.993 1.00 44.97 369 GLU A C 1
ATOM 2818 O O . GLU A 1 369 ? 40.245 24.412 -26.486 1.00 44.97 369 GLU A O 1
ATOM 2823 N N . GLU A 1 370 ? 38.574 23.819 -25.124 1.00 43.59 370 GLU A N 1
ATOM 2824 C CA . GLU A 1 370 ? 39.181 22.527 -24.731 1.00 43.59 370 GLU A CA 1
ATOM 2825 C C . GLU A 1 370 ? 38.768 21.351 -25.644 1.00 43.59 370 GLU A C 1
ATOM 2827 O O . GLU A 1 370 ? 39.461 20.335 -25.661 1.00 43.59 370 GLU A O 1
ATOM 2832 N N . GLU A 1 371 ? 37.696 21.476 -26.441 1.00 45.22 371 GLU A N 1
ATOM 2833 C CA . GLU A 1 371 ? 37.287 20.432 -27.403 1.00 45.22 371 GLU A CA 1
ATOM 2834 C C . GLU A 1 371 ? 37.987 20.543 -28.777 1.00 45.22 371 GLU A C 1
ATOM 2836 O O . GLU A 1 371 ? 38.009 19.560 -29.518 1.00 45.22 371 GLU A O 1
ATOM 2841 N N . GLU A 1 372 ? 38.615 21.678 -29.123 1.00 43.62 372 GLU A N 1
ATOM 2842 C CA . GLU A 1 372 ? 39.373 21.816 -30.386 1.00 43.62 372 GLU A CA 1
ATOM 2843 C C . GLU A 1 372 ? 40.834 21.311 -30.305 1.00 43.62 372 GLU A C 1
ATOM 2845 O O . GLU A 1 372 ? 41.430 21.033 -31.346 1.00 43.62 372 GLU A O 1
ATOM 2850 N N . ASP A 1 373 ? 41.399 21.101 -29.108 1.00 44.84 373 ASP A N 1
ATOM 2851 C CA . ASP A 1 373 ? 42.802 20.669 -28.931 1.00 44.84 373 ASP A CA 1
ATOM 2852 C C . ASP A 1 373 ? 42.996 19.132 -28.828 1.00 44.84 373 ASP A C 1
ATOM 2854 O O . ASP A 1 373 ? 44.132 18.663 -28.752 1.00 44.84 373 ASP A O 1
ATOM 2858 N N . GLU A 1 374 ? 41.932 18.312 -28.878 1.00 45.38 374 GLU A N 1
ATOM 2859 C CA . GLU A 1 374 ? 42.040 16.832 -28.887 1.00 45.38 374 GLU A CA 1
ATOM 2860 C C . GLU A 1 374 ? 41.868 16.174 -30.280 1.00 45.38 374 GLU A C 1
ATOM 2862 O O . GLU A 1 374 ? 41.947 14.948 -30.388 1.00 45.38 374 GLU A O 1
ATOM 2867 N N . GLU A 1 375 ? 41.707 16.943 -31.368 1.00 49.09 375 GLU A N 1
ATOM 2868 C CA . GLU A 1 375 ? 41.645 16.396 -32.744 1.00 49.09 375 GLU A CA 1
ATOM 2869 C C . GLU A 1 375 ? 42.919 16.583 -33.602 1.00 49.09 375 GLU A C 1
ATOM 2871 O O . GLU A 1 375 ? 42.978 16.055 -34.717 1.00 49.09 375 GLU A O 1
ATOM 2876 N N . GLU A 1 376 ? 43.990 17.205 -33.096 1.00 48.66 376 GLU A N 1
ATOM 2877 C CA . GLU A 1 376 ? 45.302 17.214 -33.771 1.00 48.66 376 GLU A CA 1
ATOM 2878 C C . GLU A 1 376 ? 46.475 16.891 -32.819 1.00 48.66 376 GLU A C 1
ATOM 2880 O O . GLU A 1 376 ? 47.213 17.787 -32.429 1.00 48.66 376 GLU A O 1
ATOM 2885 N N . GLU A 1 377 ? 46.705 15.603 -32.505 1.00 40.91 377 GLU A N 1
ATOM 2886 C CA . GLU A 1 377 ? 48.060 14.991 -32.409 1.00 40.91 377 GLU A CA 1
ATOM 2887 C C . GLU A 1 377 ? 48.065 13.449 -32.384 1.00 40.91 377 GLU A C 1
ATOM 2889 O O . GLU A 1 377 ? 47.309 12.829 -31.600 1.00 40.91 377 GLU A O 1
#

Nearest PDB structures (foldseek):
  2pf5-assembly4_D  TM=9.277E-01  e=2.230E-07  Homo sapiens
  1o7b-assembly1_T  TM=8.805E-01  e=5.304E-06  Homo sapiens
  1o7c-assembly1_T  TM=8.094E-01  e=2.814E-06  Homo sapiens
  8oxd-assembly1_A  TM=8.067E-01  e=7.075E-06  Homo sapiens
  8orx-assembly1_A  TM=8.212E-01  e=9.437E-06  Mus musculus

Organism: Neovison vison (NCBI:txid452646)

Secondary structure (DSSP, 8-state):
--------GGGTTTEE-TTTTT-SS----EE-S--GGG-EEEEEEEEETTEEEEEEEEE----EEEEE--SS-SS-B-HHHHHHHHHHTT-EEPPHHHHHHHHHTT----S-EE-TTSEEEEEESS--TT--GGGTT-SEEEEEEE--TTS-BEEEEEE----EEEEEE--TT-B-HHHHHHHHHHTT-EEPPHHHHHHHHHTT------EE-TTS-EEEEESS-BTTBSTT--EEEE--SBTTTB-PPPTTS-BEEEEEEETTS---PPP---------------EE-------------------------PPPP----------------PPP-----PPPP-PPPP----SSSSSSSSHHHHHHTTSSTTS--

InterPro domains:
  IPR000538 Link domain [PF00193] (64-158)
  IPR000538 Link domain [PF00193] (173-260)
  IPR000538 Link domain [PR01265] (74-86)
  IPR000538 Link domain [PR01265] (102-115)
  IPR000538 Link domain [PR01265] (120-131)
  IPR000538 Link domain [PR01265] (153-162)
  IPR000538 Link domain [PS01241] (86-131)
  IPR000538 Link domain [PS01241] (184-229)
  IPR000538 Link domain [PS50963] (64-159)
  IPR000538 Link domain [PS50963] (164-261)
  IPR000538 Link domain [SM00445] (62-159)
  IPR000538 Link domain [SM00445] (163-261)
  IPR003006 Immunoglobulin/major histocompatibility complex, conserved site [PS00290] (42-48)
  IPR013783 Immunoglobulin-like fold [G3DSA:2.60.40.10] (2-63)
  IPR016186 C-type lectin-like/link domain superfamily [G3DSA:3.10.100.10] (64-162)
  IPR016186 C-type lectin-like/link domain superfamily [G3DSA:3.10.100.10] (169-265)
  IPR016187 C-type lectin fold [SSF56436] (58-173)
  IPR016187 C-type lectin fold [SSF56436] (174-269)
  IPR036179 Immunoglobulin-like domain superfamily [SSF48726] (9-62)
  IPR050691 Hyaluronan-binding Proteoglycan [PTHR22804] (3-351)

Sequence (377 aa):
RGLRVKVSEAYRFRVALPAYPASLTDVSLALSELRPNDSGIYRCEVQHGIDDSSDAVEVKVKGVVFLYREGSARYAFSFTGAQEACARIGARIATPEQLYAAYLGGYEQCDAGWLSDQTVRYPIQTPREACYGDMDGFPGVRNYGVVDPDDLYDVYCYAEDLNGELFLGAPADKLTLEEARAYCRERGAEIATTGQLYAAWDGGLDRCSPGWLADGSVRYPIVTPSQRCGGGLPGVKTLFLFPNQTGFPNKHSRFNVYCFRDSAQPSAMPEASDPASDPASDGLEAIVTVTETLEELQLPQEAVESESRGAIYSIPIVEDGGGGSSTPEDPTEAPRTLLEFEPPSIVPPLGSSEEEGKALEEEEKYTDEEEEDEEEE